Protein AF-A0A098THU6-F1 (afdb_monomer_lite)

Structure (mmCIF, N/CA/C/O backbone):
data_AF-A0A098THU6-F1
#
_entry.id   AF-A0A098THU6-F1
#
loop_
_atom_site.group_PDB
_atom_site.id
_atom_site.type_symbol
_atom_site.label_atom_id
_atom_site.label_alt_id
_atom_site.label_comp_id
_atom_site.label_asym_id
_atom_site.label_entity_id
_atom_site.label_seq_id
_atom_site.pdbx_PDB_ins_code
_atom_site.Cartn_x
_atom_site.Cartn_y
_atom_site.Cartn_z
_atom_site.occupancy
_atom_site.B_iso_or_equiv
_atom_site.auth_seq_id
_atom_site.auth_comp_id
_atom_site.auth_asym_id
_atom_site.auth_atom_id
_atom_site.pdbx_PDB_model_num
ATOM 1 N N . LEU A 1 1 ? 27.662 -31.583 -58.123 1.00 41.53 1 LEU A N 1
ATOM 2 C CA . LEU A 1 1 ? 26.889 -30.401 -57.682 1.00 41.53 1 LEU A CA 1
ATOM 3 C C . LEU A 1 1 ? 27.659 -29.751 -56.539 1.00 41.53 1 LEU A C 1
ATOM 5 O O . LEU A 1 1 ? 27.576 -30.230 -55.420 1.00 41.53 1 LEU A O 1
ATOM 9 N N . GLN A 1 2 ? 28.493 -28.753 -56.835 1.00 57.59 2 GLN A N 1
ATOM 10 C CA . GLN A 1 2 ? 29.175 -27.952 -55.813 1.00 57.59 2 GLN A CA 1
ATOM 11 C C . GLN A 1 2 ? 28.166 -26.916 -55.303 1.00 57.59 2 GLN A C 1
ATOM 13 O O . GLN A 1 2 ? 27.948 -25.907 -55.967 1.00 57.59 2 GLN A O 1
ATOM 18 N N . ARG A 1 3 ? 27.476 -27.197 -54.192 1.00 72.06 3 ARG A N 1
ATOM 19 C CA . ARG A 1 3 ? 26.679 -26.167 -53.506 1.00 72.06 3 ARG A CA 1
ATOM 20 C C . ARG A 1 3 ? 27.641 -25.180 -52.848 1.00 72.06 3 ARG A C 1
ATOM 22 O O . ARG A 1 3 ? 28.625 -25.605 -52.243 1.00 72.06 3 ARG A O 1
ATOM 29 N N . ASN A 1 4 ? 27.387 -23.883 -52.994 1.00 82.00 4 ASN A N 1
ATOM 30 C CA . ASN A 1 4 ? 28.172 -22.867 -52.304 1.00 82.00 4 ASN A CA 1
ATOM 31 C C . ASN A 1 4 ? 27.811 -22.913 -50.805 1.00 82.00 4 ASN A C 1
ATOM 33 O O . ASN A 1 4 ? 26.628 -23.073 -50.500 1.00 82.00 4 ASN A O 1
ATOM 37 N N . PRO A 1 5 ? 28.765 -22.764 -49.865 1.00 84.50 5 PRO A N 1
ATOM 38 C CA . PRO A 1 5 ? 28.453 -22.742 -48.436 1.00 84.50 5 PRO A CA 1
ATOM 39 C C . PRO A 1 5 ? 27.345 -21.755 -48.040 1.00 84.50 5 PRO A C 1
ATOM 41 O O . PRO A 1 5 ? 26.592 -22.030 -47.112 1.00 84.50 5 PRO A O 1
ATOM 44 N N . LYS A 1 6 ? 27.178 -20.640 -48.766 1.00 84.38 6 LYS A N 1
ATOM 45 C CA . LYS A 1 6 ? 26.087 -19.685 -48.506 1.00 84.38 6 LYS A CA 1
ATOM 46 C C . LYS A 1 6 ? 24.680 -20.260 -48.734 1.00 84.38 6 LYS A C 1
ATOM 48 O O . LYS A 1 6 ? 23.729 -19.750 -48.149 1.00 84.38 6 LYS A O 1
ATOM 53 N N . ASP A 1 7 ? 24.558 -21.293 -49.572 1.00 87.88 7 ASP A N 1
ATOM 54 C CA . ASP A 1 7 ? 23.284 -21.898 -49.977 1.00 87.88 7 ASP A CA 1
ATOM 55 C C . ASP A 1 7 ? 22.818 -22.995 -49.000 1.00 87.88 7 ASP A C 1
ATOM 57 O O . ASP A 1 7 ? 21.769 -23.598 -49.219 1.00 87.88 7 ASP A O 1
ATOM 61 N N . LEU A 1 8 ? 23.598 -23.287 -47.948 1.00 89.00 8 LEU A N 1
ATOM 62 C CA . LEU A 1 8 ? 23.226 -24.267 -46.926 1.00 89.00 8 LEU A CA 1
ATOM 63 C C . LEU A 1 8 ? 22.141 -23.694 -46.002 1.00 89.00 8 LEU A C 1
ATOM 65 O O . LEU A 1 8 ? 22.283 -22.596 -45.446 1.00 89.00 8 LEU A O 1
ATOM 69 N N . ASP A 1 9 ? 21.066 -24.464 -45.825 1.00 84.50 9 ASP A N 1
ATOM 70 C CA . ASP A 1 9 ? 19.902 -24.091 -45.020 1.00 84.50 9 ASP A CA 1
ATOM 71 C C . ASP A 1 9 ? 19.609 -25.154 -43.952 1.00 84.50 9 ASP A C 1
ATOM 73 O O . ASP A 1 9 ? 19.073 -26.237 -44.217 1.00 84.50 9 ASP A O 1
ATOM 77 N N . GLU A 1 10 ? 19.969 -24.832 -42.709 1.00 88.56 10 GLU A N 1
ATOM 78 C CA . GLU A 1 10 ? 19.741 -25.722 -41.573 1.00 88.56 10 GLU A CA 1
ATOM 79 C C . GLU A 1 10 ? 18.255 -25.845 -41.218 1.00 88.56 10 GLU A C 1
ATOM 81 O O . GLU A 1 10 ? 17.778 -26.945 -40.941 1.00 88.56 10 GLU A O 1
ATOM 86 N N . ALA A 1 11 ? 17.502 -24.744 -41.281 1.00 86.12 11 ALA A N 1
ATOM 87 C CA . ALA A 1 11 ? 16.103 -24.712 -40.867 1.00 86.12 11 ALA A CA 1
ATOM 88 C C . ALA A 1 11 ? 15.210 -25.544 -41.797 1.00 86.12 11 ALA A C 1
ATOM 90 O O . ALA A 1 11 ? 14.277 -26.205 -41.338 1.00 86.12 11 ALA A O 1
ATOM 91 N N . ARG A 1 12 ? 15.496 -25.531 -43.104 1.00 86.81 12 ARG A N 1
ATOM 92 C CA . ARG A 1 12 ? 14.685 -26.236 -44.107 1.00 86.81 12 ARG A CA 1
ATOM 93 C C . ARG A 1 12 ? 15.182 -27.641 -44.414 1.00 86.81 12 ARG A C 1
ATOM 95 O O . ARG A 1 12 ? 14.355 -28.527 -44.620 1.00 86.81 12 ARG A O 1
ATOM 102 N N . PHE A 1 13 ? 16.498 -27.851 -44.470 1.00 88.81 13 PHE A N 1
ATOM 103 C CA . PHE A 1 13 ? 17.074 -29.093 -45.000 1.00 88.81 13 PHE A CA 1
ATOM 104 C C . PHE A 1 13 ? 18.083 -29.771 -44.068 1.00 88.81 13 PHE A C 1
ATOM 106 O O . PHE A 1 13 ? 18.540 -30.868 -44.385 1.00 88.81 13 PHE A O 1
ATOM 113 N N . ARG A 1 14 ? 18.390 -29.177 -42.904 1.00 89.19 14 ARG A N 1
ATOM 114 C CA . ARG A 1 14 ? 19.435 -29.652 -41.977 1.00 89.19 14 ARG A CA 1
ATOM 115 C C . ARG A 1 14 ? 20.802 -29.820 -42.647 1.00 89.19 14 ARG A C 1
ATOM 117 O O . ARG A 1 14 ? 21.553 -30.751 -42.343 1.00 89.19 14 ARG A O 1
ATOM 124 N N . ASP A 1 15 ? 21.093 -28.942 -43.606 1.00 90.00 15 ASP A N 1
ATOM 125 C CA . ASP A 1 15 ? 22.287 -29.025 -44.443 1.00 90.00 15 ASP A CA 1
ATOM 126 C C . ASP A 1 15 ? 23.584 -28.914 -43.617 1.00 90.00 15 ASP A C 1
ATOM 128 O O . ASP A 1 15 ? 24.556 -29.610 -43.907 1.00 90.00 15 ASP A O 1
ATOM 132 N N . ILE A 1 16 ? 23.612 -28.081 -42.570 1.00 90.56 16 ILE A N 1
ATOM 133 C CA . ILE A 1 16 ? 24.793 -27.877 -41.718 1.00 90.56 16 ILE A CA 1
ATOM 134 C C . ILE A 1 16 ? 25.025 -29.124 -40.863 1.00 90.56 16 ILE A C 1
ATOM 136 O O . ILE A 1 16 ? 26.140 -29.647 -40.832 1.00 90.56 16 ILE A O 1
ATOM 140 N N . THR A 1 17 ? 23.968 -29.651 -40.235 1.00 91.12 17 THR A N 1
ATOM 141 C CA . THR A 1 17 ? 24.029 -30.901 -39.461 1.00 91.12 17 THR A CA 1
ATOM 142 C C . THR A 1 17 ? 24.499 -32.070 -40.330 1.00 91.12 17 THR A C 1
ATOM 144 O O . THR A 1 17 ? 25.304 -32.896 -39.890 1.00 91.12 17 THR A O 1
ATOM 147 N N . PHE A 1 18 ? 24.010 -32.155 -41.569 1.00 90.88 18 PHE A N 1
ATOM 148 C CA . PHE A 1 18 ? 24.425 -33.177 -42.525 1.00 90.88 18 PHE A CA 1
ATOM 149 C C . PHE A 1 18 ? 25.915 -33.047 -42.876 1.00 90.88 18 PHE A C 1
ATOM 151 O O . PHE A 1 18 ? 26.664 -34.011 -42.729 1.00 90.88 18 PHE A O 1
ATOM 158 N N . VAL A 1 19 ? 26.372 -31.850 -43.261 1.00 89.62 19 VAL A N 1
ATOM 159 C CA . VAL A 1 19 ? 27.779 -31.602 -43.624 1.00 89.62 19 VAL A CA 1
ATOM 160 C C . VAL A 1 19 ? 28.722 -31.857 -42.447 1.00 89.62 19 VAL A C 1
ATOM 162 O O . VAL A 1 19 ? 29.771 -32.472 -42.635 1.00 89.62 19 VAL A O 1
ATOM 165 N N . ALA A 1 20 ? 28.359 -31.446 -41.231 1.00 91.81 20 ALA A N 1
ATOM 166 C CA . ALA A 1 20 ? 29.157 -31.694 -40.030 1.00 91.81 20 ALA A CA 1
ATOM 167 C C . ALA A 1 20 ? 29.357 -33.199 -39.776 1.00 91.81 20 ALA A C 1
ATOM 169 O O . ALA A 1 20 ? 30.470 -33.648 -39.504 1.00 91.81 20 ALA A O 1
ATOM 170 N N . ARG A 1 21 ? 28.297 -34.003 -39.942 1.00 91.00 21 ARG A N 1
ATOM 171 C CA . ARG A 1 21 ? 28.364 -35.466 -39.785 1.00 91.00 21 ARG A CA 1
ATOM 172 C C . ARG A 1 21 ? 29.222 -36.136 -40.852 1.00 91.00 21 ARG A C 1
ATOM 174 O O . ARG A 1 21 ? 30.052 -36.968 -40.508 1.00 91.00 21 ARG A O 1
ATOM 181 N N . GLU A 1 22 ? 29.043 -35.766 -42.118 1.00 92.12 22 GLU A N 1
ATOM 182 C CA . GLU A 1 22 ? 29.772 -36.380 -43.237 1.00 92.12 22 GLU A CA 1
ATOM 183 C C . GLU A 1 22 ? 31.260 -36.001 -43.254 1.00 92.12 22 GLU A C 1
ATOM 185 O O . GLU A 1 22 ? 32.107 -36.799 -43.648 1.00 92.12 22 GLU A O 1
ATOM 190 N N . THR A 1 23 ? 31.600 -34.784 -42.817 1.00 89.56 23 THR A N 1
ATOM 191 C CA . THR A 1 23 ? 32.992 -34.301 -42.790 1.00 89.56 23 THR A CA 1
ATOM 192 C C . THR A 1 23 ? 33.724 -34.616 -41.486 1.00 89.56 23 THR A C 1
ATOM 194 O O . THR A 1 23 ? 34.950 -34.526 -41.445 1.00 89.56 23 THR A O 1
ATOM 197 N N . GLY A 1 24 ? 33.000 -34.954 -40.414 1.00 90.31 24 GLY A N 1
ATOM 198 C CA . GLY A 1 24 ? 33.557 -35.110 -39.067 1.00 90.31 24 GLY A CA 1
ATOM 199 C C . GLY A 1 24 ? 34.043 -33.797 -38.435 1.00 90.31 24 GLY A C 1
ATOM 200 O O . GLY A 1 24 ? 34.706 -33.827 -37.399 1.00 90.31 24 GLY A O 1
ATOM 201 N N . ILE A 1 25 ? 33.744 -32.649 -39.051 1.00 91.62 25 ILE A N 1
ATOM 202 C CA . ILE A 1 25 ? 34.071 -31.318 -38.532 1.00 91.62 25 ILE A CA 1
ATOM 203 C C . ILE A 1 25 ? 32.966 -30.883 -37.563 1.00 91.62 25 ILE A C 1
ATOM 205 O O . ILE A 1 25 ? 31.782 -31.097 -37.816 1.00 91.62 25 ILE A O 1
ATOM 209 N N . GLU A 1 26 ? 33.350 -30.240 -36.458 1.00 93.81 26 GLU A N 1
ATOM 210 C CA . GLU A 1 26 ? 32.407 -29.660 -35.494 1.00 93.81 26 GLU A CA 1
ATOM 211 C C . GLU A 1 26 ? 31.384 -28.749 -36.186 1.00 93.81 26 GLU A C 1
ATOM 213 O O . GLU A 1 26 ? 31.749 -27.876 -36.977 1.00 93.81 26 GLU A O 1
ATOM 218 N N . GLN A 1 27 ? 30.106 -28.929 -35.847 1.00 92.56 27 GLN A N 1
ATOM 219 C CA . GLN A 1 27 ? 28.992 -28.204 -36.458 1.00 92.56 27 GLN A CA 1
ATOM 220 C C . GLN A 1 27 ? 29.179 -26.681 -36.403 1.00 92.56 27 GLN A C 1
ATOM 222 O O . GLN A 1 27 ? 29.013 -26.018 -37.422 1.00 92.56 27 GLN A O 1
ATOM 227 N N . GLU A 1 28 ? 29.630 -26.146 -35.267 1.00 93.38 28 GLU A N 1
ATOM 228 C CA . GLU A 1 28 ? 29.900 -24.713 -35.070 1.00 93.38 28 GLU A CA 1
ATOM 229 C C . GLU A 1 28 ? 30.895 -24.156 -36.111 1.00 93.38 28 GLU A C 1
ATOM 231 O O . GLU A 1 28 ? 30.724 -23.059 -36.639 1.00 93.38 28 GLU A O 1
ATOM 236 N N . LYS A 1 29 ? 31.911 -24.935 -36.510 1.00 92.62 29 LYS A N 1
ATOM 237 C CA . LYS A 1 29 ? 32.861 -24.509 -37.554 1.00 92.62 29 LYS A CA 1
ATOM 238 C C . LYS A 1 29 ? 32.205 -24.455 -38.931 1.00 92.62 29 LYS A C 1
ATOM 240 O O . LYS A 1 29 ? 32.542 -23.573 -39.719 1.00 92.62 29 LYS A O 1
ATOM 245 N N . ILE A 1 30 ? 31.281 -25.369 -39.228 1.00 92.44 30 ILE A N 1
ATOM 246 C CA . ILE A 1 30 ? 30.503 -25.326 -40.472 1.00 92.44 30 ILE A CA 1
ATOM 247 C C . ILE A 1 30 ? 29.563 -24.115 -40.456 1.00 92.44 30 ILE A C 1
ATOM 249 O O . ILE A 1 30 ? 29.494 -23.401 -41.454 1.00 92.44 30 ILE A O 1
ATOM 253 N N . GLU A 1 31 ? 28.923 -23.817 -39.323 1.00 93.50 31 GLU A N 1
ATOM 254 C CA . GLU A 1 31 ? 28.093 -22.617 -39.140 1.00 93.50 31 GLU A CA 1
ATOM 255 C C . GLU A 1 31 ? 28.892 -21.335 -39.393 1.00 93.50 31 GLU A C 1
ATOM 257 O O . GLU A 1 31 ? 28.443 -20.471 -40.147 1.00 93.50 31 GLU A O 1
ATOM 262 N N . PHE A 1 32 ? 30.116 -21.241 -38.869 1.00 95.12 32 PHE A N 1
ATOM 263 C CA . PHE A 1 32 ? 31.009 -20.110 -39.127 1.00 95.12 32 PHE A CA 1
ATOM 264 C C . PHE A 1 32 ? 31.383 -19.967 -40.602 1.00 95.12 32 PHE A C 1
ATOM 266 O O . PHE A 1 32 ? 31.438 -18.847 -41.107 1.00 95.12 32 PHE A O 1
ATOM 273 N N . ILE A 1 33 ? 31.626 -21.071 -41.317 1.00 93.50 33 ILE A N 1
ATOM 274 C CA . ILE A 1 33 ? 31.891 -21.023 -42.763 1.00 93.50 33 ILE A CA 1
ATOM 275 C C . ILE A 1 33 ? 30.652 -20.505 -43.501 1.00 93.50 33 ILE A C 1
ATOM 277 O O . ILE A 1 33 ? 30.768 -19.615 -44.342 1.00 93.50 33 ILE A O 1
ATOM 281 N N . VAL A 1 34 ? 29.465 -21.025 -43.185 1.00 93.75 34 VAL A N 1
ATOM 282 C CA . VAL A 1 34 ? 28.208 -20.591 -43.813 1.00 93.75 34 VAL A CA 1
ATOM 283 C C . VAL A 1 34 ? 27.971 -19.100 -43.571 1.00 93.75 34 VAL A C 1
ATOM 285 O O . VAL A 1 34 ? 27.724 -18.360 -44.524 1.00 93.75 34 VAL A O 1
ATOM 288 N N . ALA A 1 35 ? 28.102 -18.647 -42.324 1.00 93.81 35 ALA A N 1
ATOM 289 C CA . ALA A 1 35 ? 27.984 -17.245 -41.935 1.00 93.81 35 ALA A CA 1
ATOM 290 C C . ALA A 1 35 ? 28.978 -16.351 -42.690 1.00 93.81 35 ALA A C 1
ATOM 292 O O . ALA A 1 35 ? 28.591 -15.348 -43.288 1.00 93.81 35 ALA A O 1
ATOM 293 N N . ALA A 1 36 ? 30.246 -16.759 -42.749 1.00 95.12 36 ALA A N 1
ATOM 294 C CA . ALA A 1 36 ? 31.301 -16.023 -43.430 1.00 95.12 36 ALA A CA 1
ATOM 295 C C . ALA A 1 36 ? 31.047 -15.856 -44.936 1.00 95.12 36 ALA A C 1
ATOM 297 O O . ALA A 1 36 ? 31.255 -14.776 -45.489 1.00 95.12 36 ALA A O 1
ATOM 298 N N . PHE A 1 37 ? 30.566 -16.908 -45.606 1.00 94.19 37 PHE A N 1
ATOM 299 C CA . PHE A 1 37 ? 30.202 -16.849 -47.023 1.00 94.19 37 PHE A CA 1
ATOM 300 C C . PHE A 1 37 ? 28.935 -16.024 -47.276 1.00 94.19 37 PHE A C 1
ATOM 302 O O . PHE A 1 37 ? 28.853 -15.355 -48.312 1.00 94.19 37 PHE A O 1
ATOM 309 N N . LYS A 1 38 ? 27.964 -16.050 -46.353 1.00 92.56 38 LYS A N 1
ATOM 310 C CA . LYS A 1 38 ? 26.775 -15.190 -46.412 1.00 92.56 38 LYS A CA 1
ATOM 311 C C . LYS A 1 38 ? 27.177 -13.722 -46.305 1.00 92.56 38 LYS A C 1
ATOM 313 O O . LYS A 1 38 ? 26.930 -12.996 -47.260 1.00 92.56 38 LYS A O 1
ATOM 318 N N . LEU A 1 39 ? 27.910 -13.341 -45.256 1.00 93.50 39 LEU A N 1
ATOM 319 C CA . LEU A 1 39 ? 28.402 -11.974 -45.043 1.00 93.50 39 LEU A CA 1
ATOM 320 C C . LEU A 1 39 ? 29.243 -11.472 -46.222 1.00 93.50 39 LEU A C 1
ATOM 322 O O . LEU A 1 39 ? 28.965 -10.409 -46.771 1.00 93.50 39 LEU A O 1
ATOM 326 N N . ALA A 1 40 ? 30.222 -12.260 -46.679 1.00 93.81 40 ALA A N 1
ATOM 327 C CA . ALA A 1 40 ? 31.054 -11.884 -47.822 1.00 93.81 40 ALA A CA 1
ATOM 328 C C . ALA A 1 40 ? 30.240 -11.646 -49.104 1.00 93.81 40 ALA A C 1
ATOM 330 O O . ALA A 1 40 ? 30.613 -10.805 -49.916 1.00 93.81 40 ALA A O 1
ATOM 331 N N . THR A 1 41 ? 29.137 -12.376 -49.302 1.00 91.69 41 THR A N 1
ATOM 332 C CA . THR A 1 41 ? 28.266 -12.203 -50.474 1.00 91.69 41 THR A CA 1
ATOM 333 C C . THR A 1 41 ? 27.343 -10.995 -50.314 1.00 91.69 41 THR A C 1
ATOM 335 O O . THR A 1 41 ? 27.239 -10.188 -51.235 1.00 91.69 41 THR A O 1
ATOM 338 N N . ASP A 1 42 ? 26.685 -10.875 -49.165 1.00 88.94 42 ASP A N 1
ATOM 339 C CA . ASP A 1 42 ? 25.709 -9.840 -48.835 1.00 88.94 42 ASP A CA 1
ATOM 340 C C . ASP A 1 42 ? 25.852 -9.503 -47.337 1.00 88.94 42 ASP A C 1
ATOM 342 O O . ASP A 1 42 ? 25.677 -10.395 -46.500 1.00 88.94 42 ASP A O 1
ATOM 346 N N . PRO A 1 43 ? 26.240 -8.269 -46.963 1.00 90.00 43 PRO A N 1
ATOM 347 C CA . PRO A 1 43 ? 26.254 -7.055 -47.788 1.00 90.00 43 PRO A CA 1
ATOM 348 C C . PRO A 1 43 ? 27.578 -6.712 -48.483 1.00 90.00 43 PRO A C 1
ATOM 350 O O . PRO A 1 43 ? 27.645 -5.721 -49.209 1.00 90.00 43 PRO A O 1
ATOM 353 N N . PHE A 1 44 ? 28.638 -7.501 -48.290 1.00 91.38 44 PHE A N 1
ATOM 354 C CA . PHE A 1 44 ? 29.995 -7.113 -48.700 1.00 91.38 44 PHE A CA 1
ATOM 355 C C . PHE A 1 44 ? 30.326 -7.334 -50.184 1.00 91.38 44 PHE A C 1
ATOM 357 O O . PHE A 1 44 ? 31.424 -6.987 -50.603 1.00 91.38 44 PHE A O 1
ATOM 364 N N . ARG A 1 45 ? 29.413 -7.900 -50.989 1.00 89.25 45 ARG A N 1
ATOM 365 C CA . ARG A 1 45 ? 29.525 -8.040 -52.461 1.00 89.25 45 ARG A CA 1
ATOM 366 C C . ARG A 1 45 ? 30.861 -8.604 -52.969 1.00 89.25 45 ARG A C 1
ATOM 368 O O . ARG A 1 45 ? 31.267 -8.313 -54.089 1.00 89.25 45 ARG A O 1
ATOM 375 N N . GLN A 1 46 ? 31.503 -9.461 -52.179 1.00 84.50 46 GLN A N 1
ATOM 376 C CA . GLN A 1 46 ? 32.821 -10.056 -52.427 1.00 84.50 46 GLN A CA 1
ATOM 377 C C . GLN A 1 46 ? 34.003 -9.070 -52.411 1.00 84.50 46 GLN A C 1
ATOM 379 O O . GLN A 1 46 ? 35.110 -9.457 -52.784 1.00 84.50 46 GLN A O 1
ATOM 384 N N . ASP A 1 47 ? 33.813 -7.846 -51.905 1.00 87.81 47 ASP A N 1
ATOM 385 C CA . ASP A 1 47 ? 34.899 -6.885 -51.659 1.00 87.81 47 ASP A CA 1
ATOM 386 C C . ASP A 1 47 ? 35.893 -7.415 -50.608 1.00 87.81 47 ASP A C 1
ATOM 388 O O . ASP A 1 47 ? 37.069 -7.052 -50.605 1.00 87.81 47 ASP A O 1
ATOM 392 N N . LEU A 1 48 ? 35.429 -8.316 -49.732 1.00 92.50 48 LEU A N 1
ATOM 393 C CA . LEU A 1 48 ? 36.235 -9.035 -48.750 1.00 92.50 48 LEU A CA 1
ATOM 394 C C . LEU A 1 48 ? 36.085 -10.549 -48.915 1.00 92.50 48 LEU A C 1
ATOM 396 O O . LEU A 1 48 ? 34.995 -11.073 -49.152 1.00 92.50 48 LEU A O 1
ATOM 400 N N . GLN A 1 49 ? 37.197 -11.265 -48.747 1.00 92.06 49 GLN A N 1
ATOM 401 C CA . GLN A 1 49 ? 37.223 -12.723 -48.839 1.00 92.06 49 GLN A CA 1
ATOM 402 C C . GLN A 1 49 ? 36.507 -13.363 -47.633 1.00 92.06 49 GLN A C 1
ATOM 404 O O . GLN A 1 49 ? 36.735 -12.922 -46.503 1.00 92.06 49 GLN A O 1
ATOM 409 N N . PRO A 1 50 ? 35.733 -14.458 -47.813 1.00 93.56 50 PRO A N 1
ATOM 410 C CA . PRO A 1 50 ? 35.035 -15.144 -46.717 1.00 93.56 50 PRO A CA 1
ATOM 411 C C . PRO A 1 50 ? 35.938 -15.521 -45.538 1.00 93.56 50 PRO A C 1
ATOM 413 O O . PRO A 1 50 ? 35.510 -15.496 -44.390 1.00 93.56 50 PRO A O 1
ATOM 416 N N . GLN A 1 51 ? 37.214 -15.817 -45.795 1.00 94.00 51 GLN A N 1
ATOM 417 C CA . GLN A 1 51 ? 38.184 -16.140 -44.749 1.00 94.00 51 GLN A CA 1
ATOM 418 C C . GLN A 1 51 ? 38.289 -15.057 -43.664 1.00 94.00 51 GLN A C 1
ATOM 420 O O . GLN A 1 51 ? 38.407 -15.405 -42.499 1.00 94.00 51 GLN A O 1
ATOM 425 N N . VAL A 1 52 ? 38.160 -13.771 -44.007 1.00 95.06 52 VAL A N 1
ATOM 426 C CA . VAL A 1 52 ? 38.221 -12.665 -43.035 1.00 95.06 52 VAL A CA 1
ATOM 427 C C . VAL A 1 52 ? 37.096 -12.791 -42.001 1.00 95.06 52 VAL A C 1
ATOM 429 O O . VAL A 1 52 ? 37.349 -12.782 -40.796 1.00 95.06 52 VAL A O 1
ATOM 432 N N . PHE A 1 53 ? 35.862 -13.007 -42.463 1.00 96.31 53 PHE A N 1
ATOM 433 C CA . PHE A 1 53 ? 34.702 -13.213 -41.592 1.00 96.31 53 PHE A CA 1
ATOM 434 C C . PHE A 1 53 ? 34.779 -14.537 -40.831 1.00 96.31 53 PHE A C 1
ATOM 436 O O . PHE A 1 53 ? 34.404 -14.597 -39.665 1.00 96.31 53 PHE A O 1
ATOM 443 N N . TYR A 1 54 ? 35.327 -15.588 -41.446 1.00 95.75 54 TYR A N 1
ATOM 444 C CA . TYR A 1 54 ? 35.564 -16.857 -40.758 1.00 95.75 54 TYR A CA 1
ATOM 445 C C . TYR A 1 54 ? 36.577 -16.710 -39.611 1.00 95.75 54 TYR A C 1
ATOM 447 O O . TYR A 1 54 ? 36.394 -17.299 -38.546 1.00 95.75 54 TYR A O 1
ATOM 455 N N . GLY A 1 55 ? 37.615 -15.887 -39.794 1.00 95.56 55 GLY A N 1
ATOM 456 C CA . GLY A 1 55 ? 38.572 -15.534 -38.747 1.00 95.56 55 GLY A CA 1
ATOM 457 C C . GLY A 1 55 ? 37.898 -14.848 -37.558 1.00 95.56 55 GLY A C 1
ATOM 458 O O . GLY A 1 55 ? 38.073 -15.295 -36.427 1.00 95.56 55 GLY A O 1
ATOM 459 N N . LEU A 1 56 ? 37.070 -13.829 -37.819 1.00 96.50 56 LEU A N 1
ATOM 460 C CA . LEU A 1 56 ? 36.295 -13.119 -36.790 1.00 96.50 56 LEU A CA 1
ATOM 461 C C . LEU A 1 56 ? 35.270 -14.015 -36.083 1.00 96.50 56 LEU A C 1
ATOM 463 O O . LEU A 1 56 ? 35.126 -13.942 -34.863 1.00 96.50 56 LEU A O 1
ATOM 467 N N . ALA A 1 57 ? 34.594 -14.898 -36.818 1.00 96.00 57 ALA A N 1
ATOM 468 C CA . ALA A 1 57 ? 33.686 -15.882 -36.241 1.00 96.00 57 ALA A CA 1
ATOM 469 C C . ALA A 1 57 ? 34.426 -16.833 -35.284 1.00 96.00 57 ALA A C 1
ATOM 471 O O . ALA A 1 57 ? 33.955 -17.122 -34.188 1.00 96.00 57 ALA A O 1
ATOM 472 N N . ARG A 1 58 ? 35.633 -17.275 -35.654 1.00 94.62 58 ARG A N 1
ATOM 473 C CA . ARG A 1 58 ? 36.424 -18.215 -34.851 1.00 94.62 58 ARG A CA 1
ATOM 474 C C . ARG A 1 58 ? 37.084 -17.603 -33.616 1.00 94.62 58 ARG A C 1
ATOM 476 O O . ARG A 1 58 ? 37.344 -18.351 -32.675 1.00 94.62 58 ARG A O 1
ATOM 483 N N . THR A 1 59 ? 37.397 -16.308 -33.620 1.00 94.38 59 THR A N 1
ATOM 484 C CA . THR A 1 59 ? 38.074 -15.641 -32.492 1.00 94.38 59 THR A CA 1
ATOM 485 C C . THR A 1 59 ? 37.114 -14.861 -31.604 1.00 94.38 59 THR A C 1
ATOM 487 O O . THR A 1 59 ? 37.218 -14.952 -30.386 1.00 94.38 59 THR A O 1
ATOM 490 N N . GLN A 1 60 ? 36.158 -14.145 -32.200 1.00 93.25 60 GLN A N 1
ATOM 491 C CA . GLN A 1 60 ? 35.253 -13.221 -31.508 1.00 93.25 60 GLN A CA 1
ATOM 492 C C . GLN A 1 60 ? 33.774 -13.633 -31.599 1.00 93.25 60 GLN A C 1
ATOM 494 O O . GLN A 1 60 ? 32.912 -12.924 -31.089 1.00 93.25 60 GLN A O 1
ATOM 499 N N . ARG A 1 61 ? 33.455 -14.772 -32.241 1.00 94.00 61 ARG A N 1
ATOM 500 C CA . ARG A 1 61 ? 32.074 -15.251 -32.476 1.00 94.00 61 ARG A CA 1
ATOM 501 C C . ARG A 1 61 ? 31.183 -14.255 -33.227 1.00 94.00 61 ARG A C 1
ATOM 503 O O . ARG A 1 61 ? 29.963 -14.278 -33.092 1.00 94.00 61 ARG A O 1
ATOM 510 N N . LEU A 1 62 ? 31.781 -13.403 -34.059 1.00 95.06 62 LEU A N 1
ATOM 511 C CA . LEU A 1 62 ? 31.048 -12.460 -34.904 1.00 95.06 62 LEU A CA 1
ATOM 512 C C . LEU A 1 62 ? 30.588 -13.171 -36.182 1.00 95.06 62 LEU A C 1
ATOM 514 O O . LEU A 1 62 ? 31.375 -13.370 -37.106 1.00 95.06 62 LEU A O 1
ATOM 518 N N . ILE A 1 63 ? 29.322 -13.592 -36.203 1.00 93.75 63 ILE A N 1
ATOM 519 C CA . ILE A 1 63 ? 28.737 -14.427 -37.271 1.00 93.75 63 ILE A CA 1
ATOM 520 C C . ILE A 1 63 ? 27.640 -13.724 -38.078 1.00 93.75 63 ILE A C 1
ATOM 522 O O . ILE A 1 63 ? 27.140 -14.277 -39.054 1.00 93.75 63 ILE A O 1
ATOM 526 N N . ASP A 1 64 ? 27.253 -12.515 -37.689 1.00 92.12 64 ASP A N 1
ATOM 527 C CA . ASP A 1 64 ? 26.191 -11.753 -38.329 1.00 92.12 64 ASP A CA 1
ATOM 528 C C . ASP A 1 64 ? 26.537 -10.261 -38.419 1.00 92.12 64 ASP A C 1
ATOM 530 O O . ASP A 1 64 ? 27.517 -9.769 -37.855 1.00 92.12 64 ASP A O 1
ATOM 534 N N . LEU A 1 65 ? 25.720 -9.530 -39.174 1.00 91.06 65 LEU A N 1
ATOM 535 C CA . LEU A 1 65 ? 25.920 -8.106 -39.412 1.00 91.06 65 LEU A CA 1
ATOM 536 C C . LEU A 1 65 ? 25.778 -7.277 -38.124 1.00 91.06 65 LEU A C 1
ATOM 538 O O . LEU A 1 65 ? 26.506 -6.305 -37.930 1.00 91.06 65 LEU A O 1
ATOM 542 N N . VAL A 1 66 ? 24.863 -7.681 -37.235 1.00 90.31 66 VAL A N 1
ATOM 543 C CA . VAL A 1 66 ? 24.598 -7.007 -35.955 1.00 90.31 66 VAL A CA 1
ATOM 544 C C . VAL A 1 66 ? 25.813 -7.083 -35.038 1.00 90.31 66 VAL A C 1
ATOM 546 O O . VAL A 1 66 ? 26.208 -6.067 -34.467 1.00 90.31 66 VAL A O 1
ATOM 549 N N . GLY A 1 67 ? 26.433 -8.258 -34.929 1.00 91.19 67 GLY A N 1
ATOM 550 C CA . GLY A 1 67 ? 27.676 -8.448 -34.197 1.00 91.19 67 GLY A CA 1
ATOM 551 C C . GLY A 1 67 ? 28.812 -7.611 -34.779 1.00 91.19 67 GLY A C 1
ATOM 552 O O . GLY A 1 67 ? 29.494 -6.918 -34.029 1.00 91.19 67 GLY A O 1
ATOM 553 N N . LEU A 1 68 ? 28.982 -7.611 -36.106 1.00 93.50 68 LEU A N 1
ATOM 554 C CA . LEU A 1 68 ? 30.047 -6.844 -36.765 1.00 93.50 68 LEU A CA 1
ATOM 555 C C . LEU A 1 68 ? 29.915 -5.329 -36.571 1.00 93.50 68 LEU A C 1
ATOM 557 O O . LEU A 1 68 ? 30.919 -4.661 -36.354 1.00 93.50 68 LEU A O 1
ATOM 561 N N . ALA A 1 69 ? 28.701 -4.782 -36.625 1.00 91.62 69 ALA A N 1
ATOM 562 C CA . ALA A 1 69 ? 28.485 -3.348 -36.443 1.00 91.62 69 ALA A CA 1
ATOM 563 C C . ALA A 1 69 ? 28.580 -2.887 -34.982 1.00 91.62 69 ALA A C 1
ATOM 565 O O . ALA A 1 69 ? 28.792 -1.705 -34.737 1.00 91.62 69 ALA A O 1
ATOM 566 N N . ARG A 1 70 ? 28.365 -3.788 -34.013 1.00 90.69 70 ARG A N 1
ATOM 567 C CA . ARG A 1 70 ? 28.521 -3.498 -32.576 1.00 90.69 70 ARG A CA 1
ATOM 568 C C . ARG A 1 70 ? 29.957 -3.669 -32.094 1.00 90.69 70 ARG A C 1
ATOM 570 O O . ARG A 1 70 ? 30.291 -3.166 -31.027 1.00 90.69 70 ARG A O 1
ATOM 577 N N . ALA A 1 71 ? 30.778 -4.414 -32.829 1.00 94.00 71 ALA A N 1
ATOM 578 C CA . ALA A 1 71 ? 32.166 -4.641 -32.472 1.00 94.00 71 ALA A CA 1
ATOM 579 C C . ALA A 1 71 ? 32.999 -3.371 -32.690 1.00 94.00 71 ALA A C 1
ATOM 581 O O . ALA A 1 71 ? 32.977 -2.785 -33.772 1.00 94.00 71 ALA A O 1
ATOM 582 N N . SER A 1 72 ? 33.781 -2.988 -31.678 1.00 94.31 72 SER A N 1
ATOM 583 C CA . SER A 1 72 ? 34.738 -1.891 -31.806 1.00 94.31 72 SER A CA 1
ATOM 584 C C . SER A 1 72 ? 35.815 -2.214 -32.841 1.00 94.31 72 SER A C 1
ATOM 586 O O . SER A 1 72 ? 36.165 -3.378 -33.069 1.00 94.31 72 SER A O 1
ATOM 588 N N . ILE A 1 73 ? 36.404 -1.175 -33.431 1.00 94.38 73 ILE A N 1
ATOM 589 C CA . ILE A 1 73 ? 37.537 -1.292 -34.358 1.00 94.38 73 ILE A CA 1
ATOM 590 C C . ILE A 1 73 ? 38.674 -2.081 -33.698 1.00 94.38 73 ILE A C 1
ATOM 592 O O . ILE A 1 73 ? 39.236 -2.988 -34.309 1.00 94.38 73 ILE A O 1
ATOM 596 N N . THR A 1 74 ? 38.953 -1.811 -32.421 1.00 94.25 74 THR A N 1
ATOM 597 C CA . THR A 1 74 ? 39.963 -2.529 -31.634 1.00 94.25 74 THR A CA 1
ATOM 598 C C . THR A 1 74 ? 39.634 -4.017 -31.494 1.00 94.25 74 THR A C 1
ATOM 600 O O . THR A 1 74 ? 40.520 -4.858 -31.645 1.00 94.25 74 THR A O 1
ATOM 603 N N . ASN A 1 75 ? 38.369 -4.374 -31.240 1.00 93.81 75 ASN A N 1
ATOM 604 C CA . ASN A 1 75 ? 37.946 -5.773 -31.146 1.00 93.81 75 ASN A CA 1
ATOM 605 C C . ASN A 1 75 ? 38.120 -6.492 -32.496 1.00 93.81 75 ASN A C 1
ATOM 607 O O . ASN A 1 75 ? 38.752 -7.548 -32.561 1.00 93.81 75 ASN A O 1
ATOM 611 N N . LEU A 1 76 ? 37.667 -5.874 -33.591 1.00 95.62 76 LEU A N 1
ATOM 612 C CA . LEU A 1 76 ? 37.839 -6.407 -34.945 1.00 95.62 76 LEU A CA 1
ATOM 613 C C . LEU A 1 76 ? 39.325 -6.587 -35.309 1.00 95.62 76 LEU A C 1
ATOM 615 O O . LEU A 1 76 ? 39.713 -7.643 -35.814 1.00 95.62 76 LEU A O 1
ATOM 619 N N . GLN A 1 77 ? 40.172 -5.600 -34.998 1.00 95.50 77 GLN A N 1
ATOM 620 C CA . GLN A 1 77 ? 41.625 -5.680 -35.185 1.00 95.50 77 GLN A CA 1
ATOM 621 C C . GLN A 1 77 ? 42.232 -6.833 -34.386 1.00 95.50 77 GLN A C 1
ATOM 623 O O . GLN A 1 77 ? 42.988 -7.629 -34.941 1.00 95.50 77 GLN A O 1
ATOM 628 N N . ASN A 1 78 ? 41.898 -6.952 -33.101 1.00 94.31 78 ASN A N 1
ATOM 629 C CA . ASN A 1 78 ? 42.425 -8.003 -32.233 1.00 94.31 78 ASN A CA 1
ATOM 630 C C . ASN A 1 78 ? 41.979 -9.394 -32.696 1.00 94.31 78 ASN A C 1
ATOM 632 O O . ASN A 1 78 ? 42.802 -10.306 -32.773 1.00 94.31 78 ASN A O 1
ATOM 636 N N . GLY A 1 79 ? 40.704 -9.549 -33.064 1.00 94.50 79 GLY A N 1
ATOM 637 C CA . GLY A 1 79 ? 40.152 -10.798 -33.581 1.00 94.50 79 GLY A CA 1
ATOM 638 C C . GLY A 1 79 ? 40.843 -11.267 -34.860 1.00 94.50 79 GLY A C 1
ATOM 639 O O . GLY A 1 79 ? 41.177 -12.449 -34.975 1.00 94.50 79 GLY A O 1
ATOM 640 N N . LEU A 1 80 ? 41.113 -10.350 -35.792 1.00 95.75 80 LEU A N 1
ATOM 641 C CA . LEU A 1 80 ? 41.825 -10.658 -37.033 1.00 95.75 80 LEU A CA 1
ATOM 642 C C . LEU A 1 80 ? 43.323 -10.902 -36.811 1.00 95.75 80 LEU A C 1
ATOM 644 O O . LEU A 1 80 ? 43.843 -11.877 -37.351 1.00 95.75 80 LEU A O 1
ATOM 648 N N . LYS A 1 81 ? 43.999 -10.108 -35.965 1.00 94.44 81 LYS A N 1
ATOM 649 C CA . LYS A 1 81 ? 45.407 -10.338 -35.577 1.00 94.44 81 LYS A CA 1
ATOM 650 C C . LYS A 1 81 ? 45.599 -11.702 -34.926 1.00 94.44 81 LYS A C 1
ATOM 652 O O . LYS A 1 81 ? 46.562 -12.401 -35.227 1.00 94.44 81 LYS A O 1
ATOM 657 N N . GLN A 1 82 ? 44.675 -12.095 -34.051 1.00 94.31 82 GLN A N 1
ATOM 658 C CA . GLN A 1 82 ? 44.698 -13.408 -33.419 1.00 94.31 82 GLN A CA 1
ATOM 659 C C . GLN A 1 82 ? 44.470 -14.516 -34.453 1.00 94.31 82 GLN A C 1
ATOM 661 O O . GLN A 1 82 ? 45.235 -15.480 -34.487 1.00 94.31 82 GLN A O 1
ATOM 666 N N . ALA A 1 83 ? 43.461 -14.377 -35.320 1.00 94.19 83 ALA A N 1
ATOM 667 C CA . ALA A 1 83 ? 43.140 -15.374 -36.342 1.00 94.19 83 ALA A CA 1
ATOM 668 C C . ALA A 1 83 ? 44.289 -15.591 -37.341 1.00 94.19 83 ALA A C 1
ATOM 670 O O . ALA A 1 83 ? 44.490 -16.715 -37.806 1.00 94.19 83 ALA A O 1
ATOM 671 N N . SER A 1 84 ? 45.041 -14.532 -37.648 1.00 93.38 84 SER A N 1
ATOM 672 C CA . SER A 1 84 ? 46.156 -14.538 -38.596 1.00 93.38 84 SER A CA 1
ATOM 673 C C . SER A 1 84 ? 47.532 -14.734 -37.938 1.00 93.38 84 SER A C 1
ATOM 675 O O . SER A 1 84 ? 48.559 -14.593 -38.604 1.00 93.38 84 SER A O 1
ATOM 677 N N . SER A 1 85 ? 47.577 -14.991 -36.625 1.00 91.31 85 SER A N 1
ATOM 678 C CA . SER A 1 85 ? 48.826 -15.216 -35.884 1.00 91.31 85 SER A CA 1
ATOM 679 C C . SER A 1 85 ? 49.449 -16.568 -36.238 1.00 91.31 85 SER A C 1
ATOM 681 O O . SER A 1 85 ? 48.741 -17.513 -36.583 1.00 91.31 85 SER A O 1
ATOM 683 N N . GLN A 1 86 ? 50.775 -16.685 -36.125 1.00 82.44 86 GLN A N 1
ATOM 684 C CA . GLN A 1 86 ? 51.482 -17.932 -36.449 1.00 82.44 86 GLN A CA 1
ATOM 685 C C . GLN A 1 86 ? 51.082 -19.102 -35.538 1.00 82.44 86 GLN A C 1
ATOM 687 O O . GLN A 1 86 ? 51.083 -20.245 -35.989 1.00 82.44 86 GLN A O 1
ATOM 692 N N . ASP A 1 87 ? 50.695 -18.815 -34.293 1.00 80.94 87 ASP A N 1
ATOM 693 C CA . ASP A 1 87 ? 50.312 -19.833 -33.310 1.00 80.94 87 ASP A CA 1
ATOM 694 C C . ASP A 1 87 ? 48.917 -20.417 -33.575 1.00 80.94 87 ASP A C 1
ATOM 696 O O . ASP A 1 87 ? 48.675 -21.600 -33.341 1.00 80.94 87 ASP A O 1
ATOM 700 N N . VAL A 1 88 ? 47.987 -19.590 -34.064 1.00 85.94 88 VAL A N 1
ATOM 701 C CA . VAL A 1 88 ? 46.575 -19.960 -34.255 1.00 85.94 88 VAL A CA 1
ATOM 702 C C . VAL A 1 88 ? 46.278 -20.341 -35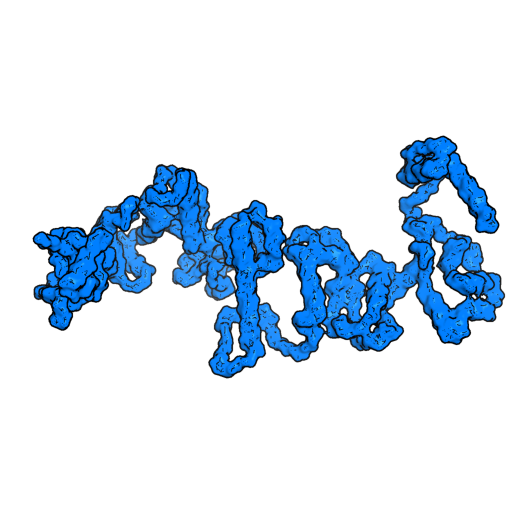.710 1.00 85.94 88 VAL A C 1
ATOM 704 O O . VAL A 1 88 ? 45.537 -21.294 -35.947 1.00 85.94 88 VAL A O 1
ATOM 707 N N . ASN A 1 89 ? 46.860 -19.612 -36.670 1.00 89.06 89 ASN A N 1
ATOM 708 C CA . ASN A 1 89 ? 46.861 -19.876 -38.113 1.00 89.06 89 ASN A CA 1
ATOM 709 C C . ASN A 1 89 ? 45.493 -20.305 -38.693 1.00 89.06 89 ASN A C 1
ATOM 711 O O . ASN A 1 89 ? 45.385 -21.302 -39.409 1.00 89.06 89 ASN A O 1
ATOM 715 N N . ILE A 1 90 ? 44.424 -19.574 -38.352 1.00 91.81 90 ILE A N 1
ATOM 716 C CA . ILE A 1 90 ? 43.060 -19.832 -38.856 1.00 91.81 90 ILE A CA 1
ATOM 717 C C . ILE A 1 90 ? 42.871 -19.221 -40.248 1.00 91.81 90 ILE A C 1
ATOM 719 O O . ILE A 1 90 ? 42.181 -19.807 -41.083 1.00 91.81 90 ILE A O 1
ATOM 723 N N . ILE A 1 91 ? 43.469 -18.051 -40.492 1.00 93.69 91 ILE A N 1
ATOM 724 C CA . ILE A 1 91 ? 43.435 -17.331 -41.773 1.00 93.69 91 ILE A CA 1
ATOM 725 C C . ILE A 1 91 ? 44.858 -16.926 -42.192 1.00 93.69 91 ILE A C 1
ATOM 727 O O . ILE A 1 91 ? 45.728 -16.827 -41.325 1.00 93.69 91 ILE A O 1
ATOM 731 N N . PRO A 1 92 ? 45.115 -16.656 -43.487 1.00 92.50 92 PRO A N 1
ATOM 732 C CA . PRO A 1 92 ? 46.406 -16.137 -43.930 1.00 92.50 92 PRO A CA 1
ATOM 733 C C . PRO A 1 92 ? 46.796 -14.834 -43.217 1.00 92.50 92 PRO A C 1
ATOM 735 O O . PRO A 1 92 ? 45.937 -14.004 -42.919 1.00 92.50 92 PRO A O 1
ATOM 738 N N . ALA A 1 93 ? 48.097 -14.648 -42.979 1.00 89.31 93 ALA A N 1
ATOM 739 C CA . ALA A 1 93 ? 48.641 -13.405 -42.434 1.00 89.31 93 ALA A CA 1
ATOM 740 C C . ALA A 1 93 ? 48.365 -12.214 -43.366 1.00 89.31 93 ALA A C 1
ATOM 742 O O . ALA A 1 93 ? 48.534 -12.326 -44.582 1.00 89.31 93 ALA A O 1
ATOM 743 N N . PHE A 1 94 ? 47.987 -11.074 -42.785 1.00 90.56 94 PHE A N 1
ATOM 744 C CA . PHE A 1 94 ? 47.921 -9.801 -43.505 1.00 90.56 94 PHE A CA 1
ATOM 745 C C . PHE A 1 94 ? 49.332 -9.362 -43.925 1.00 90.56 94 PHE A C 1
ATOM 747 O O . PHE A 1 94 ? 50.299 -9.576 -43.191 1.00 90.56 94 PHE A O 1
ATOM 754 N N . VAL A 1 95 ? 49.460 -8.739 -45.098 1.00 88.88 95 VAL A N 1
ATOM 755 C CA . VAL A 1 95 ? 50.740 -8.280 -45.664 1.00 88.88 95 VAL A CA 1
ATOM 756 C C . VAL A 1 95 ? 51.314 -7.112 -44.857 1.00 88.88 95 VAL A C 1
ATOM 758 O O . VAL A 1 95 ? 52.533 -6.973 -44.746 1.00 88.88 95 VAL A O 1
ATOM 761 N N . SER A 1 96 ? 50.451 -6.276 -44.274 1.00 92.50 96 SER A N 1
ATOM 762 C CA . SER A 1 96 ? 50.835 -5.174 -43.389 1.00 92.50 96 SER A CA 1
ATOM 763 C C . SER A 1 96 ? 49.713 -4.795 -42.413 1.00 92.50 96 SER A C 1
ATOM 765 O O . SER A 1 96 ? 48.540 -5.094 -42.646 1.00 92.50 96 SER A O 1
ATOM 767 N N . ASP A 1 97 ? 50.057 -4.062 -41.347 1.00 90.88 97 ASP A N 1
ATOM 768 C CA . ASP A 1 97 ? 49.062 -3.450 -40.451 1.00 90.88 97 ASP A CA 1
ATOM 769 C C . ASP A 1 97 ? 48.137 -2.467 -41.197 1.00 90.88 97 ASP A C 1
ATOM 771 O O . ASP A 1 97 ? 46.986 -2.278 -40.812 1.00 90.88 97 ASP A O 1
ATOM 775 N N . GLU A 1 98 ? 48.605 -1.860 -42.293 1.00 92.94 98 GLU A N 1
ATOM 776 C CA . GLU A 1 98 ? 47.794 -0.968 -43.130 1.00 92.94 98 GLU A CA 1
ATOM 777 C C . GLU A 1 98 ? 46.686 -1.731 -43.877 1.00 92.94 98 GLU A C 1
ATOM 779 O O . GLU A 1 98 ? 45.559 -1.245 -43.969 1.00 92.94 98 GLU A O 1
ATOM 784 N N . GLU A 1 99 ? 46.973 -2.939 -44.375 1.00 93.12 99 GLU A N 1
ATOM 785 C CA . GLU A 1 99 ? 45.965 -3.813 -44.991 1.00 93.12 99 GLU A CA 1
ATOM 786 C C . GLU A 1 99 ? 44.924 -4.278 -43.967 1.00 93.12 99 GLU A C 1
ATOM 788 O O . GLU A 1 99 ? 43.719 -4.243 -44.241 1.00 93.12 99 GLU A O 1
ATOM 793 N N . LEU A 1 100 ? 45.376 -4.664 -42.770 1.00 93.62 100 LEU A N 1
ATOM 794 C CA . LEU A 1 100 ? 44.493 -5.031 -41.668 1.00 93.62 100 LEU A CA 1
ATOM 795 C C . LEU A 1 100 ? 43.560 -3.870 -41.298 1.00 93.62 100 LEU A C 1
ATOM 797 O O . LEU A 1 100 ? 42.350 -4.068 -41.209 1.00 93.62 100 LEU A O 1
ATOM 801 N N . ASN A 1 101 ? 44.102 -2.664 -41.118 1.00 94.62 101 ASN A N 1
ATOM 802 C CA . ASN A 1 101 ? 43.309 -1.491 -40.751 1.00 94.62 101 ASN A CA 1
ATOM 803 C C . ASN A 1 101 ? 42.277 -1.151 -41.831 1.00 94.62 101 ASN A C 1
ATOM 805 O O . ASN A 1 101 ? 41.103 -1.004 -41.512 1.00 94.62 101 ASN A O 1
ATOM 809 N N . ARG A 1 102 ? 42.667 -1.158 -43.115 1.00 93.94 102 ARG A N 1
ATOM 810 C CA . ARG A 1 102 ? 41.721 -0.975 -44.233 1.00 93.94 102 ARG A CA 1
ATOM 811 C C . ARG A 1 102 ? 40.612 -2.026 -44.242 1.00 93.94 102 ARG A C 1
ATOM 813 O O . ARG A 1 102 ? 39.465 -1.697 -44.534 1.00 93.94 102 ARG A O 1
ATOM 820 N N . THR A 1 103 ? 40.949 -3.278 -43.933 1.00 94.62 103 THR A N 1
ATOM 821 C CA . THR A 1 103 ? 39.977 -4.377 -43.852 1.00 94.62 103 THR A CA 1
ATOM 822 C C . THR A 1 103 ? 38.982 -4.138 -42.719 1.00 94.62 103 THR A C 1
ATOM 824 O O . THR A 1 103 ? 37.776 -4.234 -42.937 1.00 94.62 103 THR A O 1
ATOM 827 N N . VAL A 1 104 ? 39.468 -3.782 -41.528 1.00 95.56 104 VAL A N 1
ATOM 828 C CA . VAL A 1 104 ? 38.619 -3.484 -40.366 1.00 95.56 104 VAL A CA 1
ATOM 829 C C . VAL A 1 104 ? 37.733 -2.266 -40.620 1.00 95.56 104 VAL A C 1
ATOM 831 O O . VAL A 1 104 ? 36.531 -2.343 -40.371 1.00 95.56 104 VAL A O 1
ATOM 834 N N . ASP A 1 105 ? 38.280 -1.186 -41.177 1.00 92.56 105 ASP A N 1
ATOM 835 C CA . ASP A 1 105 ? 37.521 0.024 -41.510 1.00 92.56 105 ASP A CA 1
ATOM 836 C C . ASP A 1 105 ? 36.402 -0.278 -42.514 1.00 92.56 105 ASP A C 1
ATOM 838 O O . ASP A 1 105 ? 35.279 0.214 -42.377 1.00 92.56 105 ASP A O 1
ATOM 842 N N . LEU A 1 106 ? 36.681 -1.126 -43.512 1.00 93.88 106 LEU A N 1
ATOM 843 C CA . LEU A 1 106 ? 35.689 -1.554 -44.492 1.00 93.88 106 LEU A CA 1
ATOM 844 C C . LEU A 1 106 ? 34.576 -2.387 -43.842 1.00 93.88 106 LEU A C 1
ATOM 846 O O . LEU A 1 106 ? 33.402 -2.125 -44.109 1.00 93.88 106 LEU A O 1
ATOM 850 N N . ILE A 1 107 ? 34.931 -3.336 -42.966 1.00 94.88 107 ILE A N 1
ATOM 851 C CA . ILE A 1 107 ? 33.976 -4.142 -42.188 1.00 94.88 107 ILE A CA 1
ATOM 852 C C . ILE A 1 107 ? 33.083 -3.244 -41.347 1.00 94.88 107 ILE A C 1
ATOM 854 O O . ILE A 1 107 ? 31.861 -3.325 -41.452 1.00 94.88 107 ILE A O 1
ATOM 858 N N . HIS A 1 108 ? 33.685 -2.376 -40.544 1.00 93.44 108 HIS A N 1
ATOM 859 C CA . HIS A 1 108 ? 32.975 -1.529 -39.601 1.00 93.44 108 HIS A CA 1
ATOM 860 C C . HIS A 1 108 ? 32.032 -0.556 -40.325 1.00 93.44 108 HIS A C 1
ATOM 862 O O . HIS A 1 108 ? 30.840 -0.497 -40.023 1.00 93.44 108 HIS A O 1
ATOM 868 N N . ARG A 1 109 ? 32.525 0.137 -41.363 1.00 91.94 109 ARG A N 1
ATOM 869 C CA . ARG A 1 109 ? 31.739 1.101 -42.148 1.00 91.94 109 ARG A CA 1
ATOM 870 C C . ARG A 1 109 ? 30.568 0.451 -42.881 1.00 91.94 109 ARG A C 1
ATOM 872 O O . ARG A 1 109 ? 29.455 0.960 -42.787 1.00 91.94 109 ARG A O 1
ATOM 879 N N . ILE A 1 110 ? 30.798 -0.649 -43.608 1.00 92.81 110 ILE A N 1
ATOM 880 C CA . ILE A 1 110 ? 29.720 -1.341 -44.336 1.00 92.81 110 ILE A CA 1
ATOM 881 C C . ILE A 1 110 ? 28.715 -1.928 -43.345 1.00 92.81 110 ILE A C 1
ATOM 883 O O . ILE A 1 110 ? 27.517 -1.813 -43.574 1.00 92.81 110 ILE A O 1
ATOM 887 N N . SER A 1 111 ? 29.170 -2.504 -42.229 1.00 93.31 111 SER A N 1
ATOM 888 C CA . SER A 1 111 ? 28.253 -3.084 -41.240 1.00 93.31 111 SER A CA 1
ATOM 889 C C . SER A 1 111 ? 27.331 -2.028 -40.632 1.00 93.31 111 SER A C 1
ATOM 891 O O . SER A 1 111 ? 26.122 -2.243 -40.556 1.00 93.31 111 SER A O 1
ATOM 893 N N . ILE A 1 112 ? 27.873 -0.861 -40.271 1.00 92.88 112 ILE A N 1
ATOM 894 C CA . ILE A 1 112 ? 27.082 0.271 -39.771 1.00 92.88 112 ILE A CA 1
ATOM 895 C C . ILE A 1 112 ? 26.110 0.785 -40.834 1.00 92.88 112 ILE A C 1
ATOM 897 O O . ILE A 1 112 ? 24.928 0.955 -40.542 1.00 92.88 112 ILE A O 1
ATOM 901 N N . ASP A 1 113 ? 26.580 1.011 -42.062 1.00 92.25 113 ASP A N 1
ATOM 902 C CA . ASP A 1 113 ? 25.741 1.498 -43.161 1.00 92.25 113 ASP A CA 1
ATOM 903 C C . ASP A 1 113 ? 24.565 0.552 -43.441 1.00 92.25 113 ASP A C 1
ATOM 905 O O . ASP A 1 113 ? 23.425 0.974 -43.631 1.00 92.25 113 ASP A O 1
ATOM 909 N N . GLN A 1 114 ? 24.816 -0.750 -43.389 1.00 91.44 114 GLN A N 1
ATOM 910 C CA . GLN A 1 114 ? 23.795 -1.754 -43.648 1.00 91.44 114 GLN A CA 1
ATOM 911 C C . GLN A 1 114 ? 22.787 -1.856 -42.507 1.00 91.44 114 GLN A C 1
ATOM 913 O O . GLN A 1 114 ? 21.593 -1.953 -42.779 1.00 91.44 114 GLN A O 1
ATOM 918 N N . ILE A 1 115 ? 23.212 -1.741 -41.245 1.00 90.25 115 ILE A N 1
ATOM 919 C CA . ILE A 1 115 ? 22.272 -1.651 -40.115 1.00 90.25 115 ILE A CA 1
ATOM 920 C C . ILE A 1 115 ? 21.446 -0.367 -40.164 1.00 90.25 115 ILE A C 1
ATOM 922 O O . ILE A 1 115 ? 20.267 -0.386 -39.813 1.00 90.25 115 ILE A O 1
ATOM 926 N N . LEU A 1 116 ? 22.028 0.746 -40.616 1.00 91.88 116 LEU A N 1
ATOM 927 C CA . LEU A 1 116 ? 21.289 1.998 -40.757 1.00 91.88 116 LEU A CA 1
ATOM 928 C C . LEU A 1 116 ? 20.164 1.886 -41.793 1.00 91.88 116 LEU A C 1
ATOM 930 O O . LEU A 1 116 ? 19.080 2.430 -41.577 1.00 91.88 116 LEU A O 1
ATOM 934 N N . ASN A 1 117 ? 20.408 1.168 -42.889 1.00 91.50 117 ASN A N 1
ATOM 935 C CA . ASN A 1 117 ? 19.495 1.084 -44.028 1.00 91.50 117 ASN A CA 1
ATOM 936 C C . ASN A 1 117 ? 18.558 -0.135 -44.006 1.00 91.50 117 ASN A C 1
ATOM 938 O O . ASN A 1 117 ? 17.552 -0.135 -44.715 1.00 91.50 117 ASN A O 1
ATOM 942 N N . THR A 1 118 ? 18.852 -1.156 -43.199 1.00 88.25 118 THR A N 1
ATOM 943 C CA . THR A 1 118 ? 18.061 -2.393 -43.148 1.00 88.25 118 THR A CA 1
ATOM 944 C C . THR A 1 118 ? 17.079 -2.362 -41.975 1.00 88.25 118 THR A C 1
ATOM 946 O O . THR A 1 118 ? 17.503 -2.218 -40.827 1.00 88.25 118 THR A O 1
ATOM 949 N N . PRO A 1 119 ? 15.767 -2.523 -42.217 1.00 85.25 119 PRO A N 1
ATOM 950 C CA . PRO A 1 119 ? 14.790 -2.732 -41.156 1.00 85.25 119 PRO A CA 1
ATOM 951 C C . PRO A 1 119 ? 15.123 -3.937 -40.274 1.00 85.25 119 PRO A C 1
ATOM 953 O O . PRO A 1 119 ? 15.507 -4.992 -40.772 1.00 85.25 119 PRO A O 1
ATOM 956 N N . ALA A 1 120 ? 14.899 -3.813 -38.964 1.00 77.88 120 ALA A N 1
ATOM 957 C CA . ALA A 1 120 ? 15.112 -4.921 -38.029 1.00 77.88 120 ALA A CA 1
ATOM 958 C C . ALA A 1 120 ? 14.134 -6.096 -38.246 1.00 77.88 120 ALA A C 1
ATOM 960 O O . ALA A 1 120 ? 14.456 -7.235 -37.920 1.00 77.88 120 ALA A O 1
ATOM 961 N N . ALA A 1 121 ? 12.942 -5.816 -38.780 1.00 77.94 121 ALA A N 1
ATOM 962 C CA . ALA A 1 121 ? 11.937 -6.804 -39.159 1.00 77.94 121 ALA A CA 1
ATOM 963 C C . ALA A 1 121 ? 11.065 -6.261 -40.300 1.00 77.94 121 ALA A C 1
ATOM 965 O O . ALA A 1 121 ? 11.005 -5.048 -40.526 1.00 77.94 121 ALA A O 1
ATOM 966 N N . GLU A 1 122 ? 10.374 -7.157 -41.006 1.00 73.44 122 GLU A N 1
ATOM 967 C CA . GLU A 1 122 ? 9.399 -6.783 -42.031 1.00 73.44 122 GLU A CA 1
ATOM 968 C C . GLU A 1 122 ? 8.297 -5.904 -41.413 1.00 73.44 122 GLU A C 1
ATOM 970 O O . GLU A 1 122 ? 7.709 -6.254 -40.393 1.00 73.44 122 GLU A O 1
ATOM 975 N N . GLY A 1 123 ? 8.058 -4.728 -42.001 1.00 72.00 123 GLY A N 1
ATOM 976 C CA . GLY A 1 123 ? 7.092 -3.743 -41.496 1.00 72.00 123 GLY A CA 1
ATOM 977 C C . GLY A 1 123 ? 7.653 -2.686 -40.533 1.00 72.00 123 GLY A C 1
ATOM 978 O O . GLY A 1 123 ? 6.972 -1.689 -40.303 1.00 72.00 123 GLY A O 1
ATOM 979 N N . ASN A 1 124 ? 8.888 -2.834 -40.035 1.00 80.75 124 ASN A N 1
ATOM 980 C CA . ASN A 1 124 ? 9.541 -1.818 -39.199 1.00 80.75 124 ASN A CA 1
ATOM 981 C C . ASN A 1 124 ? 10.305 -0.781 -40.043 1.00 80.75 124 ASN A C 1
ATOM 983 O O . ASN A 1 124 ? 10.787 -1.103 -41.132 1.00 80.75 124 ASN A O 1
ATOM 987 N N . PRO A 1 125 ? 10.472 0.461 -39.556 1.00 88.06 125 PRO A N 1
ATOM 988 C CA . PRO A 1 125 ? 11.337 1.433 -40.208 1.00 88.06 125 PRO A CA 1
ATOM 989 C C . PRO A 1 125 ? 12.819 1.069 -40.042 1.00 88.06 125 PRO A C 1
ATOM 991 O O . PRO A 1 125 ? 13.239 0.508 -39.027 1.00 88.06 125 PRO A O 1
ATOM 994 N N . ALA A 1 126 ? 13.629 1.426 -41.037 1.00 91.88 126 ALA A N 1
ATOM 995 C CA . ALA A 1 126 ? 15.084 1.380 -40.929 1.00 91.88 126 ALA A CA 1
ATOM 996 C C . ALA A 1 126 ? 15.590 2.469 -39.967 1.00 91.88 126 ALA A C 1
ATOM 998 O O . ALA A 1 126 ? 14.959 3.519 -39.807 1.00 91.88 126 ALA A O 1
ATOM 999 N N . LEU A 1 127 ? 16.760 2.264 -39.357 1.00 90.81 127 LEU A N 1
ATOM 1000 C CA . LEU A 1 127 ? 17.298 3.205 -38.369 1.00 90.81 127 LEU A CA 1
ATOM 1001 C C . LEU A 1 127 ? 17.550 4.598 -38.958 1.00 90.81 127 LEU A C 1
ATOM 1003 O O . LEU A 1 127 ? 17.321 5.607 -38.293 1.00 90.81 127 LEU A O 1
ATOM 1007 N N . THR A 1 128 ? 17.927 4.664 -40.234 1.00 93.25 128 THR A N 1
ATOM 1008 C CA . THR A 1 128 ? 18.073 5.929 -40.954 1.00 93.25 128 THR A CA 1
ATOM 1009 C C . THR A 1 128 ? 16.761 6.710 -41.039 1.00 93.25 128 THR A C 1
ATOM 1011 O O . THR A 1 128 ? 16.770 7.929 -40.904 1.00 93.25 128 THR A O 1
ATOM 1014 N N . GLN A 1 129 ? 15.613 6.034 -41.165 1.00 91.62 129 GLN A N 1
ATOM 1015 C CA . GLN A 1 129 ? 14.299 6.687 -41.220 1.00 91.62 129 GLN A CA 1
ATOM 1016 C C . GLN A 1 129 ? 13.887 7.249 -39.855 1.00 91.62 129 GLN A C 1
ATOM 1018 O O . GLN A 1 129 ? 13.227 8.282 -39.794 1.00 91.62 129 GLN A O 1
ATOM 1023 N N . ILE A 1 130 ? 14.311 6.594 -38.770 1.00 91.25 130 ILE A N 1
ATOM 1024 C CA . ILE A 1 130 ? 14.111 7.064 -37.393 1.00 91.25 130 ILE A CA 1
ATOM 1025 C C . ILE A 1 130 ? 14.985 8.290 -37.103 1.00 91.25 130 ILE A C 1
ATOM 1027 O O . ILE A 1 130 ? 14.535 9.234 -36.460 1.00 91.25 130 ILE A O 1
ATOM 1031 N N . LEU A 1 131 ? 16.238 8.278 -37.566 1.00 91.56 131 LEU A N 1
ATOM 1032 C CA . LEU A 1 131 ? 17.219 9.319 -37.256 1.00 91.56 131 LEU A CA 1
ATOM 1033 C C . LEU A 1 131 ? 17.147 10.529 -38.193 1.00 91.56 131 LEU A C 1
ATOM 1035 O O . LEU A 1 131 ? 17.464 11.632 -37.755 1.00 91.56 131 LEU A O 1
ATOM 1039 N N . ALA A 1 132 ? 16.720 10.359 -39.447 1.00 91.50 132 ALA A N 1
ATOM 1040 C CA . ALA A 1 132 ? 16.700 11.413 -40.466 1.00 91.50 132 ALA A CA 1
ATOM 1041 C C . ALA A 1 132 ? 16.023 12.735 -40.042 1.00 91.50 132 ALA A C 1
ATOM 1043 O O . ALA A 1 132 ? 16.551 13.785 -40.410 1.00 91.50 132 ALA A O 1
ATOM 1044 N N . PRO A 1 133 ? 14.926 12.747 -39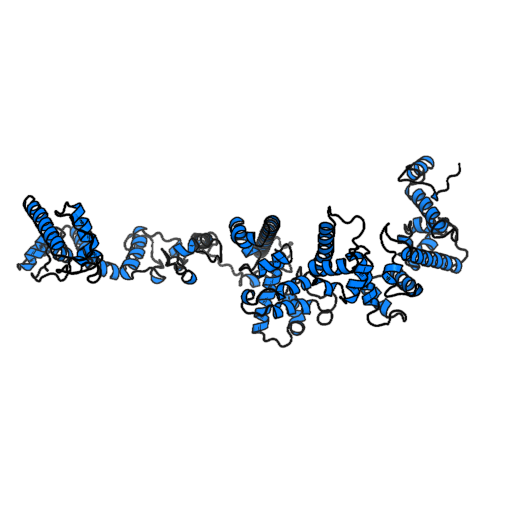.252 1.00 89.19 133 PRO A N 1
ATOM 1045 C CA . PRO A 1 133 ? 14.319 13.995 -38.782 1.00 89.19 133 PRO A CA 1
ATOM 1046 C C . PRO A 1 133 ? 15.241 14.872 -37.916 1.00 89.19 133 PRO A C 1
ATOM 1048 O O . PRO A 1 133 ? 15.034 16.081 -37.844 1.00 89.19 133 PRO A O 1
ATOM 1051 N N . ILE A 1 134 ? 16.250 14.287 -37.259 1.00 89.75 134 ILE A N 1
ATOM 1052 C CA . ILE A 1 134 ? 17.179 14.993 -36.352 1.00 89.75 134 ILE A CA 1
ATOM 1053 C C . ILE A 1 134 ? 18.602 15.023 -36.911 1.00 89.75 134 ILE A C 1
ATOM 1055 O O . ILE A 1 134 ? 19.319 16.012 -36.767 1.00 89.75 134 ILE A O 1
ATOM 1059 N N . LEU A 1 135 ? 19.012 13.925 -37.540 1.00 91.94 135 LEU A N 1
ATOM 1060 C CA . LEU A 1 135 ? 20.304 13.716 -38.180 1.00 91.94 135 LEU A CA 1
ATOM 1061 C C . LEU A 1 135 ? 20.071 13.485 -39.681 1.00 91.94 135 LEU A C 1
ATOM 1063 O O . LEU A 1 135 ? 20.166 12.348 -40.144 1.00 91.94 135 LEU A O 1
ATOM 1067 N N . PRO A 1 136 ? 19.751 14.530 -40.465 1.00 89.94 136 PRO A N 1
ATOM 1068 C CA . PRO A 1 136 ? 19.471 14.377 -41.896 1.00 89.94 136 PRO A CA 1
ATOM 1069 C C . PRO A 1 136 ? 20.719 14.000 -42.709 1.00 89.94 136 PRO A C 1
ATOM 1071 O O . PRO A 1 136 ? 20.609 13.518 -43.833 1.00 89.94 136 PRO A O 1
ATOM 1074 N N . VAL A 1 137 ? 21.914 14.224 -42.154 1.00 92.88 137 VAL A N 1
ATOM 1075 C CA . VAL A 1 137 ? 23.193 13.899 -42.791 1.00 92.88 137 VAL A CA 1
ATOM 1076 C C . VAL A 1 137 ? 23.585 12.464 -42.441 1.00 92.88 137 VAL A C 1
ATOM 1078 O O . VAL A 1 137 ? 23.805 12.149 -41.273 1.00 92.88 137 VAL A O 1
ATOM 1081 N N . VAL A 1 138 ? 23.724 11.606 -43.457 1.00 89.00 138 VAL A N 1
ATOM 1082 C CA . VAL A 1 138 ? 24.075 10.180 -43.292 1.00 89.00 138 VAL A CA 1
ATOM 1083 C C . VAL A 1 138 ? 25.402 9.998 -42.549 1.00 89.00 138 VAL A C 1
ATOM 1085 O O . VAL A 1 138 ? 25.494 9.138 -41.678 1.00 89.00 138 VAL A O 1
ATOM 1088 N N . GLU A 1 139 ? 26.399 10.845 -42.814 1.00 90.38 139 GLU A N 1
ATOM 1089 C CA . GLU A 1 139 ? 27.687 10.805 -42.106 1.00 90.38 139 GLU A CA 1
ATOM 1090 C C . GLU A 1 139 ? 27.518 10.995 -40.591 1.00 90.38 139 GLU A C 1
ATOM 1092 O O . GLU A 1 139 ? 28.143 10.278 -39.821 1.00 90.38 139 GLU A O 1
ATOM 1097 N N . GLN A 1 140 ? 26.596 11.858 -40.139 1.00 92.25 140 GLN A N 1
ATOM 1098 C CA . GLN A 1 140 ? 26.316 12.031 -38.705 1.00 92.25 140 GLN A CA 1
ATOM 1099 C C . GLN A 1 140 ? 25.674 10.776 -38.097 1.00 92.25 140 GLN A C 1
ATOM 1101 O O . GLN A 1 140 ? 25.980 10.410 -36.964 1.00 92.25 140 GLN A O 1
ATOM 1106 N N . GLN A 1 141 ? 24.801 10.089 -38.842 1.00 93.81 141 GLN A N 1
ATOM 1107 C CA . GLN A 1 141 ? 24.213 8.818 -38.399 1.00 93.81 141 GLN A CA 1
ATOM 1108 C C . GLN A 1 141 ? 25.282 7.720 -38.291 1.00 93.81 141 GLN A C 1
ATOM 1110 O O . GLN A 1 141 ? 25.288 6.944 -37.335 1.00 93.81 141 GLN A O 1
ATOM 1115 N N . GLN A 1 142 ? 26.218 7.681 -39.243 1.00 91.62 142 GLN A N 1
ATOM 1116 C CA . GLN A 1 142 ? 27.359 6.769 -39.211 1.00 91.62 142 GLN A CA 1
ATOM 1117 C C . GLN A 1 142 ? 28.301 7.093 -38.046 1.00 91.62 142 GLN A C 1
ATOM 1119 O O . GLN A 1 142 ? 28.708 6.167 -37.346 1.00 91.62 142 GLN A O 1
ATOM 1124 N N . THR A 1 143 ? 28.593 8.373 -37.772 1.00 93.00 143 THR A N 1
ATOM 1125 C CA . THR A 1 143 ? 29.379 8.770 -36.595 1.00 93.00 143 THR A CA 1
ATOM 1126 C C . THR A 1 143 ? 28.693 8.333 -35.306 1.00 93.00 143 THR A C 1
ATOM 1128 O O . THR A 1 143 ? 29.354 7.746 -34.456 1.00 93.00 143 THR A O 1
ATOM 1131 N N . LEU A 1 144 ? 27.380 8.551 -35.161 1.00 94.31 144 LEU A N 1
ATOM 1132 C CA . LEU A 1 144 ? 26.618 8.133 -33.978 1.00 94.31 144 LEU A CA 1
ATOM 1133 C C . LEU A 1 144 ? 26.820 6.637 -33.684 1.00 94.31 144 LEU A C 1
ATOM 1135 O O . LEU A 1 144 ? 27.216 6.265 -32.577 1.00 94.31 144 LEU A O 1
ATOM 1139 N N . MET A 1 145 ? 26.590 5.794 -34.695 1.00 92.94 145 MET A N 1
ATOM 1140 C CA . MET A 1 145 ? 26.722 4.339 -34.584 1.00 92.94 145 MET A CA 1
ATOM 1141 C C . MET A 1 145 ? 28.173 3.896 -34.376 1.00 92.94 145 MET A C 1
ATOM 1143 O O . MET A 1 145 ? 28.436 3.006 -33.573 1.00 92.94 145 MET A O 1
ATOM 1147 N N . SER A 1 146 ? 29.118 4.544 -35.057 1.00 92.25 146 SER A N 1
ATOM 1148 C CA . SER A 1 146 ? 30.552 4.271 -34.934 1.00 92.25 146 SER A CA 1
ATOM 1149 C C . SER A 1 146 ? 31.066 4.589 -33.532 1.00 92.25 146 SER A C 1
ATOM 1151 O O . SER A 1 146 ? 31.737 3.765 -32.915 1.00 92.25 146 SER A O 1
ATOM 1153 N N . GLN A 1 147 ? 30.704 5.749 -32.983 1.00 93.81 147 GLN A N 1
ATOM 1154 C CA . GLN A 1 147 ? 31.056 6.124 -31.614 1.00 93.81 147 GLN A CA 1
ATOM 1155 C C . GLN A 1 147 ? 30.442 5.158 -30.601 1.00 93.81 147 GLN A C 1
ATOM 1157 O O . GLN A 1 147 ? 31.086 4.838 -29.611 1.00 93.81 147 GLN A O 1
ATOM 1162 N N . PHE A 1 148 ? 29.228 4.657 -30.857 1.00 92.50 148 PHE A N 1
ATOM 1163 C CA . PHE A 1 148 ? 28.586 3.678 -29.980 1.00 92.50 148 PHE A CA 1
ATOM 1164 C C . PHE A 1 148 ? 29.328 2.337 -29.988 1.00 92.50 148 PHE A C 1
ATOM 1166 O O . PHE A 1 148 ? 29.625 1.798 -28.928 1.00 92.50 148 PHE A O 1
ATOM 1173 N N . ALA A 1 149 ? 29.678 1.823 -31.170 1.00 92.31 149 ALA A N 1
ATOM 1174 C CA . ALA A 1 149 ? 30.418 0.567 -31.315 1.00 92.31 149 ALA A CA 1
ATOM 1175 C C . ALA A 1 149 ? 31.819 0.618 -30.682 1.00 92.31 149 ALA A C 1
ATOM 1177 O O . ALA A 1 149 ? 32.338 -0.399 -30.232 1.00 92.31 149 ALA A O 1
ATOM 1178 N N . ASN A 1 150 ? 32.436 1.803 -30.645 1.00 92.44 150 ASN A N 1
ATOM 1179 C CA . ASN A 1 150 ? 33.765 2.020 -30.070 1.00 92.44 150 ASN A CA 1
ATOM 1180 C C . ASN A 1 150 ? 33.742 2.509 -28.614 1.00 92.44 150 ASN A C 1
ATOM 1182 O O . ASN A 1 150 ? 34.806 2.742 -28.042 1.00 92.44 150 ASN A O 1
ATOM 1186 N N . HIS A 1 151 ? 32.562 2.672 -28.012 1.00 92.50 151 HIS A N 1
ATOM 1187 C CA . HIS A 1 151 ? 32.432 3.087 -26.621 1.00 92.50 151 HIS A CA 1
ATOM 1188 C C . HIS A 1 151 ? 32.593 1.901 -25.667 1.00 92.50 151 HIS A C 1
ATOM 1190 O O . HIS A 1 151 ? 32.000 0.841 -25.862 1.00 92.50 151 HIS A O 1
ATOM 1196 N N . GLU A 1 152 ? 33.339 2.116 -24.586 1.00 85.88 152 GLU A N 1
ATOM 1197 C CA . GLU A 1 152 ? 33.455 1.186 -23.464 1.00 85.88 152 GLU A CA 1
ATOM 1198 C C . GLU A 1 152 ? 33.011 1.892 -22.174 1.00 85.88 152 GLU A C 1
ATOM 1200 O O . GLU A 1 152 ? 33.396 3.032 -21.916 1.00 85.88 152 GLU A O 1
ATOM 1205 N N . GLY A 1 153 ? 32.214 1.210 -21.346 1.00 86.38 153 GLY A N 1
ATOM 1206 C CA . GLY A 1 153 ? 31.726 1.733 -20.065 1.00 86.38 153 GLY A CA 1
ATOM 1207 C C . GLY A 1 153 ? 30.264 2.186 -20.088 1.00 86.38 153 GLY A C 1
ATOM 1208 O O . GLY A 1 153 ? 29.468 1.740 -20.913 1.00 86.38 153 GLY A O 1
ATOM 1209 N N . GLU A 1 154 ? 29.903 3.066 -19.153 1.00 88.44 154 GLU A N 1
ATOM 1210 C CA . GLU A 1 154 ? 28.518 3.493 -18.915 1.00 88.44 154 GLU A CA 1
ATOM 1211 C C . GLU A 1 154 ? 27.940 4.305 -20.079 1.00 88.44 154 GLU A C 1
ATOM 1213 O O . GLU A 1 154 ? 28.620 5.135 -20.686 1.00 88.44 154 GLU A O 1
ATOM 1218 N N . ILE A 1 155 ? 26.649 4.121 -20.360 1.00 88.38 155 ILE A N 1
ATOM 1219 C CA . ILE A 1 155 ? 25.971 4.782 -21.484 1.00 88.38 155 ILE A CA 1
ATOM 1220 C C . ILE A 1 155 ? 25.935 6.316 -21.344 1.00 88.38 155 ILE A C 1
ATOM 1222 O O . ILE A 1 155 ? 25.967 7.038 -22.339 1.00 88.38 155 ILE A O 1
ATOM 1226 N N . GLU A 1 156 ? 25.941 6.847 -20.120 1.00 85.94 156 GLU A N 1
ATOM 1227 C CA . GLU A 1 156 ? 25.968 8.298 -19.887 1.00 85.94 156 GLU A CA 1
ATOM 1228 C C . GLU A 1 156 ? 27.285 8.945 -20.325 1.00 85.94 156 GLU A C 1
ATOM 1230 O O . GLU A 1 156 ? 27.314 10.085 -20.803 1.00 85.94 156 GLU A O 1
ATOM 1235 N N . GLN A 1 157 ? 28.387 8.198 -20.231 1.00 89.25 157 GLN A N 1
ATOM 1236 C CA . GLN A 1 157 ? 29.682 8.651 -20.727 1.00 89.25 157 GLN A CA 1
ATOM 1237 C C . GLN A 1 157 ? 29.678 8.712 -22.254 1.00 89.25 157 GLN A C 1
ATOM 1239 O O . GLN A 1 157 ? 30.173 9.688 -22.813 1.00 89.25 157 GLN A O 1
ATOM 1244 N N . TYR A 1 158 ? 29.048 7.742 -22.925 1.00 93.00 158 TYR A N 1
ATOM 1245 C CA . TYR A 1 158 ? 28.868 7.771 -24.377 1.00 93.00 158 TYR A CA 1
ATOM 1246 C C . TYR A 1 158 ? 28.150 9.048 -24.826 1.00 93.00 158 TYR A C 1
ATOM 1248 O O . TYR A 1 158 ? 28.661 9.782 -25.671 1.00 93.00 158 TYR A O 1
ATOM 1256 N N . TRP A 1 159 ? 27.008 9.371 -24.215 1.00 91.88 159 TRP A N 1
ATOM 1257 C CA . TRP A 1 159 ? 26.264 10.583 -24.562 1.00 91.88 159 TRP A CA 1
ATOM 1258 C C . TRP A 1 159 ? 27.041 11.861 -24.245 1.00 91.88 159 TRP A C 1
ATOM 1260 O O . TRP A 1 159 ? 26.975 12.831 -24.998 1.00 91.88 159 TRP A O 1
ATOM 1270 N N . THR A 1 160 ? 27.796 11.877 -23.146 1.00 89.31 160 THR A N 1
ATOM 1271 C CA . THR A 1 160 ? 28.672 13.002 -22.786 1.00 89.31 160 THR A CA 1
ATOM 1272 C C . THR A 1 160 ? 29.772 13.203 -23.826 1.00 89.31 160 THR A C 1
ATOM 1274 O O . THR A 1 160 ? 29.967 14.323 -24.294 1.00 89.31 160 THR A O 1
ATOM 1277 N N . ASN A 1 161 ? 30.429 12.125 -24.252 1.00 91.06 161 ASN A N 1
ATOM 1278 C CA . ASN A 1 161 ? 31.476 12.155 -25.270 1.00 91.06 161 ASN A CA 1
ATOM 1279 C C . ASN A 1 161 ? 30.925 12.572 -26.636 1.00 91.06 161 ASN A C 1
ATOM 1281 O O . ASN A 1 161 ? 31.545 13.374 -27.332 1.00 91.06 161 ASN A O 1
ATOM 1285 N N . LEU A 1 162 ? 29.729 12.098 -26.996 1.00 93.31 162 LEU A N 1
ATOM 1286 C CA . LEU A 1 162 ? 29.068 12.468 -28.242 1.00 93.31 162 LEU A CA 1
ATOM 1287 C C . LEU A 1 162 ? 28.834 13.985 -28.325 1.00 93.31 162 LEU A C 1
ATOM 1289 O O . LEU A 1 162 ? 29.098 14.578 -29.366 1.00 93.31 162 LEU A O 1
ATOM 1293 N N . ARG A 1 163 ? 28.430 14.635 -27.221 1.00 92.56 163 ARG A N 1
ATOM 1294 C CA . ARG A 1 163 ? 28.229 16.100 -27.154 1.00 92.56 163 ARG A CA 1
ATOM 1295 C C . ARG A 1 163 ? 29.512 16.910 -27.388 1.00 92.56 163 ARG A C 1
ATOM 1297 O O . ARG A 1 163 ? 29.421 18.086 -27.730 1.00 92.56 163 ARG A O 1
ATOM 1304 N N . LEU A 1 164 ? 30.697 16.315 -27.217 1.00 91.81 164 LEU A N 1
ATOM 1305 C CA . LEU A 1 164 ? 31.974 16.991 -27.478 1.00 91.81 164 LEU A CA 1
ATOM 1306 C C . LEU A 1 164 ? 32.271 17.119 -28.979 1.00 91.81 164 LEU A C 1
ATOM 1308 O O . LEU A 1 164 ? 33.022 18.012 -29.378 1.00 91.81 164 LEU A O 1
ATOM 1312 N N . LEU A 1 165 ? 31.679 16.263 -29.817 1.00 92.75 165 LEU A N 1
ATOM 1313 C CA . LEU A 1 165 ? 31.918 16.255 -31.258 1.00 92.75 165 LEU A CA 1
ATOM 1314 C C . LEU A 1 165 ? 31.230 17.449 -31.945 1.00 92.75 165 LEU A C 1
ATOM 1316 O O . LEU A 1 165 ? 30.044 17.679 -31.698 1.00 92.75 165 LEU A O 1
ATOM 1320 N N . PRO A 1 166 ? 31.914 18.181 -32.852 1.00 90.12 166 PRO A N 1
ATOM 1321 C CA . PRO A 1 166 ? 31.379 19.397 -33.479 1.00 90.12 166 PRO A CA 1
ATOM 1322 C C . PRO A 1 166 ? 29.995 19.231 -34.124 1.00 90.12 166 PRO A C 1
ATOM 1324 O O . PRO A 1 166 ? 29.157 20.124 -34.049 1.00 90.12 166 PRO A O 1
ATOM 1327 N N . GLU A 1 167 ? 29.725 18.072 -34.722 1.00 88.19 167 GLU A N 1
ATOM 1328 C CA . GLU A 1 167 ? 28.454 17.758 -35.385 1.00 88.19 167 GLU A CA 1
ATOM 1329 C C . GLU A 1 167 ? 27.266 17.486 -34.436 1.00 88.19 167 GLU A C 1
ATOM 1331 O O . GLU A 1 167 ? 26.116 17.449 -34.891 1.00 88.19 167 GLU A O 1
ATOM 1336 N N . PHE A 1 168 ? 27.516 17.362 -33.127 1.00 92.88 168 PHE A N 1
ATOM 1337 C CA . PHE A 1 168 ? 26.520 17.098 -32.078 1.00 92.88 168 PHE A CA 1
ATOM 1338 C C . PHE A 1 168 ? 26.441 18.193 -30.997 1.00 92.88 168 PHE A C 1
ATOM 1340 O O . PHE A 1 168 ? 25.668 18.052 -30.052 1.00 92.88 168 PHE A O 1
ATOM 1347 N N . GLN A 1 169 ? 27.185 19.297 -31.139 1.00 89.44 169 GLN A N 1
ATOM 1348 C CA . GLN A 1 169 ? 27.218 20.398 -30.159 1.00 89.44 169 GLN A CA 1
ATOM 1349 C C . GLN A 1 169 ? 25.952 21.274 -30.135 1.00 89.44 169 GLN A C 1
ATOM 1351 O O . GLN A 1 169 ? 25.790 22.097 -29.234 1.00 89.44 169 GLN A O 1
ATOM 1356 N N . GLU A 1 170 ? 25.051 21.132 -31.110 1.00 89.62 170 GLU A N 1
ATOM 1357 C CA . GLU A 1 170 ? 23.776 21.853 -31.110 1.00 89.62 170 GLU A CA 1
ATOM 1358 C C . GLU A 1 170 ? 22.942 21.484 -29.869 1.00 89.62 170 GLU A C 1
ATOM 1360 O O . GLU A 1 170 ? 22.690 20.309 -29.590 1.00 89.62 170 GLU A O 1
ATOM 1365 N N . ALA A 1 171 ? 22.496 22.500 -29.126 1.00 84.69 171 ALA A N 1
ATOM 1366 C CA . ALA A 1 171 ? 21.764 22.312 -27.879 1.00 84.69 171 ALA A CA 1
ATOM 1367 C C . ALA A 1 171 ? 20.488 21.471 -28.082 1.00 84.69 171 ALA A C 1
ATOM 1369 O O . ALA A 1 171 ? 19.654 21.773 -28.937 1.00 84.69 171 ALA A O 1
ATOM 1370 N N . GLY A 1 172 ? 20.320 20.419 -27.276 1.00 85.06 172 GLY A N 1
ATOM 1371 C CA . GLY A 1 172 ? 19.155 19.532 -27.338 1.00 85.06 172 GLY A CA 1
ATOM 1372 C C . GLY A 1 172 ? 19.207 18.479 -28.453 1.00 85.06 172 GLY A C 1
ATOM 1373 O O . GLY A 1 172 ? 18.272 17.685 -28.580 1.00 85.06 172 GLY A O 1
ATOM 1374 N N . LYS A 1 173 ? 20.244 18.465 -29.305 1.00 90.00 173 LYS A N 1
ATOM 1375 C CA . LYS A 1 173 ? 20.326 17.544 -30.450 1.00 90.00 173 LYS A CA 1
ATOM 1376 C C . LYS A 1 173 ? 20.516 16.095 -30.008 1.00 90.00 173 LYS A C 1
ATOM 1378 O O . LYS A 1 173 ? 19.814 15.215 -30.502 1.00 90.00 173 LYS A O 1
ATOM 1383 N N . VAL A 1 174 ? 21.413 15.848 -29.053 1.00 90.88 174 VAL A N 1
ATOM 1384 C CA . VAL A 1 174 ? 21.651 14.506 -28.493 1.00 90.88 174 VAL A CA 1
ATOM 1385 C C . VAL A 1 174 ? 20.410 13.994 -27.760 1.00 90.88 174 VAL A C 1
ATOM 1387 O O . VAL A 1 174 ? 20.016 12.845 -27.938 1.00 90.88 174 VAL A O 1
ATOM 1390 N N . GLU A 1 175 ? 19.729 14.863 -27.021 1.00 88.75 175 GLU A N 1
ATOM 1391 C CA . GLU A 1 175 ? 18.502 14.546 -26.288 1.00 88.75 175 GLU A CA 1
ATOM 1392 C C . GLU A 1 175 ? 17.365 14.155 -27.248 1.00 88.75 175 GLU A C 1
ATOM 1394 O O . GLU A 1 175 ? 16.641 13.191 -27.004 1.00 88.75 175 GLU A O 1
ATOM 1399 N N . LYS A 1 176 ? 17.241 14.833 -28.398 1.00 89.38 176 LYS A N 1
ATOM 1400 C CA . LYS A 1 176 ? 16.288 14.452 -29.455 1.00 89.38 176 LYS A CA 1
ATOM 1401 C C . LYS A 1 176 ? 16.614 13.087 -30.075 1.00 89.38 176 LYS A C 1
ATOM 1403 O O . LYS A 1 176 ? 15.691 12.331 -30.388 1.00 89.38 176 LYS A O 1
ATOM 1408 N N . VAL A 1 177 ? 17.898 12.762 -30.255 1.00 92.00 177 VAL A N 1
ATOM 1409 C CA . VAL A 1 177 ? 18.337 11.444 -30.754 1.00 92.00 177 VAL A CA 1
ATOM 1410 C C . VAL A 1 177 ? 17.971 10.348 -29.754 1.00 92.00 177 VAL A C 1
ATOM 1412 O O . VAL A 1 177 ? 17.338 9.364 -30.138 1.00 92.00 177 VAL A O 1
ATOM 1415 N N . GLN A 1 178 ? 18.288 10.544 -28.471 1.00 91.12 178 GLN A N 1
ATOM 1416 C CA . GLN A 1 178 ? 17.880 9.638 -27.393 1.00 91.12 178 GLN A CA 1
ATOM 1417 C C . GLN A 1 178 ? 16.363 9.427 -27.391 1.00 91.12 178 GLN A C 1
ATOM 1419 O O . GLN A 1 178 ? 15.892 8.288 -27.387 1.00 91.12 178 GLN A O 1
ATOM 1424 N N . LEU A 1 179 ? 15.599 10.521 -27.468 1.00 91.19 179 LEU A N 1
ATOM 1425 C CA . LEU A 1 179 ? 14.143 10.479 -27.521 1.00 91.19 179 LEU A CA 1
ATOM 1426 C C . LEU A 1 179 ? 13.643 9.662 -28.720 1.00 91.19 179 LEU A C 1
ATOM 1428 O O . LEU A 1 179 ? 12.719 8.876 -28.566 1.00 91.19 179 LEU A O 1
ATOM 1432 N N . SER A 1 180 ? 14.273 9.759 -29.891 1.00 91.31 180 SER A N 1
ATOM 1433 C CA . SER A 1 180 ? 13.851 8.986 -31.072 1.00 91.31 180 SER A CA 1
ATOM 1434 C C . SER A 1 180 ? 14.034 7.484 -30.906 1.00 91.31 180 SER A C 1
ATOM 1436 O O . SER A 1 180 ? 13.154 6.718 -31.296 1.00 91.31 180 SER A O 1
ATOM 1438 N N . PHE A 1 181 ? 15.124 7.039 -30.277 1.00 91.38 181 PHE A N 1
ATOM 1439 C CA . PHE A 1 181 ? 15.301 5.620 -29.956 1.00 91.38 181 PHE A CA 1
ATOM 1440 C C . PHE A 1 181 ? 14.272 5.129 -28.931 1.00 91.38 181 PHE A C 1
ATOM 1442 O O . PHE A 1 181 ? 13.713 4.036 -29.076 1.00 91.38 181 PHE A O 1
ATOM 1449 N N . GLN A 1 182 ? 13.976 5.953 -27.923 1.00 91.88 182 GLN A N 1
ATOM 1450 C CA . GLN A 1 182 ? 12.948 5.648 -26.929 1.00 91.88 182 GLN A CA 1
ATOM 1451 C C . GLN A 1 182 ? 11.558 5.562 -27.573 1.00 91.88 182 GLN A C 1
ATOM 1453 O O . GLN A 1 182 ? 10.837 4.592 -27.347 1.00 91.88 182 GLN A O 1
ATOM 1458 N N . LEU A 1 183 ? 11.199 6.520 -28.431 1.00 91.12 183 LEU A N 1
ATOM 1459 C CA . LEU A 1 183 ? 9.914 6.546 -29.129 1.00 91.12 183 LEU A CA 1
ATOM 1460 C C . LEU A 1 183 ? 9.784 5.431 -30.165 1.00 91.12 183 LEU A C 1
ATOM 1462 O O . LEU A 1 183 ? 8.693 4.889 -30.317 1.00 91.12 183 LEU A O 1
ATOM 1466 N N . ASN A 1 184 ? 10.870 5.036 -30.833 1.00 89.94 184 ASN A N 1
ATOM 1467 C CA . ASN A 1 184 ? 10.860 3.873 -31.719 1.00 89.94 184 ASN A CA 1
ATOM 1468 C C . ASN A 1 184 ? 10.464 2.603 -30.958 1.00 89.94 184 ASN A C 1
ATOM 1470 O O . ASN A 1 184 ? 9.625 1.835 -31.421 1.00 89.94 184 ASN A O 1
ATOM 1474 N N . THR A 1 185 ? 11.034 2.419 -29.766 1.00 88.56 185 THR A N 1
ATOM 1475 C CA . THR A 1 185 ? 10.711 1.282 -28.895 1.00 88.56 185 THR A CA 1
ATOM 1476 C C . THR A 1 185 ? 9.269 1.370 -28.401 1.00 88.56 185 THR A C 1
ATOM 1478 O O . THR A 1 185 ? 8.520 0.401 -28.490 1.00 88.56 185 THR A O 1
ATOM 1481 N N . LEU A 1 186 ? 8.863 2.549 -27.926 1.00 89.69 186 LEU A N 1
ATOM 1482 C CA . LEU A 1 186 ? 7.550 2.777 -27.334 1.00 89.69 186 LEU A CA 1
ATOM 1483 C C . LEU A 1 186 ? 6.412 2.606 -28.350 1.00 89.69 186 LEU A C 1
ATOM 1485 O O . LEU A 1 186 ? 5.402 1.983 -28.052 1.00 89.69 186 LEU A O 1
ATOM 1489 N N . THR A 1 187 ? 6.591 3.129 -29.561 1.00 89.56 187 THR A N 1
ATOM 1490 C CA . THR A 1 187 ? 5.579 3.129 -30.631 1.00 89.56 187 THR A CA 1
ATOM 1491 C C . THR A 1 187 ? 5.749 1.984 -31.634 1.00 89.56 187 THR A C 1
ATOM 1493 O O . THR A 1 187 ? 5.091 1.972 -32.672 1.00 89.56 187 THR A O 1
ATOM 1496 N N . GLN A 1 188 ? 6.660 1.041 -31.365 1.00 87.44 188 GLN A N 1
ATOM 1497 C CA . GLN A 1 188 ? 6.979 -0.088 -32.249 1.00 87.44 188 GLN A CA 1
ATOM 1498 C C . GLN A 1 188 ? 7.231 0.342 -33.711 1.00 87.44 188 GLN A C 1
ATOM 1500 O O . GLN A 1 188 ? 6.714 -0.258 -34.649 1.00 87.44 188 GLN A O 1
ATOM 1505 N N . GLY A 1 189 ? 8.003 1.416 -33.907 1.00 86.25 189 GLY A N 1
ATOM 1506 C CA . GLY A 1 189 ? 8.383 1.902 -35.240 1.00 86.25 189 GLY A CA 1
ATOM 1507 C C . GLY A 1 189 ? 7.340 2.753 -35.977 1.00 86.25 189 GLY A C 1
ATOM 1508 O O . GLY A 1 189 ? 7.457 2.964 -37.186 1.00 86.25 189 GLY A O 1
ATOM 1509 N N . ASN A 1 190 ? 6.324 3.279 -35.294 1.00 89.19 190 ASN A N 1
ATOM 1510 C CA . ASN A 1 190 ? 5.311 4.135 -35.912 1.00 89.19 190 ASN A CA 1
ATOM 1511 C C . ASN A 1 190 ? 5.812 5.578 -36.132 1.00 89.19 190 ASN A C 1
ATOM 1513 O O . ASN A 1 190 ? 5.562 6.471 -35.322 1.00 89.19 190 ASN A O 1
ATOM 1517 N N . LEU A 1 191 ? 6.503 5.819 -37.253 1.00 88.88 191 LEU A N 1
ATOM 1518 C CA . LEU A 1 191 ? 7.152 7.108 -37.553 1.00 88.88 191 LEU A CA 1
ATOM 1519 C C . LEU A 1 191 ? 6.225 8.346 -37.474 1.00 88.88 191 LEU A C 1
ATOM 1521 O O . LEU A 1 191 ? 6.648 9.352 -36.889 1.00 88.88 191 LEU A O 1
ATOM 1525 N N . PRO A 1 192 ? 4.981 8.332 -38.013 1.00 89.62 192 PRO A N 1
ATOM 1526 C CA . PRO A 1 192 ? 4.060 9.460 -37.854 1.00 89.62 192 PRO A CA 1
ATOM 1527 C C . PRO A 1 192 ? 3.752 9.774 -36.388 1.00 89.62 192 PRO A C 1
ATOM 1529 O O . PRO A 1 192 ? 3.795 10.937 -35.987 1.00 89.62 192 PRO A O 1
ATOM 1532 N N . LEU A 1 193 ? 3.499 8.742 -35.578 1.00 90.19 193 LEU A N 1
ATOM 1533 C CA . LEU A 1 193 ? 3.215 8.904 -34.155 1.00 90.19 193 LEU A CA 1
ATOM 1534 C C . LEU A 1 193 ? 4.445 9.395 -33.386 1.00 90.19 193 LEU A C 1
ATOM 1536 O O . LEU A 1 193 ? 4.317 10.293 -32.560 1.00 90.19 193 LEU A O 1
ATOM 1540 N N . MET A 1 194 ? 5.637 8.873 -33.690 1.00 90.62 194 MET A N 1
ATOM 1541 C CA . MET A 1 194 ? 6.893 9.359 -33.105 1.00 90.62 194 MET A CA 1
ATOM 1542 C C . MET A 1 194 ? 7.074 10.859 -33.348 1.00 90.62 194 MET A C 1
ATOM 1544 O O . MET A 1 194 ? 7.366 11.600 -32.414 1.00 90.62 194 MET A O 1
ATOM 1548 N N . SER A 1 195 ? 6.843 11.311 -34.583 1.00 88.12 195 SER A N 1
ATOM 1549 C CA . SER A 1 195 ? 6.974 12.724 -34.958 1.00 88.12 195 SER A CA 1
ATOM 1550 C C . SER A 1 195 ? 5.950 13.602 -34.233 1.00 88.12 195 SER A C 1
ATOM 1552 O O . SER A 1 195 ? 6.293 14.676 -33.740 1.00 88.12 195 SER A O 1
ATOM 1554 N N . ALA A 1 196 ? 4.701 13.135 -34.127 1.00 89.62 196 ALA A N 1
ATOM 1555 C CA . ALA A 1 196 ? 3.636 13.842 -33.420 1.00 89.62 196 ALA A CA 1
ATOM 1556 C C . ALA A 1 196 ? 3.925 13.957 -31.913 1.00 89.62 196 ALA A C 1
ATOM 1558 O O . ALA A 1 196 ? 3.785 15.031 -31.331 1.00 89.62 196 ALA A O 1
ATOM 1559 N N . ILE A 1 197 ? 4.406 12.874 -31.297 1.00 90.12 197 ILE A N 1
ATOM 1560 C CA . ILE A 1 197 ? 4.817 12.855 -29.892 1.00 90.12 197 ILE A CA 1
ATOM 1561 C C . ILE A 1 197 ? 6.004 13.795 -29.664 1.00 90.12 197 ILE A C 1
ATOM 1563 O O . ILE A 1 197 ? 5.970 14.618 -28.754 1.00 90.12 197 ILE A O 1
ATOM 1567 N N . GLN A 1 198 ? 7.041 13.709 -30.495 1.00 87.19 198 GLN A N 1
ATOM 1568 C CA . GLN A 1 198 ? 8.249 14.518 -30.351 1.00 87.19 198 GLN A CA 1
ATOM 1569 C C . GLN A 1 198 ? 7.977 16.024 -30.506 1.00 87.19 198 GLN A C 1
ATOM 1571 O O . GLN A 1 198 ? 8.681 16.841 -29.915 1.00 87.19 198 GLN A O 1
ATOM 1576 N N . ALA A 1 199 ? 6.950 16.403 -31.272 1.00 86.88 199 ALA A N 1
ATOM 1577 C CA . ALA A 1 199 ? 6.521 17.793 -31.402 1.00 86.88 199 ALA A CA 1
ATOM 1578 C C . ALA A 1 199 ? 5.848 18.342 -30.128 1.00 86.88 199 ALA A C 1
ATOM 1580 O O . ALA A 1 199 ? 5.906 19.546 -29.881 1.00 86.88 199 ALA A O 1
ATOM 1581 N N . GLN A 1 200 ? 5.213 17.479 -29.329 1.00 87.38 200 GLN A N 1
ATOM 1582 C CA . GLN A 1 200 ? 4.438 17.872 -28.149 1.00 87.38 200 GLN A CA 1
ATOM 1583 C C . GLN A 1 200 ? 5.188 17.647 -26.827 1.00 87.38 200 GLN A C 1
ATOM 1585 O O . GLN A 1 200 ? 4.953 18.375 -25.861 1.00 87.38 200 GLN A O 1
ATOM 1590 N N . TYR A 1 201 ? 6.102 16.675 -26.780 1.00 87.62 201 TYR A N 1
ATOM 1591 C CA . TYR A 1 201 ? 6.783 16.256 -25.558 1.00 87.62 201 TYR A CA 1
ATOM 1592 C C . TYR A 1 201 ? 8.311 16.300 -25.722 1.00 87.62 201 TYR A C 1
ATOM 1594 O O . TYR A 1 201 ? 8.857 15.596 -26.573 1.00 87.62 201 TYR A O 1
ATOM 1602 N N . PRO A 1 202 ? 9.034 17.071 -24.887 1.00 83.75 202 PRO A N 1
ATOM 1603 C CA . PRO A 1 202 ? 10.494 17.178 -24.967 1.00 83.75 202 PRO A CA 1
ATOM 1604 C C . PRO A 1 202 ? 11.242 15.922 -24.487 1.00 83.75 202 PRO A C 1
ATOM 1606 O O . PRO A 1 202 ? 12.445 15.812 -24.709 1.00 83.75 202 PRO A O 1
ATOM 1609 N N . SER A 1 203 ? 10.567 14.993 -23.802 1.00 86.31 203 SER A N 1
ATOM 1610 C CA . SER A 1 203 ? 11.152 13.756 -23.266 1.00 86.31 203 SER A CA 1
ATOM 1611 C C . SER A 1 203 ? 10.081 12.709 -22.949 1.00 86.31 203 SER A C 1
ATOM 1613 O O . SER A 1 203 ? 8.938 13.054 -22.642 1.00 86.31 203 SER A O 1
ATOM 1615 N N . THR A 1 204 ? 10.452 11.428 -22.910 1.00 85.88 204 THR A N 1
ATOM 1616 C CA . THR A 1 204 ? 9.547 10.353 -22.452 1.00 85.88 204 THR A CA 1
ATOM 1617 C C . THR A 1 204 ? 9.095 10.535 -21.002 1.00 85.88 204 THR A C 1
ATOM 1619 O O . THR A 1 204 ? 7.945 10.248 -20.683 1.00 85.88 204 THR A O 1
ATOM 1622 N N . ARG A 1 205 ? 9.934 11.123 -20.139 1.00 83.56 205 ARG A N 1
ATOM 1623 C CA . ARG A 1 205 ? 9.553 11.477 -18.761 1.00 83.56 205 ARG A CA 1
ATOM 1624 C C . ARG A 1 205 ? 8.381 12.463 -18.724 1.00 83.56 205 ARG A C 1
ATOM 1626 O O . ARG A 1 205 ? 7.459 12.300 -17.932 1.00 83.56 205 ARG A O 1
ATOM 1633 N N . SER A 1 206 ? 8.360 13.459 -19.614 1.00 82.56 206 SER A N 1
ATOM 1634 C CA . SER A 1 206 ? 7.228 14.399 -19.693 1.00 82.56 206 SER A CA 1
ATOM 1635 C C . SER A 1 206 ? 5.948 13.757 -20.243 1.00 82.56 206 SER A C 1
ATOM 1637 O O . SER A 1 206 ? 4.852 14.220 -19.924 1.00 82.56 206 SER A O 1
ATOM 1639 N N . MET A 1 207 ? 6.072 12.650 -20.985 1.00 87.50 207 MET A N 1
ATOM 1640 C CA . MET A 1 207 ? 4.935 11.842 -21.431 1.00 87.50 207 MET A CA 1
ATOM 1641 C C . MET A 1 207 ? 4.333 10.948 -20.344 1.00 87.50 207 MET A C 1
ATOM 1643 O O . MET A 1 207 ? 3.216 10.476 -20.521 1.00 87.50 207 MET A O 1
ATOM 1647 N N . ALA A 1 208 ? 5.008 10.721 -19.213 1.00 83.31 208 ALA A N 1
ATOM 1648 C CA . ALA A 1 208 ? 4.484 9.874 -18.132 1.00 83.31 208 ALA A CA 1
ATOM 1649 C C . ALA A 1 208 ? 3.123 10.352 -17.579 1.00 83.31 208 ALA A C 1
ATOM 1651 O O . ALA A 1 208 ? 2.413 9.613 -16.904 1.00 83.31 208 ALA A O 1
ATOM 1652 N N . ARG A 1 209 ? 2.744 11.601 -17.882 1.00 80.00 209 ARG A N 1
ATOM 1653 C CA . ARG A 1 209 ? 1.482 12.238 -17.483 1.00 80.00 209 ARG A CA 1
ATOM 1654 C C . ARG A 1 209 ? 0.348 12.064 -18.503 1.00 80.00 209 ARG A C 1
ATOM 1656 O O . ARG A 1 209 ? -0.761 12.519 -18.240 1.00 80.00 209 ARG A O 1
ATOM 1663 N N . VAL A 1 210 ? 0.623 11.465 -19.662 1.00 85.00 210 VAL A N 1
ATOM 1664 C CA . VAL A 1 210 ? -0.328 11.322 -20.774 1.00 85.00 210 VAL A CA 1
ATOM 1665 C C . VAL A 1 210 ? -1.342 10.227 -20.469 1.00 85.00 210 VAL A C 1
ATOM 1667 O O . VAL A 1 210 ? -0.985 9.139 -20.018 1.00 85.00 210 VAL A O 1
ATOM 1670 N N . ARG A 1 211 ? -2.620 10.506 -20.739 1.00 81.81 211 ARG A N 1
ATOM 1671 C CA . ARG A 1 211 ? -3.699 9.517 -20.616 1.00 81.81 211 ARG A CA 1
ATOM 1672 C C . ARG A 1 211 ? -3.895 8.727 -21.909 1.00 81.81 211 ARG A C 1
ATOM 1674 O O . ARG A 1 211 ? -3.646 9.270 -22.989 1.00 81.81 211 ARG A O 1
ATOM 1681 N N . PRO A 1 212 ? -4.456 7.507 -21.835 1.00 84.81 212 PRO A N 1
ATOM 1682 C CA . PRO A 1 212 ? -4.770 6.735 -23.033 1.00 84.81 212 PRO A CA 1
ATOM 1683 C C . PRO A 1 212 ? -5.660 7.494 -24.024 1.00 84.81 212 PRO A C 1
ATOM 1685 O O . PRO A 1 212 ? -5.436 7.413 -25.225 1.00 84.81 212 PRO A O 1
ATOM 1688 N N . GLU A 1 213 ? -6.619 8.285 -23.542 1.00 86.06 213 GLU A N 1
ATOM 1689 C CA . GLU A 1 213 ? -7.519 9.097 -24.377 1.00 86.06 213 GLU A CA 1
ATOM 1690 C C . GLU A 1 213 ? -6.780 10.186 -25.173 1.00 86.06 213 GLU A C 1
ATOM 1692 O O . GLU A 1 213 ? -7.056 10.409 -26.352 1.00 86.06 213 GLU A O 1
ATOM 1697 N N . GLU A 1 214 ? -5.806 10.850 -24.545 1.00 86.56 214 GLU A N 1
ATOM 1698 C CA . GLU A 1 214 ? -4.981 11.874 -25.196 1.00 86.56 214 GLU A CA 1
ATOM 1699 C C . GLU A 1 214 ? -4.127 11.251 -26.302 1.00 86.56 214 GLU A C 1
ATOM 1701 O O . GLU A 1 214 ? -4.036 11.786 -27.408 1.00 86.56 214 GLU A O 1
ATOM 1706 N N . LEU A 1 215 ? -3.560 10.075 -26.027 1.00 88.38 215 LEU A N 1
ATOM 1707 C CA . LEU A 1 215 ? -2.772 9.341 -27.003 1.00 88.38 215 LEU A CA 1
ATOM 1708 C C . LEU A 1 215 ? -3.640 8.752 -28.128 1.00 88.38 215 LEU A C 1
ATOM 1710 O O . LEU A 1 215 ? -3.218 8.772 -29.281 1.00 88.38 215 LEU A O 1
ATOM 1714 N N . VAL A 1 216 ? -4.871 8.314 -27.840 1.00 89.38 216 VAL A N 1
ATOM 1715 C CA . VAL A 1 216 ? -5.858 7.913 -28.862 1.00 89.38 216 VAL A CA 1
ATOM 1716 C C . VAL A 1 216 ? -6.113 9.060 -29.838 1.00 89.38 216 VAL A C 1
ATOM 1718 O O . VAL A 1 216 ? -6.051 8.849 -31.049 1.00 89.38 216 VAL A O 1
ATOM 1721 N N . ASN A 1 217 ? -6.328 10.279 -29.335 1.00 88.25 217 ASN A N 1
ATOM 1722 C CA . ASN A 1 217 ? -6.519 11.454 -30.188 1.00 88.25 217 ASN A CA 1
ATOM 1723 C C . ASN A 1 217 ? -5.290 11.721 -31.073 1.00 88.25 217 ASN A C 1
ATOM 1725 O O . ASN A 1 217 ? -5.434 12.032 -32.256 1.00 88.25 217 ASN A O 1
ATOM 1729 N N . LEU A 1 218 ? -4.080 11.552 -30.532 1.00 87.56 218 LEU A N 1
ATOM 1730 C CA . LEU A 1 218 ? -2.834 11.723 -31.283 1.00 87.56 218 LEU A CA 1
ATOM 1731 C C . LEU A 1 218 ? -2.652 10.647 -32.372 1.00 87.56 218 LEU A C 1
ATOM 1733 O O . LEU A 1 218 ? -2.231 10.943 -33.493 1.00 87.56 218 LEU A O 1
ATOM 1737 N N . ILE A 1 219 ? -3.022 9.397 -32.081 1.00 88.12 219 ILE A N 1
ATOM 1738 C CA . ILE A 1 219 ? -2.997 8.290 -33.049 1.00 88.12 219 ILE A CA 1
ATOM 1739 C C . ILE A 1 219 ? -4.022 8.528 -34.173 1.00 88.12 219 ILE A C 1
ATOM 1741 O O . ILE A 1 219 ? -3.721 8.330 -35.352 1.00 88.12 219 ILE A O 1
ATOM 1745 N N . GLN A 1 220 ? -5.211 9.031 -33.841 1.00 87.31 220 GLN A N 1
ATOM 1746 C CA . GLN A 1 220 ? -6.233 9.375 -34.834 1.00 87.31 220 GLN A CA 1
ATOM 1747 C C . GLN A 1 220 ? -5.779 10.499 -35.772 1.00 87.31 220 GLN A C 1
ATOM 1749 O O . GLN A 1 220 ? -5.993 10.421 -36.983 1.00 87.31 220 GLN A O 1
ATOM 1754 N N . GLN A 1 221 ? -5.083 11.510 -35.244 1.00 85.38 221 GLN A N 1
ATOM 1755 C CA . GLN A 1 221 ? -4.503 12.599 -36.040 1.00 85.38 221 GLN A CA 1
ATOM 1756 C C . GLN A 1 221 ? -3.375 12.133 -36.972 1.00 85.38 221 GLN A C 1
ATOM 1758 O O . GLN A 1 221 ? -3.119 12.766 -37.995 1.00 85.38 221 GLN A O 1
ATOM 1763 N N . THR A 1 222 ? -2.735 11.004 -36.665 1.00 83.88 222 THR A N 1
ATOM 1764 C CA . THR A 1 222 ? -1.661 10.398 -37.467 1.00 83.88 222 THR A CA 1
ATOM 1765 C C . THR A 1 222 ? -2.171 9.286 -38.396 1.00 83.88 222 THR A C 1
ATOM 1767 O O . THR A 1 222 ? -1.448 8.348 -38.728 1.00 83.88 222 THR A O 1
ATOM 1770 N N . ALA A 1 223 ? -3.420 9.426 -38.862 1.00 73.88 223 ALA A N 1
ATOM 1771 C CA . ALA A 1 223 ? -4.110 8.536 -39.801 1.00 73.88 223 ALA A CA 1
ATOM 1772 C C . ALA A 1 223 ? -4.421 7.123 -39.270 1.00 73.88 223 ALA A C 1
ATOM 1774 O O . ALA A 1 223 ? -4.542 6.191 -40.064 1.00 73.88 223 ALA A O 1
ATOM 1775 N N . ASN A 1 224 ? -4.586 6.952 -37.949 1.00 73.75 224 ASN A N 1
ATOM 1776 C CA . ASN A 1 224 ? -4.867 5.649 -37.323 1.00 73.75 224 ASN A CA 1
ATOM 1777 C C . ASN A 1 224 ? -3.841 4.570 -37.698 1.00 73.75 224 ASN A C 1
ATOM 1779 O O . ASN A 1 224 ? -4.165 3.388 -37.833 1.00 73.75 224 ASN A O 1
ATOM 1783 N N . ASN A 1 225 ? -2.587 4.978 -37.882 1.00 73.50 225 ASN A N 1
ATOM 1784 C CA . ASN A 1 225 ? -1.526 4.048 -38.209 1.00 73.50 225 ASN A CA 1
ATOM 1785 C C . ASN A 1 225 ? -1.235 3.208 -36.957 1.00 73.50 225 ASN A C 1
ATOM 1787 O O . ASN A 1 225 ? -0.711 3.730 -35.980 1.00 73.50 225 ASN A O 1
ATOM 1791 N N . ILE A 1 226 ? -1.627 1.937 -36.946 1.00 82.25 226 ILE A N 1
ATOM 1792 C CA . ILE A 1 226 ? -1.311 0.970 -35.884 1.00 82.25 226 ILE A CA 1
ATOM 1793 C C . ILE A 1 226 ? -0.413 -0.096 -36.523 1.00 82.25 226 ILE A C 1
ATOM 1795 O O . ILE A 1 226 ? -0.722 -0.520 -37.643 1.00 82.25 226 ILE A O 1
ATOM 1799 N N . PRO A 1 227 ? 0.680 -0.535 -35.865 1.00 80.25 227 PRO A N 1
ATOM 1800 C CA . PRO A 1 227 ? 1.569 -1.557 -36.413 1.00 80.25 227 PRO A CA 1
ATOM 1801 C C . PRO A 1 227 ? 0.812 -2.795 -36.921 1.00 80.25 227 PRO A C 1
ATOM 1803 O O . PRO A 1 227 ? -0.110 -3.302 -36.269 1.00 80.25 227 PRO A O 1
ATOM 1806 N N . GLN A 1 228 ? 1.191 -3.291 -38.104 1.00 70.00 228 GLN A N 1
ATOM 1807 C CA . GLN A 1 228 ? 0.570 -4.484 -38.682 1.00 70.00 228 GLN A CA 1
ATOM 1808 C C . GLN A 1 228 ? 0.837 -5.696 -37.777 1.00 70.00 228 GLN A C 1
ATOM 1810 O O . GLN A 1 228 ? 1.974 -5.962 -37.406 1.00 70.00 228 GLN A O 1
ATOM 1815 N N . GLY A 1 229 ? -0.220 -6.424 -37.405 1.00 74.62 229 GLY A N 1
ATOM 1816 C CA . GLY A 1 229 ? -0.124 -7.569 -36.491 1.00 74.62 229 GLY A CA 1
ATOM 1817 C C . GLY A 1 229 ? -0.321 -7.244 -35.005 1.00 74.62 229 GLY A C 1
ATOM 1818 O O . GLY A 1 229 ? -0.270 -8.166 -34.194 1.00 74.62 229 GLY A O 1
ATOM 1819 N N . PHE A 1 230 ? -0.602 -5.984 -34.635 1.00 83.69 230 PHE A N 1
ATOM 1820 C CA . PHE A 1 230 ? -0.948 -5.650 -33.249 1.00 83.69 230 PHE A CA 1
ATOM 1821 C C . PHE A 1 230 ? -2.252 -6.368 -32.804 1.00 83.69 230 PHE A C 1
ATOM 1823 O O . PHE A 1 230 ? -3.218 -6.390 -33.585 1.00 83.69 230 PHE A O 1
ATOM 1830 N N . PRO A 1 231 ? -2.304 -6.964 -31.591 1.00 84.56 231 PRO A N 1
ATOM 1831 C CA . PRO A 1 231 ? -3.454 -7.740 -31.112 1.00 84.56 231 PRO A CA 1
ATOM 1832 C C . PRO A 1 231 ? -4.767 -6.942 -31.044 1.00 84.56 231 PRO A C 1
ATOM 1834 O O . PRO A 1 231 ? -4.760 -5.762 -30.705 1.00 84.56 231 PRO A O 1
ATOM 1837 N N . GLY A 1 232 ? -5.892 -7.610 -31.327 1.00 86.12 232 GLY A N 1
ATOM 1838 C CA . GLY A 1 232 ? -7.260 -7.077 -31.218 1.00 86.12 232 GLY A CA 1
ATOM 1839 C C . GLY A 1 232 ? -8.165 -7.565 -32.355 1.00 86.12 232 GLY A C 1
ATOM 1840 O O . GLY A 1 232 ? -7.689 -7.801 -33.470 1.00 86.12 232 GLY A O 1
ATOM 1841 N N . GLU A 1 233 ? -9.460 -7.727 -32.091 1.00 87.38 233 GLU A N 1
ATOM 1842 C CA . GLU A 1 233 ? -10.431 -8.226 -33.074 1.00 87.38 233 GLU A CA 1
ATOM 1843 C C . GLU A 1 233 ? -11.038 -7.088 -33.904 1.00 87.38 233 GLU A C 1
ATOM 1845 O O . GLU A 1 233 ? -11.275 -7.246 -35.104 1.00 87.38 233 GLU A O 1
ATOM 1850 N N . THR A 1 234 ? -11.227 -5.916 -33.290 1.00 89.56 234 THR A N 1
ATOM 1851 C CA . THR A 1 234 ? -11.806 -4.723 -33.933 1.00 89.56 234 THR A CA 1
ATOM 1852 C C . THR A 1 234 ? -10.797 -3.571 -34.047 1.00 89.56 234 THR A C 1
ATOM 1854 O O . THR A 1 234 ? -9.848 -3.506 -33.261 1.00 89.56 234 THR A O 1
ATOM 1857 N N . PRO A 1 235 ? -10.953 -2.643 -35.014 1.00 86.25 235 PRO A N 1
ATOM 1858 C CA . PRO A 1 235 ? -10.110 -1.447 -35.106 1.00 86.25 235 PRO A CA 1
ATOM 1859 C C . PRO A 1 235 ? -10.113 -0.600 -33.825 1.00 86.25 235 PRO A C 1
ATOM 1861 O O . PRO A 1 235 ? -9.066 -0.102 -33.414 1.00 86.25 235 PRO A O 1
ATOM 1864 N N . GLU A 1 236 ? -11.269 -0.471 -33.175 1.00 87.00 236 GLU A N 1
ATOM 1865 C CA . GLU A 1 236 ? -11.445 0.284 -31.934 1.00 87.00 236 GLU A CA 1
ATOM 1866 C C . GLU A 1 236 ? -10.718 -0.386 -30.763 1.00 87.00 236 GLU A C 1
ATOM 1868 O O . GLU A 1 236 ? -10.015 0.280 -30.002 1.00 87.00 236 GLU A O 1
ATOM 1873 N N . GLU A 1 237 ? -10.829 -1.711 -30.648 1.00 89.69 237 GLU A N 1
ATOM 1874 C CA . GLU A 1 237 ? -10.118 -2.487 -29.631 1.00 89.69 237 GLU A CA 1
ATOM 1875 C C . GLU A 1 237 ? -8.600 -2.420 -29.829 1.00 89.69 237 GLU A C 1
ATOM 1877 O O . GLU A 1 237 ? -7.868 -2.177 -28.870 1.00 89.69 237 GLU A O 1
ATOM 1882 N N . LYS A 1 238 ? -8.113 -2.550 -31.072 1.00 90.06 238 LYS A N 1
ATOM 1883 C CA . LYS A 1 238 ? -6.683 -2.399 -31.392 1.00 90.06 238 LYS A CA 1
ATOM 1884 C C . LYS A 1 238 ? -6.151 -1.033 -30.979 1.00 90.06 238 LYS A C 1
ATOM 1886 O O . LYS A 1 238 ? -5.070 -0.948 -30.402 1.00 90.06 238 LYS A O 1
ATOM 1891 N N . LEU A 1 239 ? -6.908 0.028 -31.258 1.00 89.75 239 LEU A N 1
ATOM 1892 C CA . LEU A 1 239 ? -6.546 1.396 -30.892 1.00 89.75 239 LEU A CA 1
ATOM 1893 C C . LEU A 1 239 ? -6.460 1.571 -29.369 1.00 89.75 239 LEU A C 1
ATOM 1895 O O . LEU A 1 239 ? -5.488 2.143 -28.872 1.00 89.75 239 LEU A O 1
ATOM 1899 N N . ALA A 1 240 ? -7.437 1.038 -28.632 1.00 89.25 240 ALA A N 1
ATOM 1900 C CA . ALA A 1 240 ? -7.448 1.079 -27.173 1.00 89.25 240 ALA A CA 1
ATOM 1901 C C . ALA A 1 240 ? -6.274 0.292 -26.568 1.00 89.25 240 ALA A C 1
ATOM 1903 O O . ALA A 1 240 ? -5.539 0.827 -25.739 1.00 89.25 240 ALA A O 1
ATOM 1904 N N . LEU A 1 241 ? -6.046 -0.948 -27.016 1.00 90.69 241 LEU A N 1
ATOM 1905 C CA . LEU A 1 241 ? -4.945 -1.790 -26.539 1.00 90.69 241 LEU A CA 1
ATOM 1906 C C . LEU A 1 241 ? -3.577 -1.176 -26.854 1.00 90.69 241 LEU A C 1
ATOM 1908 O O . LEU A 1 241 ? -2.692 -1.183 -26.000 1.00 90.69 241 LEU A O 1
ATOM 1912 N N . TYR A 1 242 ? -3.403 -0.610 -28.050 1.00 91.38 242 TYR A N 1
ATOM 1913 C CA . TYR A 1 242 ? -2.151 0.024 -28.453 1.00 91.38 242 TYR A CA 1
ATOM 1914 C C . TYR A 1 242 ? -1.848 1.263 -27.604 1.00 91.38 242 TYR A C 1
ATOM 1916 O O . TYR A 1 242 ? -0.757 1.367 -27.040 1.00 91.38 242 TYR A O 1
ATOM 1924 N N . SER A 1 243 ? -2.836 2.144 -27.417 1.00 91.12 243 SER A N 1
ATOM 1925 C CA . SER A 1 243 ? -2.696 3.313 -26.544 1.00 91.12 243 SER A CA 1
ATOM 1926 C C . SER A 1 243 ? -2.383 2.917 -25.095 1.00 91.12 243 SER A C 1
ATOM 1928 O O . SER A 1 243 ? -1.418 3.407 -24.504 1.00 91.12 243 SER A O 1
ATOM 1930 N N . ASN A 1 244 ? -3.131 1.953 -24.547 1.00 89.62 244 ASN A N 1
ATOM 1931 C CA . ASN A 1 244 ? -2.913 1.439 -23.195 1.00 89.62 244 ASN A CA 1
ATOM 1932 C C . ASN A 1 244 ? -1.525 0.805 -23.036 1.00 89.62 244 ASN A C 1
ATOM 1934 O O . ASN A 1 244 ? -0.902 0.968 -21.991 1.00 89.62 244 ASN A O 1
ATOM 1938 N N . SER A 1 245 ? -1.011 0.119 -24.064 1.00 90.31 245 SER A N 1
ATOM 1939 C CA . SER A 1 245 ? 0.326 -0.482 -24.014 1.00 90.31 245 SER A CA 1
ATOM 1940 C C . SER A 1 245 ? 1.436 0.569 -23.909 1.00 90.31 245 SER A C 1
ATOM 1942 O O . SER A 1 245 ? 2.335 0.430 -23.082 1.00 90.31 245 SER A O 1
ATOM 1944 N N . ILE A 1 246 ? 1.338 1.661 -24.676 1.00 91.38 246 ILE A N 1
ATOM 1945 C CA . ILE A 1 246 ? 2.291 2.776 -24.633 1.00 91.38 246 ILE A CA 1
ATOM 1946 C C . ILE A 1 246 ? 2.242 3.468 -23.270 1.00 91.38 246 ILE A C 1
ATOM 1948 O O . ILE A 1 246 ? 3.274 3.673 -22.630 1.00 91.38 246 ILE A O 1
ATOM 1952 N N . VAL A 1 247 ? 1.037 3.813 -22.812 1.00 90.94 247 VAL A N 1
ATOM 1953 C CA . VAL A 1 247 ? 0.849 4.496 -21.530 1.00 90.94 247 VAL A CA 1
ATOM 1954 C C . VAL A 1 247 ? 1.313 3.611 -20.372 1.00 90.94 247 VAL A C 1
ATOM 1956 O O . VAL A 1 247 ? 2.039 4.089 -19.507 1.00 90.94 247 VAL A O 1
ATOM 1959 N N . GLY A 1 248 ? 0.994 2.316 -20.385 1.00 89.75 248 GLY A N 1
ATOM 1960 C CA . GLY A 1 248 ? 1.435 1.370 -19.360 1.00 89.75 248 GLY A CA 1
ATOM 1961 C C . GLY A 1 248 ? 2.960 1.231 -19.286 1.00 89.75 248 GLY A C 1
ATOM 1962 O O . GLY A 1 248 ? 3.521 1.217 -18.190 1.00 89.75 248 GLY A O 1
ATOM 1963 N N . LEU A 1 249 ? 3.652 1.204 -20.433 1.00 90.69 249 LEU A N 1
ATOM 1964 C CA . LEU A 1 249 ? 5.120 1.207 -20.474 1.00 90.69 249 LEU A CA 1
ATOM 1965 C C . LEU A 1 249 ? 5.707 2.497 -19.885 1.00 90.69 249 LEU A C 1
ATOM 1967 O O . LEU A 1 249 ? 6.658 2.431 -19.107 1.00 90.69 249 LEU A O 1
ATOM 1971 N N . LEU A 1 250 ? 5.132 3.660 -20.211 1.00 91.12 250 LEU A N 1
ATOM 1972 C CA . LEU A 1 250 ? 5.561 4.944 -19.648 1.00 91.12 250 LEU A CA 1
ATOM 1973 C C . LEU A 1 250 ? 5.341 5.004 -18.135 1.00 91.12 250 LEU A C 1
ATOM 1975 O O . LEU A 1 250 ? 6.244 5.405 -17.405 1.00 91.12 250 LEU A O 1
ATOM 1979 N N . GLN A 1 251 ? 4.175 4.572 -17.660 1.00 89.38 251 GLN A N 1
ATOM 1980 C CA . GLN A 1 251 ? 3.846 4.557 -16.235 1.00 89.38 251 GLN A CA 1
ATOM 1981 C C . GLN A 1 251 ? 4.753 3.603 -15.449 1.00 89.38 251 GLN A C 1
ATOM 1983 O O . GLN A 1 251 ? 5.181 3.925 -14.343 1.00 89.38 251 GLN A O 1
ATOM 1988 N N . GLY A 1 252 ? 5.098 2.451 -16.034 1.00 89.12 252 GLY A N 1
ATOM 1989 C CA . GLY A 1 252 ? 6.045 1.504 -15.446 1.00 89.12 252 GLY A CA 1
ATOM 1990 C C . GLY A 1 252 ? 7.493 2.007 -15.432 1.00 89.12 252 GLY A C 1
ATOM 1991 O O . GLY A 1 252 ? 8.234 1.708 -14.493 1.00 89.12 252 GLY A O 1
ATOM 1992 N N . ALA A 1 253 ? 7.897 2.778 -16.447 1.00 90.56 253 ALA A N 1
ATOM 1993 C CA . ALA A 1 253 ? 9.232 3.371 -16.540 1.00 90.56 253 ALA A CA 1
ATOM 1994 C C . ALA A 1 253 ? 9.404 4.608 -15.640 1.00 90.56 253 ALA A C 1
ATOM 1996 O O . ALA A 1 253 ? 10.489 4.821 -15.103 1.00 90.56 253 ALA A O 1
ATOM 1997 N N . PHE A 1 254 ? 8.337 5.391 -15.446 1.00 91.75 254 PHE A N 1
ATOM 1998 C CA . PHE A 1 254 ? 8.322 6.651 -14.691 1.00 91.75 254 PHE A CA 1
ATOM 1999 C C . PHE A 1 254 ? 7.223 6.645 -13.606 1.00 91.75 254 PHE A C 1
ATOM 2001 O O . PHE A 1 254 ? 6.255 7.422 -13.663 1.00 91.75 254 PHE A O 1
ATOM 2008 N N . PRO A 1 255 ? 7.316 5.738 -12.612 1.00 93.62 255 PRO A N 1
ATOM 2009 C CA . PRO A 1 255 ? 6.264 5.563 -11.614 1.00 93.62 255 PRO A CA 1
ATOM 2010 C C . PRO A 1 255 ? 6.131 6.775 -10.684 1.00 93.62 255 PRO A C 1
ATOM 2012 O O . PRO A 1 255 ? 5.015 7.130 -10.307 1.00 93.62 255 PRO A O 1
ATOM 2015 N N . THR A 1 256 ? 7.233 7.454 -10.347 1.00 94.69 256 THR A N 1
ATOM 2016 C CA . THR A 1 256 ? 7.212 8.629 -9.461 1.00 94.69 256 THR A CA 1
ATOM 2017 C C . THR A 1 256 ? 6.437 9.796 -10.087 1.00 94.69 256 THR A C 1
ATOM 2019 O O . THR A 1 256 ? 5.609 10.421 -9.425 1.00 94.69 256 THR A O 1
ATOM 2022 N N . GLU A 1 257 ? 6.635 10.071 -11.376 1.00 92.44 257 GLU A N 1
ATOM 2023 C CA . GLU A 1 257 ? 5.925 11.112 -12.126 1.00 92.44 257 GLU A CA 1
ATOM 2024 C C . GLU A 1 257 ? 4.451 10.776 -12.311 1.00 92.44 257 GLU A C 1
ATOM 2026 O O . GLU A 1 257 ? 3.594 11.660 -12.222 1.00 92.44 257 GLU A O 1
ATOM 2031 N N . THR A 1 258 ? 4.156 9.497 -12.546 1.00 92.56 258 THR A N 1
ATOM 2032 C CA . THR A 1 258 ? 2.784 8.991 -12.635 1.00 92.56 258 THR A CA 1
ATOM 2033 C C . THR A 1 258 ? 2.053 9.226 -11.315 1.00 92.56 258 THR A C 1
ATOM 2035 O O . THR A 1 258 ? 0.968 9.808 -11.301 1.00 92.56 258 THR A O 1
ATOM 2038 N N . VAL A 1 259 ? 2.679 8.867 -10.190 1.00 94.75 259 VAL A N 1
ATOM 2039 C CA . VAL A 1 259 ? 2.149 9.121 -8.844 1.00 94.75 259 VAL A CA 1
ATOM 2040 C C . VAL A 1 259 ? 1.960 10.614 -8.603 1.00 94.75 259 VAL A C 1
ATOM 2042 O O . VAL A 1 259 ? 0.884 11.018 -8.168 1.00 94.75 259 VAL A O 1
ATOM 2045 N N . ALA A 1 260 ? 2.943 11.452 -8.945 1.00 94.88 260 ALA A N 1
ATOM 2046 C CA . ALA A 1 260 ? 2.830 12.905 -8.816 1.00 94.88 260 ALA A CA 1
ATOM 2047 C C . ALA A 1 260 ? 1.614 13.456 -9.583 1.00 94.88 260 ALA A C 1
ATOM 2049 O O . ALA A 1 260 ? 0.895 14.323 -9.086 1.00 94.88 260 ALA A O 1
ATOM 2050 N N . HIS A 1 261 ? 1.367 12.936 -10.788 1.00 91.56 261 HIS A N 1
ATOM 2051 C CA . HIS A 1 261 ? 0.238 13.333 -11.621 1.00 91.56 261 HIS A CA 1
ATOM 2052 C C . HIS A 1 261 ? -1.115 12.893 -11.050 1.00 91.56 261 HIS A C 1
ATOM 2054 O O . HIS A 1 261 ? -2.074 13.663 -11.110 1.00 91.56 261 HIS A O 1
ATOM 2060 N N . VAL A 1 262 ? -1.206 11.680 -10.498 1.00 93.38 262 VAL A N 1
ATOM 2061 C CA . VAL A 1 262 ? -2.430 11.197 -9.842 1.00 93.38 262 VAL A CA 1
ATOM 2062 C C . VAL A 1 262 ? -2.702 11.989 -8.565 1.00 93.38 262 VAL A C 1
ATOM 2064 O O . VAL A 1 262 ? -3.804 12.506 -8.395 1.00 93.38 262 VAL A O 1
ATOM 2067 N N . VAL A 1 263 ? -1.689 12.163 -7.710 1.00 96.06 263 VAL A N 1
ATOM 2068 C CA . VAL A 1 263 ? -1.776 12.923 -6.452 1.00 96.06 263 VAL A CA 1
ATOM 2069 C C . VAL A 1 263 ? -2.308 14.331 -6.691 1.00 96.06 263 VAL A C 1
ATOM 2071 O O . VAL A 1 263 ? -3.195 14.764 -5.968 1.00 96.06 263 VAL A O 1
ATOM 2074 N N . ALA A 1 264 ? -1.844 15.020 -7.738 1.00 94.38 264 ALA A N 1
ATOM 2075 C CA . ALA A 1 264 ? -2.288 16.377 -8.061 1.00 94.38 264 ALA A CA 1
ATOM 2076 C C . ALA A 1 264 ? -3.794 16.503 -8.379 1.00 94.38 264 ALA A C 1
ATOM 2078 O O . ALA A 1 264 ? -4.311 17.618 -8.395 1.00 94.38 264 ALA A O 1
ATOM 2079 N N . LYS A 1 265 ? -4.492 15.395 -8.668 1.00 91.69 265 LYS A N 1
ATOM 2080 C CA . LYS A 1 265 ? -5.939 15.371 -8.946 1.00 91.69 265 LYS A CA 1
ATOM 2081 C C . LYS A 1 265 ? -6.781 15.004 -7.731 1.00 91.69 265 LYS A C 1
ATOM 2083 O O . LYS A 1 265 ? -7.990 15.221 -7.758 1.00 91.69 265 LYS A O 1
ATOM 2088 N N . VAL A 1 266 ? -6.169 14.417 -6.708 1.00 94.88 266 VAL A N 1
ATOM 2089 C CA . VAL A 1 266 ? -6.879 14.006 -5.499 1.00 94.88 266 VAL A CA 1
ATOM 2090 C C . VAL A 1 266 ? -7.244 15.271 -4.707 1.00 94.88 266 VAL A C 1
ATOM 2092 O O . VAL A 1 266 ? -6.367 16.100 -4.469 1.00 94.88 266 VAL A O 1
ATOM 2095 N N . PRO A 1 267 ? -8.511 15.456 -4.297 1.00 94.44 267 PRO A N 1
ATOM 2096 C CA . PRO A 1 267 ? -8.917 16.639 -3.541 1.00 94.44 267 PRO A CA 1
ATOM 2097 C C . PRO A 1 267 ? -8.181 16.793 -2.198 1.00 94.44 267 PRO A C 1
ATOM 2099 O O . PRO A 1 267 ? -7.996 15.816 -1.471 1.00 94.44 267 PRO A O 1
ATOM 2102 N N . ASP A 1 268 ? -7.859 18.035 -1.815 1.00 93.50 268 ASP A N 1
ATOM 2103 C CA . ASP A 1 268 ? -7.097 18.379 -0.594 1.00 93.50 268 ASP A CA 1
ATOM 2104 C C . ASP A 1 268 ? -7.694 17.815 0.712 1.00 93.50 268 ASP A C 1
ATOM 2106 O O . ASP A 1 268 ? -6.972 17.554 1.679 1.00 93.50 268 ASP A O 1
ATOM 2110 N N . VAL A 1 269 ? -9.012 17.575 0.747 1.00 92.81 269 VAL A N 1
ATOM 2111 C CA . VAL A 1 269 ? -9.704 16.969 1.900 1.00 92.81 269 VAL A CA 1
ATOM 2112 C C . VAL A 1 269 ? -9.138 15.589 2.260 1.00 92.81 269 VAL A C 1
ATOM 2114 O O . VAL A 1 269 ? -9.110 15.224 3.432 1.00 92.81 269 VAL A O 1
ATOM 2117 N N . HIS A 1 270 ? -8.605 14.851 1.282 1.00 93.06 270 HIS A N 1
ATOM 2118 C CA . HIS A 1 270 ? -8.012 13.526 1.485 1.00 93.06 270 HIS A CA 1
ATOM 2119 C C . HIS A 1 270 ? -6.544 13.570 1.947 1.00 93.06 270 HIS A C 1
ATOM 2121 O O . HIS A 1 270 ? -5.930 12.528 2.182 1.00 93.06 270 HIS A O 1
ATOM 2127 N N . PHE A 1 271 ? -5.978 14.769 2.116 1.00 92.25 271 PHE A N 1
ATOM 2128 C CA . PHE A 1 271 ? -4.605 14.998 2.574 1.00 92.25 271 PHE A CA 1
ATOM 2129 C C . PHE A 1 271 ? -4.540 15.706 3.935 1.00 92.25 271 PHE A C 1
ATOM 2131 O O . PHE A 1 271 ? -3.530 16.327 4.265 1.00 92.25 271 PHE A O 1
ATOM 2138 N N . ASN A 1 272 ? -5.595 15.616 4.753 1.00 88.50 272 ASN A N 1
ATOM 2139 C CA . ASN A 1 272 ? -5.683 16.289 6.058 1.00 88.50 272 ASN A CA 1
ATOM 2140 C C . ASN A 1 272 ? -5.398 17.803 5.961 1.00 88.50 272 ASN A C 1
ATOM 2142 O O . ASN A 1 272 ? -4.656 18.352 6.778 1.00 88.50 272 ASN A O 1
ATOM 2146 N N . ASN A 1 273 ? -5.976 18.465 4.951 1.00 85.62 273 ASN A N 1
ATOM 2147 C CA . ASN A 1 273 ? -5.797 19.892 4.642 1.00 85.62 273 ASN A CA 1
ATOM 2148 C C . ASN A 1 273 ? -4.380 20.299 4.193 1.00 85.62 273 ASN A C 1
ATOM 2150 O O . ASN A 1 273 ? -4.047 21.483 4.215 1.00 85.62 273 ASN A O 1
ATOM 2154 N N . VAL A 1 274 ? -3.539 19.350 3.776 1.00 93.00 274 VAL A N 1
ATOM 2155 C CA . VAL A 1 274 ? -2.327 19.654 3.001 1.00 93.00 274 VAL A CA 1
ATOM 2156 C C . VAL A 1 274 ? -2.720 19.782 1.532 1.00 93.00 274 VAL A C 1
ATOM 2158 O O . VAL A 1 274 ? -3.427 18.922 1.014 1.00 93.00 274 VAL A O 1
ATOM 2161 N N . ALA A 1 275 ? -2.247 20.821 0.843 1.00 94.38 275 ALA A N 1
ATOM 2162 C CA . ALA A 1 275 ? -2.520 20.977 -0.582 1.00 94.38 275 ALA A CA 1
ATOM 2163 C C . ALA A 1 275 ? -1.935 19.797 -1.379 1.00 94.38 275 ALA A C 1
ATOM 2165 O O . ALA A 1 275 ? -0.730 19.523 -1.312 1.00 94.38 275 ALA A O 1
ATOM 2166 N N . ALA A 1 276 ? -2.766 19.127 -2.178 1.00 95.00 276 ALA A N 1
ATOM 2167 C CA . ALA A 1 276 ? -2.367 18.009 -3.029 1.00 95.00 276 ALA A CA 1
ATOM 2168 C C . ALA A 1 276 ? -1.241 18.411 -3.995 1.00 95.00 276 ALA A C 1
ATOM 2170 O O . ALA A 1 276 ? -0.325 17.635 -4.278 1.00 95.00 276 ALA A O 1
ATOM 2171 N N . THR A 1 277 ? -1.250 19.673 -4.435 1.00 94.56 277 THR A N 1
ATOM 2172 C CA . THR A 1 277 ? -0.191 20.265 -5.256 1.00 94.56 277 THR A CA 1
ATOM 2173 C C . THR A 1 277 ? 1.167 20.254 -4.563 1.00 94.56 277 THR A C 1
ATOM 2175 O O . THR A 1 277 ? 2.165 20.007 -5.233 1.00 94.56 277 THR A O 1
ATOM 2178 N N . SER A 1 278 ? 1.233 20.466 -3.246 1.00 95.06 278 SER A N 1
ATOM 2179 C CA . SER A 1 278 ? 2.495 20.446 -2.492 1.00 95.06 278 SER A CA 1
ATOM 2180 C C . SER A 1 278 ? 3.067 19.029 -2.399 1.00 95.06 278 SER A C 1
ATOM 2182 O O . SER A 1 278 ? 4.271 18.828 -2.561 1.00 95.06 278 SER A O 1
ATOM 2184 N N . VAL A 1 279 ? 2.204 18.023 -2.221 1.00 96.56 279 VAL A N 1
ATOM 2185 C CA . VAL A 1 279 ? 2.605 16.605 -2.224 1.00 96.56 279 VAL A CA 1
ATOM 2186 C C . VAL A 1 279 ? 3.064 16.175 -3.623 1.00 96.56 279 VAL A C 1
ATOM 2188 O O . VAL A 1 279 ? 4.109 15.547 -3.770 1.00 96.56 279 VAL A O 1
ATOM 2191 N N . ALA A 1 280 ? 2.344 16.564 -4.676 1.00 95.69 280 ALA A N 1
ATOM 2192 C CA . ALA A 1 280 ? 2.756 16.303 -6.055 1.00 95.69 280 ALA A CA 1
ATOM 2193 C C . ALA A 1 280 ? 4.075 17.011 -6.417 1.00 95.69 280 ALA A C 1
ATOM 2195 O O . ALA A 1 280 ? 4.909 16.458 -7.137 1.00 95.69 280 ALA A O 1
ATOM 2196 N N . GLN A 1 281 ? 4.289 18.235 -5.923 1.00 94.75 281 GLN A N 1
ATOM 2197 C CA . GLN A 1 281 ? 5.530 18.983 -6.128 1.00 94.75 281 GLN A CA 1
ATOM 2198 C C . GLN A 1 281 ? 6.737 18.295 -5.493 1.00 94.75 281 GLN A C 1
ATOM 2200 O O . GLN A 1 281 ? 7.793 18.303 -6.120 1.00 94.75 281 GLN A O 1
ATOM 2205 N N . PHE A 1 282 ? 6.588 17.657 -4.325 1.00 96.69 282 PHE A N 1
ATOM 2206 C CA . PHE A 1 282 ? 7.654 16.835 -3.742 1.00 96.69 282 PHE A CA 1
ATOM 2207 C C . PHE A 1 282 ? 8.159 15.801 -4.760 1.00 96.69 282 PHE A C 1
ATOM 2209 O O . PHE A 1 282 ? 9.342 15.800 -5.097 1.00 96.69 282 PHE A O 1
ATOM 2216 N N . PHE A 1 283 ? 7.258 14.988 -5.323 1.00 95.88 283 PHE A N 1
ATOM 2217 C CA . PHE A 1 283 ? 7.633 13.926 -6.262 1.00 95.88 283 PHE A CA 1
ATOM 2218 C C . PHE A 1 283 ? 8.243 14.475 -7.557 1.00 95.88 283 PHE A C 1
ATOM 2220 O O . PHE A 1 283 ? 9.271 13.975 -8.018 1.00 95.88 283 PHE A O 1
ATOM 2227 N N . ASN A 1 284 ? 7.673 15.553 -8.104 1.00 92.94 284 ASN A N 1
ATOM 2228 C CA . ASN A 1 284 ? 8.214 16.200 -9.301 1.00 92.94 284 ASN A CA 1
ATOM 2229 C C . ASN A 1 284 ? 9.620 16.778 -9.072 1.00 92.94 284 ASN A C 1
ATOM 2231 O O . ASN A 1 284 ? 10.484 16.613 -9.921 1.00 92.94 284 ASN A O 1
ATOM 2235 N N . ARG A 1 285 ? 9.877 17.429 -7.930 1.00 93.88 285 ARG A N 1
ATOM 2236 C CA . ARG A 1 285 ? 11.208 17.981 -7.615 1.00 93.88 285 ARG A CA 1
ATOM 2237 C C . ARG A 1 285 ? 12.223 16.892 -7.292 1.00 93.88 285 ARG A C 1
ATOM 2239 O O . ARG A 1 285 ? 13.394 17.037 -7.609 1.00 93.88 285 ARG A O 1
ATOM 2246 N N . SER A 1 286 ? 11.769 15.798 -6.686 1.00 94.94 286 SER A N 1
ATOM 2247 C CA . SER A 1 286 ? 12.619 14.666 -6.302 1.00 94.94 286 SER A CA 1
ATOM 2248 C C . SER A 1 286 ? 13.150 13.844 -7.484 1.00 94.94 286 SER A C 1
ATOM 2250 O O . SER A 1 286 ? 14.049 13.025 -7.312 1.00 94.94 286 SER A O 1
ATOM 2252 N N . THR A 1 287 ? 12.603 14.076 -8.678 1.00 91.69 287 THR A N 1
ATOM 2253 C CA . THR A 1 287 ? 12.983 13.428 -9.943 1.00 91.69 287 THR A CA 1
ATOM 2254 C C . THR A 1 287 ? 13.562 14.407 -10.965 1.00 91.69 287 THR A C 1
ATOM 2256 O O . THR A 1 287 ? 13.939 14.003 -12.065 1.00 91.69 287 THR A O 1
ATOM 2259 N N . ASP A 1 288 ? 13.634 15.693 -10.619 1.00 88.50 288 ASP A N 1
ATOM 2260 C CA . ASP A 1 288 ? 14.164 16.735 -11.487 1.00 88.50 288 ASP A CA 1
ATOM 2261 C C . ASP A 1 288 ? 15.695 16.737 -11.419 1.00 88.50 288 ASP A C 1
ATOM 2263 O O . ASP A 1 288 ? 16.279 17.057 -10.382 1.00 88.50 288 ASP A O 1
ATOM 2267 N N . SER A 1 289 ? 16.345 16.428 -12.543 1.00 84.38 289 SER A N 1
ATOM 2268 C CA . SER A 1 289 ? 17.807 16.376 -12.659 1.00 84.38 289 SER A CA 1
ATOM 2269 C C . SER A 1 289 ? 18.497 17.735 -12.473 1.00 84.38 289 SER A C 1
ATOM 2271 O O . SER A 1 289 ? 19.719 17.797 -12.367 1.00 84.38 289 SER A O 1
ATOM 2273 N N . SER A 1 290 ? 17.744 18.842 -12.471 1.00 85.62 290 SER A N 1
ATOM 2274 C CA . SER A 1 290 ? 18.259 20.169 -12.107 1.00 85.62 290 SER A CA 1
ATOM 2275 C C . SER A 1 290 ? 18.293 20.409 -10.592 1.00 85.62 290 SER A C 1
ATOM 2277 O O . SER A 1 290 ? 18.983 21.321 -10.135 1.00 85.62 290 SER A O 1
ATOM 2279 N N . ILE A 1 291 ? 17.573 19.593 -9.814 1.00 89.44 291 ILE A N 1
ATOM 2280 C CA . ILE A 1 291 ? 17.458 19.692 -8.353 1.00 89.44 291 ILE A CA 1
ATOM 2281 C C . ILE A 1 291 ? 18.234 18.561 -7.677 1.00 89.44 291 ILE A C 1
ATOM 2283 O O . ILE A 1 291 ? 18.980 18.805 -6.728 1.00 89.44 291 ILE A O 1
ATOM 2287 N N . VAL A 1 292 ? 18.056 17.331 -8.156 1.00 92.25 292 VAL A N 1
ATOM 2288 C CA . VAL A 1 292 ? 18.677 16.124 -7.608 1.00 92.25 292 VAL A CA 1
ATOM 2289 C C . VAL A 1 292 ? 19.732 15.615 -8.596 1.00 92.25 292 VAL A C 1
ATOM 2291 O O . VAL A 1 292 ? 19.447 15.544 -9.791 1.00 92.25 292 VAL A O 1
ATOM 2294 N N . PRO A 1 293 ? 20.955 15.278 -8.141 1.00 88.25 293 PRO A N 1
ATOM 2295 C CA . PRO A 1 293 ? 21.983 14.715 -9.010 1.00 88.25 293 PRO A CA 1
ATOM 2296 C C . PRO A 1 293 ? 21.521 13.441 -9.729 1.00 88.25 293 PRO A C 1
ATOM 2298 O O . PRO A 1 293 ? 20.797 12.626 -9.158 1.00 88.25 293 PRO A O 1
ATOM 2301 N N . ILE A 1 294 ? 22.005 13.255 -10.960 1.00 82.31 294 ILE A N 1
ATOM 2302 C CA . ILE A 1 294 ? 21.739 12.053 -11.759 1.00 82.31 294 ILE A CA 1
ATOM 2303 C C . ILE A 1 294 ? 22.242 10.809 -11.015 1.00 82.31 294 ILE A C 1
ATOM 2305 O O . ILE A 1 294 ? 23.385 10.782 -10.556 1.00 82.31 294 ILE A O 1
ATOM 2309 N N . GLY A 1 295 ? 21.400 9.781 -10.930 1.00 84.75 295 GLY A N 1
ATOM 2310 C CA . GLY A 1 295 ? 21.664 8.532 -10.212 1.00 84.75 295 GLY A CA 1
ATOM 2311 C C . GLY A 1 295 ? 21.238 8.555 -8.743 1.00 84.75 295 GLY A C 1
ATOM 2312 O O . GLY A 1 295 ? 21.338 7.533 -8.066 1.00 84.75 295 GLY A O 1
ATOM 2313 N N . GLU A 1 296 ? 20.762 9.697 -8.245 1.00 91.12 296 GLU A N 1
ATOM 2314 C CA . GLU A 1 296 ? 20.283 9.868 -6.872 1.00 91.12 296 GLU A CA 1
ATOM 2315 C C . GLU A 1 296 ? 18.809 10.294 -6.803 1.00 91.12 296 GLU A C 1
ATOM 2317 O O . GLU A 1 296 ? 18.318 10.686 -5.741 1.00 91.12 296 GLU A O 1
ATOM 2322 N N . GLU A 1 297 ? 18.093 10.231 -7.928 1.00 91.50 297 GLU A N 1
ATOM 2323 C CA . GLU A 1 297 ? 16.680 10.581 -8.014 1.00 91.50 297 GLU A CA 1
ATOM 2324 C C . GLU A 1 297 ? 15.806 9.676 -7.138 1.00 91.50 297 GLU A C 1
ATOM 2326 O O . GLU A 1 297 ? 16.087 8.501 -6.892 1.00 91.50 297 GLU A O 1
ATOM 2331 N N . PHE A 1 298 ? 14.688 10.228 -6.675 1.00 95.69 298 PHE A N 1
ATOM 2332 C CA . PHE A 1 298 ? 13.732 9.481 -5.872 1.00 95.69 298 PHE A CA 1
ATOM 2333 C C . PHE A 1 298 ? 12.931 8.485 -6.724 1.00 95.69 298 PHE A C 1
ATOM 2335 O O . PHE A 1 298 ? 12.152 8.866 -7.605 1.00 95.69 298 PHE A O 1
ATOM 2342 N N . ASP A 1 299 ? 13.048 7.198 -6.397 1.00 94.81 299 ASP A N 1
ATOM 2343 C CA . ASP A 1 299 ? 12.189 6.138 -6.915 1.00 94.81 299 ASP A CA 1
ATOM 2344 C C . ASP A 1 299 ? 11.136 5.778 -5.864 1.00 94.81 299 ASP A C 1
ATOM 2346 O O . ASP A 1 299 ? 11.448 5.236 -4.798 1.00 94.81 299 ASP A O 1
ATOM 2350 N N . ILE A 1 300 ? 9.865 6.035 -6.181 1.00 95.75 300 ILE A N 1
ATOM 2351 C CA . ILE A 1 300 ? 8.729 5.701 -5.316 1.00 95.75 300 ILE A CA 1
ATOM 2352 C C . ILE A 1 300 ? 8.706 4.217 -4.909 1.00 95.75 300 ILE A C 1
ATOM 2354 O O . ILE A 1 300 ? 8.174 3.891 -3.850 1.00 95.75 300 ILE A O 1
ATOM 2358 N N . ARG A 1 301 ? 9.317 3.318 -5.691 1.00 93.81 301 ARG A N 1
ATOM 2359 C CA . ARG A 1 301 ? 9.357 1.871 -5.430 1.00 93.81 301 ARG A CA 1
ATOM 2360 C C . ARG A 1 301 ? 10.370 1.448 -4.367 1.00 93.81 301 ARG A C 1
ATOM 2362 O O . ARG A 1 301 ? 10.239 0.346 -3.842 1.00 93.81 301 ARG A O 1
ATOM 2369 N N . SER A 1 302 ? 11.395 2.246 -4.088 1.00 92.50 302 SER A N 1
ATOM 2370 C CA . SER A 1 302 ? 12.531 1.766 -3.285 1.00 92.50 302 SER A CA 1
ATOM 2371 C C . SER A 1 302 ? 13.189 2.817 -2.405 1.00 92.50 302 SER A C 1
ATOM 2373 O O . SER A 1 302 ? 13.807 2.461 -1.403 1.00 92.50 302 SER A O 1
ATOM 2375 N N . THR A 1 303 ? 13.090 4.100 -2.743 1.00 95.06 303 THR A N 1
ATOM 2376 C CA . THR A 1 303 ? 13.788 5.146 -1.998 1.00 95.06 303 THR A CA 1
ATOM 2377 C C . THR A 1 303 ? 13.137 5.362 -0.630 1.00 95.06 303 THR A C 1
ATOM 2379 O O . THR A 1 303 ? 11.944 5.655 -0.524 1.00 95.06 303 THR A O 1
ATOM 2382 N N . HIS A 1 304 ? 13.936 5.259 0.438 1.00 93.25 304 HIS A N 1
ATOM 2383 C CA . HIS A 1 304 ? 13.496 5.566 1.798 1.00 93.25 304 HIS A CA 1
ATOM 2384 C C . HIS A 1 304 ? 13.388 7.086 1.995 1.00 93.25 304 HIS A C 1
ATOM 2386 O O . HIS A 1 304 ? 14.397 7.795 1.967 1.00 93.25 304 HIS A O 1
ATOM 2392 N N . ILE A 1 305 ? 12.169 7.587 2.223 1.00 95.31 305 ILE A N 1
ATOM 2393 C CA . ILE A 1 305 ? 11.858 9.029 2.248 1.00 95.31 305 ILE A CA 1
ATOM 2394 C C . ILE A 1 305 ? 12.709 9.800 3.263 1.00 95.31 305 ILE A C 1
ATOM 2396 O O . ILE A 1 305 ? 13.227 10.860 2.925 1.00 95.31 305 ILE A O 1
ATOM 2400 N N . ASP A 1 306 ? 12.904 9.278 4.478 1.00 93.56 306 ASP A N 1
ATOM 2401 C CA . ASP A 1 306 ? 13.680 10.003 5.497 1.00 93.56 306 ASP A CA 1
ATOM 2402 C C . ASP A 1 306 ? 15.166 10.097 5.128 1.00 93.56 306 ASP A C 1
ATOM 2404 O O . ASP A 1 306 ? 15.792 11.129 5.348 1.00 93.56 306 ASP A O 1
ATOM 2408 N N . ASN A 1 307 ? 15.726 9.059 4.497 1.00 92.88 307 ASN A N 1
ATOM 2409 C CA . ASN A 1 307 ? 17.134 9.066 4.086 1.00 92.88 307 ASN A CA 1
ATOM 2410 C C . ASN A 1 307 ? 17.346 10.047 2.932 1.00 92.88 307 ASN A C 1
ATOM 2412 O O . ASN A 1 307 ? 18.334 10.777 2.906 1.00 92.88 307 ASN A O 1
ATOM 2416 N N . PHE A 1 308 ? 16.385 10.094 2.009 1.00 95.38 308 PHE A N 1
ATOM 2417 C CA . PHE A 1 308 ? 16.376 11.050 0.913 1.00 95.38 308 PHE A CA 1
ATOM 2418 C C . PHE A 1 308 ? 16.262 12.493 1.422 1.00 95.38 308 PHE A C 1
ATOM 2420 O O . PHE A 1 308 ? 17.052 13.354 1.034 1.00 95.38 308 PHE A O 1
ATOM 2427 N N . LEU A 1 309 ? 15.334 12.758 2.346 1.00 94.94 309 LEU A N 1
ATOM 2428 C CA . LEU A 1 309 ? 15.155 14.084 2.938 1.00 94.94 309 LEU A CA 1
ATOM 2429 C C . LEU A 1 309 ? 16.362 14.524 3.767 1.00 94.94 309 LEU A C 1
ATOM 2431 O O . LEU A 1 309 ? 16.773 15.672 3.651 1.00 94.94 309 LEU A O 1
ATOM 2435 N N . ASN A 1 310 ? 17.014 13.619 4.500 1.00 93.56 310 ASN A N 1
ATOM 2436 C CA . ASN A 1 310 ? 18.252 13.941 5.217 1.00 93.56 310 ASN A CA 1
ATOM 2437 C C . ASN A 1 310 ? 19.345 14.514 4.297 1.00 93.56 310 ASN A C 1
ATOM 2439 O O . ASN A 1 310 ? 20.173 15.302 4.753 1.00 93.56 310 ASN A O 1
ATOM 2443 N N . LYS A 1 311 ? 19.347 14.142 3.010 1.00 93.88 311 LYS A N 1
ATOM 2444 C CA . LYS A 1 311 ? 20.300 14.650 2.017 1.00 93.88 311 LYS A CA 1
ATOM 2445 C C . LYS A 1 311 ? 19.784 15.868 1.243 1.00 93.88 311 LYS A C 1
ATOM 2447 O O . LYS A 1 311 ? 20.570 16.767 0.949 1.00 93.88 311 LYS A O 1
ATOM 2452 N N . TYR A 1 312 ? 18.491 15.913 0.920 1.00 94.88 312 TYR A N 1
ATOM 2453 C CA . TYR A 1 312 ? 17.937 16.862 -0.054 1.00 94.88 312 TYR A CA 1
ATOM 2454 C C . TYR A 1 312 ? 16.836 17.796 0.482 1.00 94.88 312 TYR A C 1
ATOM 2456 O O . TYR A 1 312 ? 16.276 18.553 -0.307 1.00 94.88 312 TYR A O 1
ATOM 2464 N N . ASP A 1 313 ? 16.534 17.816 1.789 1.00 92.81 313 ASP A N 1
ATOM 2465 C CA . ASP A 1 313 ? 15.427 18.600 2.385 1.00 92.81 313 ASP A CA 1
ATOM 2466 C C . ASP A 1 313 ? 15.356 20.052 1.878 1.00 92.81 313 ASP A C 1
ATOM 2468 O O . ASP A 1 313 ? 14.326 20.481 1.353 1.00 92.81 313 ASP A O 1
ATOM 2472 N N . ASN A 1 314 ? 16.471 20.787 1.953 1.00 90.25 314 ASN A N 1
ATOM 2473 C CA . ASN A 1 314 ? 16.535 22.190 1.531 1.00 90.25 314 ASN A CA 1
ATOM 2474 C C . ASN A 1 314 ? 16.285 22.371 0.025 1.00 90.25 314 ASN A C 1
ATOM 2476 O O . ASN A 1 314 ? 15.701 23.370 -0.388 1.00 90.25 314 ASN A O 1
ATOM 2480 N N . LEU A 1 315 ? 16.704 21.411 -0.803 1.00 91.00 315 LEU A N 1
ATOM 2481 C CA . LEU A 1 315 ? 16.533 21.466 -2.258 1.00 91.00 315 LEU A CA 1
ATOM 2482 C C . LEU A 1 315 ? 15.106 21.105 -2.681 1.00 91.00 315 LEU A C 1
ATOM 2484 O O . LEU A 1 315 ? 14.601 21.640 -3.670 1.00 91.00 315 LEU A O 1
ATOM 2488 N N . ILE A 1 316 ? 14.440 20.230 -1.928 1.00 93.69 316 ILE A N 1
ATOM 2489 C CA . ILE A 1 316 ? 13.078 19.777 -2.220 1.00 93.69 316 ILE A CA 1
ATOM 2490 C C . ILE A 1 316 ? 12.037 20.764 -1.697 1.00 93.69 316 ILE A C 1
ATOM 2492 O O . ILE A 1 316 ? 11.139 21.154 -2.442 1.00 93.69 316 ILE A O 1
ATOM 2496 N N . PHE A 1 317 ? 12.162 21.201 -0.444 1.00 91.44 317 PHE A N 1
ATOM 2497 C CA . PHE A 1 317 ? 11.166 22.065 0.186 1.00 91.44 317 PHE A CA 1
ATOM 2498 C C . PHE A 1 317 ? 11.482 23.560 0.081 1.00 91.44 317 PHE A C 1
ATOM 2500 O O . PHE A 1 317 ? 10.567 24.371 0.198 1.00 91.44 317 PHE A O 1
ATOM 2507 N N . GLY A 1 318 ? 12.739 23.955 -0.145 1.00 86.38 318 GLY A N 1
ATOM 2508 C CA . GLY A 1 318 ? 13.130 25.367 -0.093 1.00 86.38 318 GLY A CA 1
ATOM 2509 C C . GLY A 1 318 ? 12.766 26.006 1.255 1.00 86.38 318 GLY A C 1
ATOM 2510 O O . GLY A 1 318 ? 13.028 25.424 2.311 1.00 86.38 318 GLY A O 1
ATOM 2511 N N . ASP A 1 319 ? 12.107 27.167 1.201 1.00 85.56 319 ASP A N 1
ATOM 2512 C CA . ASP A 1 319 ? 11.777 28.014 2.361 1.00 85.56 319 ASP A CA 1
ATOM 2513 C C . ASP A 1 319 ? 10.446 27.662 3.065 1.00 85.56 319 ASP A C 1
ATOM 2515 O O . ASP A 1 319 ? 9.922 28.457 3.847 1.00 85.56 319 ASP A O 1
ATOM 2519 N N . ILE A 1 320 ? 9.864 26.486 2.801 1.00 90.31 320 ILE A N 1
ATOM 2520 C CA . ILE A 1 320 ? 8.637 26.032 3.483 1.00 90.31 320 ILE A CA 1
ATOM 2521 C C . ILE A 1 320 ? 8.887 25.904 4.998 1.00 90.31 320 ILE A C 1
ATOM 2523 O O . ILE A 1 320 ? 9.929 25.409 5.429 1.00 90.31 320 ILE A O 1
ATOM 2527 N N . ALA A 1 321 ? 7.926 26.316 5.830 1.00 90.44 321 ALA A N 1
ATOM 2528 C CA . ALA A 1 321 ? 8.050 26.237 7.287 1.00 90.44 321 ALA A CA 1
ATOM 2529 C C . ALA A 1 321 ? 8.132 24.780 7.788 1.00 90.44 321 ALA A C 1
ATOM 2531 O O . ALA A 1 321 ? 7.449 23.896 7.273 1.00 90.44 321 ALA A O 1
ATOM 2532 N N . SER A 1 322 ? 8.913 24.516 8.845 1.00 89.12 322 SER A N 1
ATOM 2533 C CA . SER A 1 322 ? 9.171 23.150 9.341 1.00 89.12 322 SER A CA 1
ATOM 2534 C C . SER A 1 322 ? 7.908 22.357 9.703 1.00 89.12 322 SER A C 1
ATOM 2536 O O . SER A 1 322 ? 7.848 21.156 9.447 1.00 89.12 322 SER A O 1
ATOM 2538 N N . GLU A 1 323 ? 6.887 23.009 10.267 1.00 90.69 323 GLU A N 1
ATOM 2539 C CA . GLU A 1 323 ? 5.607 22.357 10.588 1.00 90.69 323 GLU A CA 1
ATOM 2540 C C . GLU A 1 323 ? 4.883 21.875 9.318 1.00 90.69 323 GLU A C 1
ATOM 2542 O O . GLU A 1 323 ? 4.331 20.775 9.274 1.00 90.69 323 GLU A O 1
ATOM 2547 N N . GLU A 1 324 ? 4.925 22.672 8.251 1.00 91.88 324 GLU A N 1
ATOM 2548 C CA . GLU A 1 324 ? 4.327 22.327 6.963 1.00 91.88 324 GLU A CA 1
ATOM 2549 C C . GLU A 1 324 ? 5.128 21.226 6.253 1.00 91.88 324 GLU A C 1
ATOM 2551 O O . GLU A 1 324 ? 4.530 20.275 5.744 1.00 91.88 324 GLU A O 1
ATOM 2556 N N . LYS A 1 325 ? 6.470 21.261 6.323 1.00 93.69 325 LYS A N 1
ATOM 2557 C CA . LYS A 1 325 ? 7.334 20.171 5.829 1.00 93.69 325 LYS A CA 1
ATOM 2558 C C . LYS A 1 325 ? 6.966 18.828 6.462 1.00 93.69 325 LYS A C 1
ATOM 2560 O O . LYS A 1 325 ? 6.866 17.824 5.756 1.00 93.69 325 LYS A O 1
ATOM 2565 N N . GLN A 1 326 ? 6.722 18.795 7.775 1.00 93.38 326 GLN A N 1
ATOM 2566 C CA . GLN A 1 326 ? 6.326 17.568 8.479 1.00 93.38 326 GLN A CA 1
ATOM 2567 C C . GLN A 1 326 ? 4.966 17.045 8.001 1.00 93.38 326 GLN A C 1
ATOM 2569 O O . GLN A 1 326 ? 4.828 15.847 7.739 1.00 93.38 326 GLN A O 1
ATOM 2574 N N . LYS A 1 327 ? 3.981 17.935 7.821 1.00 95.31 327 LYS A N 1
ATOM 2575 C CA . LYS A 1 327 ? 2.654 17.571 7.297 1.00 95.31 327 LYS A CA 1
ATOM 2576 C C . LYS A 1 327 ? 2.738 17.025 5.867 1.00 95.31 327 LYS A C 1
ATOM 2578 O O . LYS A 1 327 ? 2.161 15.973 5.591 1.00 95.31 327 LYS A O 1
ATOM 2583 N N . ILE A 1 328 ? 3.504 17.671 4.981 1.00 96.06 328 ILE A N 1
ATOM 2584 C CA . ILE A 1 328 ? 3.729 17.187 3.608 1.00 96.06 328 ILE A CA 1
ATOM 2585 C C . ILE A 1 328 ? 4.442 15.832 3.632 1.00 96.06 328 ILE A C 1
ATOM 2587 O O . ILE A 1 328 ? 3.989 14.892 2.983 1.00 96.06 328 ILE A O 1
ATOM 2591 N N . THR A 1 329 ? 5.502 15.689 4.430 1.00 96.44 329 THR A N 1
ATOM 2592 C CA . THR A 1 329 ? 6.268 14.437 4.545 1.00 96.44 329 THR A CA 1
ATOM 2593 C C . THR A 1 329 ? 5.390 13.273 5.007 1.00 96.44 329 THR A C 1
ATOM 2595 O O . THR A 1 329 ? 5.491 12.169 4.468 1.00 96.44 329 THR A O 1
ATOM 2598 N N . ALA A 1 330 ? 4.474 13.500 5.954 1.00 95.94 330 ALA A N 1
ATOM 2599 C CA . ALA A 1 330 ? 3.517 12.480 6.379 1.00 95.94 330 ALA A CA 1
ATOM 2600 C C . ALA A 1 330 ? 2.618 12.005 5.218 1.00 95.94 330 ALA A C 1
ATOM 2602 O O . ALA A 1 330 ? 2.391 10.798 5.068 1.00 95.94 330 ALA A O 1
ATOM 2603 N N . GLN A 1 331 ? 2.164 12.928 4.362 1.00 96.75 331 GLN A N 1
ATOM 2604 C CA . GLN A 1 331 ? 1.362 12.602 3.178 1.00 96.75 331 GLN A CA 1
ATOM 2605 C C . GLN A 1 331 ? 2.177 11.933 2.065 1.00 96.75 331 GLN A C 1
ATOM 2607 O O . GLN A 1 331 ? 1.691 10.998 1.432 1.00 96.75 331 GLN A O 1
ATOM 2612 N N . VAL A 1 332 ? 3.438 12.319 1.866 1.00 97.56 332 VAL A N 1
ATOM 2613 C CA . VAL A 1 332 ? 4.366 11.639 0.944 1.00 97.56 332 VAL A CA 1
ATOM 2614 C C . VAL A 1 332 ? 4.572 10.181 1.373 1.00 97.56 332 VAL A C 1
ATOM 2616 O O . VAL A 1 332 ? 4.443 9.272 0.554 1.00 97.56 332 VAL A O 1
ATOM 2619 N N . LYS A 1 333 ? 4.783 9.925 2.673 1.00 96.56 333 LYS A N 1
ATOM 2620 C CA . LYS A 1 333 ? 4.883 8.557 3.214 1.00 96.56 333 LYS A CA 1
ATOM 2621 C C . LYS A 1 333 ? 3.591 7.760 3.018 1.00 96.56 333 LYS A C 1
ATOM 2623 O O . LYS A 1 333 ? 3.649 6.582 2.675 1.00 96.56 333 LYS A O 1
ATOM 2628 N N . ARG A 1 334 ? 2.420 8.381 3.219 1.00 95.94 334 ARG A N 1
ATOM 2629 C CA . ARG A 1 334 ? 1.117 7.751 2.922 1.00 95.94 334 ARG A CA 1
ATOM 2630 C C . ARG A 1 334 ? 1.007 7.373 1.446 1.00 95.94 334 ARG A C 1
ATOM 2632 O O . ARG A 1 334 ? 0.651 6.240 1.141 1.00 95.94 334 ARG A O 1
ATOM 2639 N N . THR A 1 335 ? 1.376 8.295 0.565 1.00 97.31 335 THR A N 1
ATOM 2640 C CA . THR A 1 335 ? 1.362 8.113 -0.889 1.00 97.31 335 THR A CA 1
ATOM 2641 C C . THR A 1 335 ? 2.213 6.909 -1.300 1.00 97.31 335 THR A C 1
ATOM 2643 O O . THR A 1 335 ? 1.715 6.020 -1.985 1.00 97.31 335 THR A O 1
ATOM 2646 N N . GLN A 1 336 ? 3.457 6.813 -0.812 1.00 96.69 336 GLN A N 1
ATOM 2647 C CA . GLN A 1 336 ? 4.333 5.671 -1.101 1.00 96.69 336 GLN A CA 1
ATOM 2648 C C . GLN A 1 336 ? 3.736 4.342 -0.612 1.00 96.69 336 GLN A C 1
ATOM 2650 O O . GLN A 1 336 ? 3.700 3.367 -1.360 1.00 96.69 336 GLN A O 1
ATOM 2655 N N . ARG A 1 337 ? 3.192 4.297 0.614 1.00 94.81 337 ARG A N 1
ATOM 2656 C CA . ARG A 1 337 ? 2.554 3.079 1.150 1.00 94.81 337 ARG A CA 1
ATOM 2657 C C . ARG A 1 337 ? 1.374 2.605 0.305 1.00 94.81 337 ARG A C 1
ATOM 2659 O O . ARG A 1 337 ? 1.230 1.403 0.103 1.00 94.81 337 ARG A O 1
ATOM 2666 N N . LEU A 1 338 ? 0.528 3.526 -0.156 1.00 95.81 338 LEU A N 1
ATOM 2667 C CA . LEU A 1 338 ? -0.639 3.187 -0.973 1.00 95.81 338 LEU A CA 1
ATOM 2668 C C . LEU A 1 338 ? -0.246 2.802 -2.404 1.00 95.81 338 LEU A C 1
ATOM 2670 O O . LEU A 1 338 ? -0.842 1.891 -2.976 1.00 95.81 338 LEU A O 1
ATOM 2674 N N . PHE A 1 339 ? 0.809 3.409 -2.952 1.00 95.69 339 PHE A N 1
ATOM 2675 C CA . PHE A 1 339 ? 1.366 3.015 -4.245 1.00 95.69 339 PHE A CA 1
ATOM 2676 C C . PHE A 1 339 ? 1.807 1.542 -4.240 1.00 95.69 339 PHE A C 1
ATOM 2678 O O . PHE A 1 339 ? 1.445 0.795 -5.146 1.00 95.69 339 PHE A O 1
ATOM 2685 N N . HIS A 1 340 ? 2.490 1.087 -3.184 1.00 93.00 340 HIS A N 1
ATOM 2686 C CA . HIS A 1 340 ? 2.971 -0.298 -3.079 1.00 93.00 340 HIS A CA 1
ATOM 2687 C C . HIS A 1 340 ? 1.879 -1.376 -3.081 1.00 93.00 340 HIS A C 1
ATOM 2689 O O . HIS A 1 340 ? 2.172 -2.528 -3.400 1.00 93.00 340 HIS A O 1
ATOM 2695 N N . VAL A 1 341 ? 0.641 -1.032 -2.721 1.00 94.25 341 VAL A N 1
ATOM 2696 C CA . VAL A 1 341 ? -0.486 -1.981 -2.729 1.00 94.25 341 VAL A CA 1
ATOM 2697 C C . VAL A 1 341 ? -1.391 -1.830 -3.945 1.00 94.25 341 VAL A C 1
ATOM 2699 O O . VAL A 1 341 ? -2.058 -2.793 -4.315 1.00 94.25 341 VAL A O 1
ATOM 2702 N N . SER A 1 342 ? -1.387 -0.663 -4.590 1.00 94.06 342 SER A N 1
ATOM 2703 C CA . SER A 1 342 ? -2.168 -0.410 -5.802 1.00 94.06 342 SER A CA 1
ATOM 2704 C C . SER A 1 342 ? -1.766 -1.318 -6.972 1.00 94.06 342 SER A C 1
ATOM 2706 O O . SER A 1 342 ? -0.654 -1.855 -7.021 1.00 94.06 342 SER A O 1
ATOM 2708 N N . THR A 1 343 ? -2.679 -1.512 -7.926 1.00 91.19 343 THR A N 1
ATOM 2709 C CA . THR A 1 343 ? -2.458 -2.327 -9.136 1.00 91.19 343 THR A CA 1
ATOM 2710 C C . THR A 1 343 ? -2.331 -1.486 -10.402 1.00 91.19 343 THR A C 1
ATOM 2712 O O . THR A 1 343 ? -1.769 -1.960 -11.386 1.00 91.19 343 THR A O 1
ATOM 2715 N N . SER A 1 344 ? -2.815 -0.247 -10.358 1.00 89.75 344 SER A N 1
ATOM 2716 C CA . SER A 1 344 ? -2.920 0.694 -11.472 1.00 89.75 344 SER A CA 1
ATOM 2717 C C . SER A 1 344 ? -3.016 2.137 -10.942 1.00 89.75 344 SER A C 1
ATOM 2719 O O . SER A 1 344 ? -3.338 2.339 -9.767 1.00 89.75 344 SER A O 1
ATOM 2721 N N . PRO A 1 345 ? -2.756 3.164 -11.768 1.00 89.94 345 PRO A N 1
ATOM 2722 C CA . PRO A 1 345 ? -2.959 4.564 -11.381 1.00 89.94 345 PRO A CA 1
ATOM 2723 C C . PRO A 1 345 ? -4.390 4.871 -10.918 1.00 89.94 345 PRO A C 1
ATOM 2725 O O . PRO A 1 345 ? -4.585 5.676 -10.008 1.00 89.94 345 PRO A O 1
ATOM 2728 N N . GLU A 1 346 ? -5.386 4.212 -11.507 1.00 89.44 346 GLU A N 1
ATOM 2729 C CA . GLU A 1 346 ? -6.802 4.370 -11.182 1.00 89.44 346 GLU A CA 1
ATOM 2730 C C . GLU A 1 346 ? -7.109 3.801 -9.792 1.00 89.44 346 GLU A C 1
ATOM 2732 O O . GLU A 1 346 ? -7.680 4.493 -8.948 1.00 89.44 346 GLU A O 1
ATOM 2737 N N . THR A 1 347 ? -6.663 2.572 -9.506 1.00 93.44 347 THR A N 1
ATOM 2738 C CA . THR A 1 347 ? -6.815 1.976 -8.165 1.00 93.44 347 THR A CA 1
ATOM 2739 C C . THR A 1 347 ? -6.032 2.752 -7.110 1.00 93.44 347 THR A C 1
ATOM 2741 O O . THR A 1 347 ? -6.525 2.957 -6.001 1.00 93.44 347 THR A O 1
ATOM 2744 N N . PHE A 1 348 ? -4.846 3.256 -7.459 1.00 95.06 348 PHE A N 1
ATOM 2745 C CA . PHE A 1 348 ? -4.065 4.136 -6.599 1.00 95.06 348 PHE A CA 1
ATOM 2746 C C . PHE A 1 348 ? -4.827 5.423 -6.248 1.00 95.06 348 PHE A C 1
ATOM 2748 O O . PHE A 1 348 ? -4.880 5.796 -5.075 1.00 95.06 348 PHE A O 1
ATOM 2755 N N . GLN A 1 349 ? -5.470 6.069 -7.226 1.00 95.06 349 GLN A N 1
ATOM 2756 C CA . GLN A 1 349 ? -6.304 7.247 -6.980 1.00 95.06 349 GLN A CA 1
ATOM 2757 C C . GLN A 1 349 ? -7.451 6.930 -6.010 1.00 95.06 349 GLN A C 1
ATOM 2759 O O . GLN A 1 349 ? -7.647 7.656 -5.035 1.00 95.06 349 GLN A O 1
ATOM 2764 N N . VAL A 1 350 ? -8.164 5.821 -6.235 1.00 95.19 350 VAL A N 1
ATOM 2765 C CA . VAL A 1 350 ? -9.263 5.384 -5.358 1.00 95.19 350 VAL A CA 1
ATOM 2766 C C . VAL A 1 350 ? -8.777 5.171 -3.921 1.00 95.19 350 VAL A C 1
ATOM 2768 O O . VAL A 1 350 ? -9.445 5.603 -2.981 1.00 95.19 350 VAL A O 1
ATOM 2771 N N . LEU A 1 351 ? -7.603 4.561 -3.729 1.00 94.56 351 LEU A N 1
ATOM 2772 C CA . LEU A 1 351 ? -7.010 4.389 -2.401 1.00 94.56 351 LEU A CA 1
ATOM 2773 C C . LEU A 1 351 ? -6.658 5.724 -1.743 1.00 94.56 351 LEU A C 1
ATOM 2775 O O . LEU A 1 351 ? -6.913 5.898 -0.550 1.00 94.56 351 LEU A O 1
ATOM 2779 N N . MET A 1 352 ? -6.108 6.675 -2.499 1.00 95.31 352 MET A N 1
ATOM 2780 C CA . MET A 1 352 ? -5.782 8.004 -1.979 1.00 95.31 352 MET A CA 1
ATOM 2781 C C . MET A 1 352 ? -7.028 8.762 -1.504 1.00 95.31 352 MET A C 1
ATOM 2783 O O . MET A 1 352 ? -6.945 9.440 -0.478 1.00 95.31 352 MET A O 1
ATOM 2787 N N . GLU A 1 353 ? -8.162 8.596 -2.195 1.00 94.12 353 GLU A N 1
ATOM 2788 C CA . GLU A 1 353 ? -9.479 9.159 -1.851 1.00 94.12 353 GLU A CA 1
ATOM 2789 C C . GLU A 1 353 ? -10.210 8.397 -0.724 1.00 94.12 353 GLU A C 1
ATOM 2791 O O . GLU A 1 353 ? -11.213 8.875 -0.191 1.00 94.12 353 GLU A O 1
ATOM 2796 N N . SER A 1 354 ? -9.731 7.210 -0.345 1.00 90.56 354 SER A N 1
ATOM 2797 C CA . SER A 1 354 ? -10.286 6.423 0.763 1.00 90.56 354 SER A CA 1
ATOM 2798 C C . SER A 1 354 ? -9.710 6.839 2.126 1.00 90.56 354 SER A C 1
ATOM 2800 O O . SER A 1 354 ? -8.707 7.550 2.209 1.00 90.56 354 SER A O 1
ATOM 2802 N N . ASN A 1 355 ? -10.292 6.323 3.214 1.00 85.81 355 ASN A N 1
ATOM 2803 C CA . ASN A 1 355 ? -9.777 6.507 4.581 1.00 85.81 355 ASN A CA 1
ATOM 2804 C C . ASN A 1 355 ? -8.633 5.532 4.950 1.00 85.81 355 ASN A C 1
ATOM 2806 O O . ASN A 1 355 ? -8.178 5.493 6.104 1.00 85.81 355 ASN A O 1
ATOM 2810 N N . LEU A 1 356 ? -8.167 4.734 3.984 1.00 89.25 356 LEU A N 1
ATOM 2811 C CA . LEU A 1 356 ? -7.098 3.752 4.149 1.00 89.25 356 LEU A CA 1
ATOM 2812 C C . LEU A 1 356 ? -5.729 4.429 4.003 1.00 89.25 356 LEU A C 1
ATOM 2814 O O . LEU A 1 356 ? -5.535 5.301 3.155 1.00 89.25 356 LEU A O 1
ATOM 2818 N N . ASN A 1 357 ? -4.760 4.037 4.838 1.00 91.38 357 ASN A N 1
ATOM 2819 C CA . ASN A 1 357 ? -3.451 4.707 4.913 1.00 91.38 357 ASN A CA 1
ATOM 2820 C C . ASN A 1 357 ? -2.241 3.797 4.668 1.00 91.38 357 ASN A C 1
ATOM 2822 O O . ASN A 1 357 ? -1.104 4.289 4.612 1.00 91.38 357 ASN A O 1
ATOM 2826 N N . SER A 1 358 ? -2.442 2.480 4.619 1.00 91.75 358 SER A N 1
ATOM 2827 C CA . SER A 1 358 ? -1.353 1.505 4.584 1.00 91.75 358 SER A CA 1
ATOM 2828 C C . SER A 1 358 ? -1.815 0.133 4.091 1.00 91.75 358 SER A C 1
ATOM 2830 O O . SER A 1 358 ? -3.002 -0.181 4.142 1.00 91.75 358 SER A O 1
ATOM 2832 N N . ALA A 1 359 ? -0.859 -0.717 3.707 1.00 91.88 359 ALA A N 1
ATOM 2833 C CA . ALA A 1 359 ? -1.110 -2.136 3.461 1.00 91.88 359 ALA A CA 1
ATOM 2834 C C . ALA A 1 359 ? -1.754 -2.843 4.663 1.00 91.88 359 ALA A C 1
ATOM 2836 O O . ALA A 1 359 ? -2.595 -3.716 4.486 1.00 91.88 359 ALA A O 1
ATOM 2837 N N . ASN A 1 360 ? -1.396 -2.448 5.886 1.00 89.81 360 ASN A N 1
ATOM 2838 C CA . ASN A 1 360 ? -1.968 -3.036 7.088 1.00 89.81 360 ASN A CA 1
ATOM 2839 C C . ASN A 1 360 ? -3.454 -2.672 7.264 1.00 89.81 360 ASN A C 1
ATOM 2841 O O . ASN A 1 360 ? -4.237 -3.546 7.619 1.00 89.81 360 ASN A O 1
ATOM 2845 N N . ASP A 1 361 ? -3.859 -1.433 6.959 1.00 89.69 361 ASP A N 1
ATOM 2846 C CA . ASP A 1 361 ? -5.274 -1.021 6.997 1.00 89.69 361 ASP A CA 1
ATOM 2847 C C . ASP A 1 361 ? -6.113 -1.906 6.058 1.00 89.69 361 ASP A C 1
ATOM 2849 O O . ASP A 1 361 ? -7.168 -2.397 6.451 1.00 89.69 361 ASP A O 1
ATOM 2853 N N . LEU A 1 362 ? -5.607 -2.163 4.843 1.00 90.44 362 LEU A N 1
ATOM 2854 C CA . LEU A 1 362 ? -6.254 -3.049 3.871 1.00 90.44 362 LEU A CA 1
ATOM 2855 C C . LEU A 1 362 ? -6.257 -4.514 4.332 1.00 90.44 362 LEU A C 1
ATOM 2857 O O . LEU A 1 362 ? -7.273 -5.192 4.216 1.00 90.44 362 LEU A O 1
ATOM 2861 N N . ALA A 1 363 ? -5.129 -5.012 4.845 1.00 90.81 363 ALA A N 1
ATOM 2862 C CA . ALA A 1 363 ? -4.974 -6.410 5.249 1.00 90.81 363 ALA A CA 1
ATOM 2863 C C . ALA A 1 363 ? -5.851 -6.784 6.453 1.00 90.81 363 ALA A C 1
ATOM 2865 O O . ALA A 1 363 ? -6.308 -7.919 6.551 1.00 90.81 363 ALA A O 1
ATOM 2866 N N . GLN A 1 364 ? -6.092 -5.837 7.363 1.00 86.06 364 GLN A N 1
ATOM 2867 C CA . GLN A 1 364 ? -6.964 -6.043 8.522 1.00 86.06 364 GLN A CA 1
ATOM 2868 C C . GLN A 1 364 ? -8.453 -5.971 8.169 1.00 86.06 364 GLN A C 1
ATOM 2870 O O . GLN A 1 364 ? -9.295 -6.380 8.970 1.00 86.06 364 GLN A O 1
ATOM 2875 N N . MET A 1 365 ? -8.796 -5.473 6.980 1.00 85.81 365 MET A N 1
ATOM 2876 C CA . MET A 1 365 ? -10.170 -5.443 6.508 1.00 85.81 365 MET A CA 1
ATOM 2877 C C . MET A 1 365 ? -10.560 -6.806 5.910 1.00 85.81 365 MET A C 1
ATOM 2879 O O . MET A 1 365 ? -9.868 -7.311 5.018 1.00 85.81 365 MET A O 1
ATOM 2883 N N . PRO A 1 366 ? -11.683 -7.416 6.339 1.00 86.06 366 PRO A N 1
ATOM 2884 C CA . PRO A 1 366 ? -12.213 -8.599 5.672 1.00 86.06 366 PRO A CA 1
ATOM 2885 C C . PRO A 1 366 ? -12.536 -8.294 4.206 1.00 86.06 366 PRO A C 1
ATOM 2887 O O . PRO A 1 366 ? -13.146 -7.265 3.914 1.00 86.06 366 PRO A O 1
ATOM 2890 N N . PHE A 1 367 ? -12.212 -9.213 3.291 1.00 89.44 367 PHE A N 1
ATOM 2891 C CA . PHE A 1 367 ? -12.380 -8.985 1.847 1.00 89.44 367 PHE A CA 1
ATOM 2892 C C . PHE A 1 367 ? -13.811 -8.582 1.455 1.00 89.44 367 PHE A C 1
ATOM 2894 O O . PHE A 1 367 ? -14.005 -7.698 0.630 1.00 89.44 367 PHE A O 1
ATOM 2901 N N . ARG A 1 368 ? -14.830 -9.156 2.110 1.00 88.44 368 ARG A N 1
ATOM 2902 C CA . ARG A 1 368 ? -16.234 -8.774 1.892 1.00 88.44 368 ARG A CA 1
ATOM 2903 C C . ARG A 1 368 ? -16.505 -7.306 2.229 1.00 88.44 368 ARG A C 1
ATOM 2905 O O . ARG A 1 368 ? -17.205 -6.636 1.483 1.00 88.44 368 ARG A O 1
ATOM 2912 N N . ALA A 1 369 ? -15.955 -6.813 3.337 1.00 86.25 369 ALA A N 1
ATOM 2913 C CA . ALA A 1 369 ? -16.131 -5.424 3.743 1.00 86.25 369 ALA A CA 1
ATOM 2914 C C . ALA A 1 369 ? -15.381 -4.478 2.791 1.00 86.25 369 ALA A C 1
ATOM 2916 O O . ALA A 1 369 ? -15.911 -3.438 2.419 1.00 86.25 369 ALA A O 1
ATOM 2917 N N . LEU A 1 370 ? -14.197 -4.887 2.321 1.00 89.00 370 LEU A N 1
ATOM 2918 C CA . LEU A 1 370 ? -13.460 -4.162 1.285 1.00 89.00 370 LEU A CA 1
ATOM 2919 C C . LEU A 1 370 ? -14.246 -4.095 -0.035 1.00 89.00 370 LEU A C 1
ATOM 2921 O O . LEU A 1 370 ? -14.280 -3.052 -0.681 1.00 89.00 370 LEU A O 1
ATOM 2925 N N . GLN A 1 371 ? -14.907 -5.188 -0.422 1.00 91.06 371 GLN A N 1
ATOM 2926 C CA . GLN A 1 371 ? -15.770 -5.237 -1.602 1.00 91.06 371 GLN A CA 1
ATOM 2927 C C . GLN A 1 371 ? -16.997 -4.332 -1.457 1.00 91.06 371 GLN A C 1
ATOM 2929 O O . GLN A 1 371 ? -17.366 -3.659 -2.413 1.00 91.06 371 GLN A O 1
ATOM 2934 N N . GLU A 1 372 ? -17.608 -4.278 -0.273 1.00 89.12 372 GLU A N 1
ATOM 2935 C CA . GLU A 1 372 ? -18.710 -3.353 0.012 1.00 89.12 372 GLU A CA 1
ATOM 2936 C C . GLU A 1 372 ? -18.268 -1.880 -0.010 1.00 89.12 372 GLU A C 1
ATOM 2938 O O . GLU A 1 372 ? -19.076 -1.016 -0.340 1.00 89.12 372 GLU A O 1
ATOM 2943 N N . GLU A 1 373 ? -17.010 -1.581 0.333 1.00 86.38 373 GLU A N 1
ATOM 2944 C CA . GLU A 1 373 ? -16.488 -0.208 0.368 1.00 86.38 373 GLU A CA 1
ATOM 2945 C C . GLU A 1 373 ? -15.954 0.276 -0.991 1.00 86.38 373 GLU A C 1
ATOM 2947 O O . GLU A 1 373 ? -16.202 1.418 -1.377 1.00 86.38 373 GLU A O 1
ATOM 2952 N N . LEU A 1 374 ? -15.222 -0.572 -1.724 1.00 91.62 374 LEU A N 1
ATOM 2953 C CA . LEU A 1 374 ? -14.486 -0.181 -2.935 1.00 91.62 374 LEU A CA 1
ATOM 2954 C C . LEU A 1 374 ? -14.934 -0.902 -4.214 1.00 91.62 374 LEU A C 1
ATOM 2956 O O . LEU A 1 374 ? -14.489 -0.523 -5.298 1.00 91.62 374 LEU A O 1
ATOM 2960 N N . GLY A 1 375 ? -15.811 -1.907 -4.128 1.00 90.25 375 GLY A N 1
ATOM 2961 C CA . GLY A 1 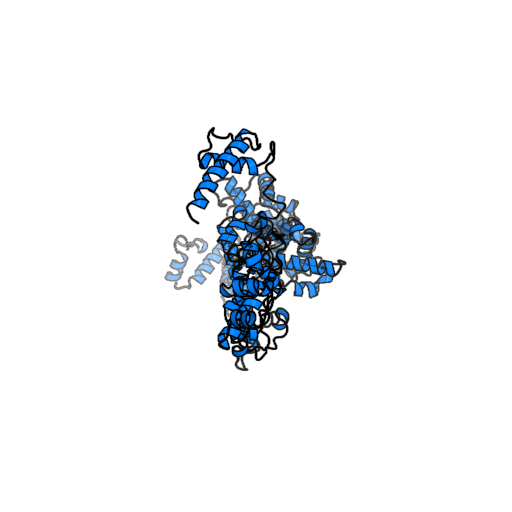375 ? -16.211 -2.740 -5.271 1.00 90.25 375 GLY A CA 1
ATOM 2962 C C . GLY A 1 375 ? -16.975 -2.003 -6.376 1.00 90.25 375 GLY A C 1
ATOM 2963 O O . GLY A 1 375 ? -16.980 -2.461 -7.515 1.00 90.25 375 GLY A O 1
ATOM 2964 N N . ASP A 1 376 ? -17.566 -0.843 -6.072 1.00 92.94 376 ASP A N 1
ATOM 2965 C CA . ASP A 1 376 ? -18.211 0.020 -7.075 1.00 92.94 376 ASP A CA 1
ATOM 2966 C C . ASP A 1 376 ? -17.193 0.822 -7.908 1.00 92.94 376 ASP A C 1
ATOM 2968 O O . ASP A 1 376 ? -17.507 1.285 -9.004 1.00 92.94 376 ASP A O 1
ATOM 2972 N N . LYS A 1 377 ? -15.973 1.012 -7.385 1.00 93.69 377 LYS A N 1
ATOM 2973 C CA . LYS A 1 377 ? -14.905 1.809 -8.014 1.00 93.69 377 LYS A CA 1
ATOM 2974 C C . LYS A 1 377 ? -13.784 0.953 -8.602 1.00 93.69 377 LYS A C 1
ATOM 2976 O O . LYS A 1 377 ? -13.111 1.395 -9.527 1.00 93.69 377 LYS A O 1
ATOM 2981 N N . ILE A 1 378 ? -13.561 -0.240 -8.052 1.00 93.56 378 ILE A N 1
ATOM 2982 C CA . ILE A 1 378 ? -12.489 -1.160 -8.441 1.00 93.56 378 ILE A CA 1
ATOM 2983 C C . ILE A 1 378 ? -13.119 -2.497 -8.827 1.00 93.56 378 ILE A C 1
ATOM 2985 O O . ILE A 1 378 ? -13.917 -3.055 -8.075 1.00 93.56 378 ILE A O 1
ATOM 2989 N N . ASN A 1 379 ? -12.748 -3.031 -9.993 1.00 92.12 379 ASN A N 1
ATOM 2990 C CA . ASN A 1 379 ? -13.249 -4.333 -10.429 1.00 92.12 379 ASN A CA 1
ATOM 2991 C C . ASN A 1 379 ? -12.742 -5.470 -9.519 1.00 92.12 379 ASN A C 1
ATOM 2993 O O . ASN A 1 379 ? -11.706 -5.362 -8.866 1.00 92.12 379 ASN A O 1
ATOM 2997 N N . ALA A 1 380 ? -13.476 -6.586 -9.485 1.00 92.06 380 ALA A N 1
ATOM 2998 C CA . ALA A 1 380 ? -13.181 -7.677 -8.557 1.00 92.06 380 ALA A CA 1
ATOM 2999 C C . ALA A 1 380 ? -11.755 -8.266 -8.693 1.00 92.06 380 ALA A C 1
ATOM 3001 O O . ALA A 1 380 ? -11.118 -8.440 -7.654 1.00 92.06 380 ALA A O 1
ATOM 3002 N N . PRO A 1 381 ? -11.211 -8.524 -9.904 1.00 93.75 381 PRO A N 1
ATOM 3003 C CA . PRO A 1 381 ? -9.842 -9.030 -10.044 1.00 93.75 381 PRO A CA 1
ATOM 3004 C C . PRO A 1 381 ? -8.764 -8.078 -9.507 1.00 93.75 381 PRO A C 1
ATOM 3006 O O . PRO A 1 381 ? -7.846 -8.520 -8.817 1.00 93.75 381 PRO A O 1
ATOM 3009 N N . GLU A 1 382 ? -8.864 -6.776 -9.795 1.00 93.12 382 GLU A N 1
ATOM 3010 C CA . GLU A 1 382 ? -7.918 -5.784 -9.270 1.00 93.12 382 GLU A CA 1
ATOM 3011 C C . GLU A 1 382 ? -8.050 -5.635 -7.754 1.00 93.12 382 GLU A C 1
ATOM 3013 O O . GLU A 1 382 ? -7.039 -5.551 -7.056 1.00 93.12 382 GLU A O 1
ATOM 3018 N N . LEU A 1 383 ? -9.280 -5.661 -7.232 1.00 94.44 383 LEU A N 1
ATOM 3019 C CA . LEU A 1 383 ? -9.537 -5.565 -5.798 1.00 94.44 383 LEU A CA 1
ATOM 3020 C C . LEU A 1 383 ? -8.952 -6.763 -5.035 1.00 94.44 383 LEU A C 1
ATOM 3022 O O . LEU A 1 383 ? -8.342 -6.585 -3.980 1.00 94.44 383 LEU A O 1
ATOM 3026 N N . GLU A 1 384 ? -9.104 -7.975 -5.574 1.00 93.44 384 GLU A N 1
ATOM 3027 C CA . GLU A 1 384 ? -8.520 -9.192 -5.006 1.00 93.44 384 GLU A CA 1
ATOM 3028 C C . GLU A 1 384 ? -6.989 -9.143 -5.032 1.00 93.44 384 GLU A C 1
ATOM 3030 O O . GLU A 1 384 ? -6.349 -9.375 -4.004 1.00 93.44 384 GLU A O 1
ATOM 3035 N N . LEU A 1 385 ? -6.388 -8.768 -6.166 1.00 93.50 385 LEU A N 1
ATOM 3036 C CA . LEU A 1 385 ? -4.935 -8.636 -6.282 1.00 93.50 385 LEU A CA 1
ATOM 3037 C C . LEU A 1 385 ? -4.377 -7.585 -5.309 1.00 93.50 385 LEU A C 1
ATOM 3039 O O . LEU A 1 385 ? -3.358 -7.820 -4.658 1.00 93.50 385 LEU A O 1
ATOM 3043 N N . MET A 1 386 ? -5.051 -6.441 -5.179 1.00 94.38 386 MET A N 1
ATOM 3044 C CA . MET A 1 386 ? -4.703 -5.384 -4.229 1.00 94.38 386 MET A CA 1
ATOM 3045 C C . MET A 1 386 ? -4.768 -5.884 -2.777 1.00 94.38 386 MET A C 1
ATOM 3047 O O . MET A 1 386 ? -3.838 -5.647 -2.003 1.00 94.38 386 MET A O 1
ATOM 3051 N N . HIS A 1 387 ? -5.826 -6.614 -2.400 1.00 93.62 387 HIS A N 1
ATOM 3052 C CA . HIS A 1 387 ? -5.968 -7.181 -1.052 1.00 93.62 387 HIS A CA 1
ATOM 3053 C C . HIS A 1 387 ? -4.889 -8.228 -0.754 1.00 93.62 387 HIS A C 1
ATOM 3055 O O . HIS A 1 387 ? -4.265 -8.187 0.306 1.00 93.62 387 HIS A O 1
ATOM 3061 N N . GLN A 1 388 ? -4.580 -9.105 -1.712 1.00 91.62 388 GLN A N 1
ATOM 3062 C CA . GLN A 1 388 ? -3.496 -10.082 -1.583 1.00 91.62 388 GLN A CA 1
ATOM 3063 C C . GLN A 1 388 ? -2.122 -9.411 -1.433 1.00 91.62 388 GLN A C 1
ATOM 3065 O O . GLN A 1 388 ? -1.341 -9.807 -0.564 1.00 91.62 388 GLN A O 1
ATOM 3070 N N . ARG A 1 389 ? -1.832 -8.358 -2.215 1.00 93.19 389 ARG A N 1
ATOM 3071 C CA . ARG A 1 389 ? -0.607 -7.547 -2.064 1.00 93.19 389 ARG A CA 1
ATOM 3072 C C . ARG A 1 389 ? -0.520 -6.912 -0.682 1.00 93.19 389 ARG A C 1
ATOM 3074 O O . ARG A 1 389 ? 0.540 -6.948 -0.060 1.00 93.19 389 ARG A O 1
ATOM 3081 N N . ALA A 1 390 ? -1.628 -6.368 -0.187 1.00 94.19 390 ALA A N 1
ATOM 3082 C CA . ALA A 1 390 ? -1.696 -5.770 1.138 1.00 94.19 390 ALA A CA 1
ATOM 3083 C C . ALA A 1 390 ? -1.440 -6.795 2.256 1.00 94.19 390 ALA A C 1
ATOM 3085 O O . ALA A 1 390 ? -0.628 -6.534 3.147 1.00 94.19 390 ALA A O 1
ATOM 3086 N N . MET A 1 391 ? -2.063 -7.979 2.183 1.00 89.75 391 MET A N 1
ATOM 3087 C CA . MET A 1 391 ? -1.814 -9.079 3.122 1.00 89.75 391 MET A CA 1
ATOM 3088 C C . MET A 1 391 ? -0.348 -9.518 3.103 1.00 89.75 391 MET A C 1
ATOM 3090 O O . MET A 1 391 ? 0.261 -9.637 4.164 1.00 89.75 391 MET A O 1
ATOM 3094 N N . ALA A 1 392 ? 0.236 -9.701 1.915 1.00 88.50 392 ALA A N 1
ATOM 3095 C CA . ALA A 1 392 ? 1.639 -10.076 1.770 1.00 88.50 392 ALA A CA 1
ATOM 3096 C C . ALA A 1 392 ? 2.574 -9.014 2.372 1.00 88.50 392 ALA A C 1
ATOM 3098 O O . ALA A 1 392 ? 3.411 -9.343 3.207 1.00 88.50 392 ALA A O 1
ATOM 3099 N N . ALA A 1 393 ? 2.391 -7.736 2.028 1.00 89.38 393 ALA A N 1
ATOM 3100 C CA . ALA A 1 393 ? 3.212 -6.640 2.544 1.00 89.38 393 ALA A CA 1
ATOM 3101 C C . ALA A 1 393 ? 3.100 -6.479 4.072 1.00 89.38 393 ALA A C 1
ATOM 3103 O O . ALA A 1 393 ? 4.109 -6.256 4.751 1.00 89.38 393 ALA A O 1
ATOM 3104 N N . SER A 1 394 ? 1.889 -6.619 4.625 1.00 88.94 394 SER A N 1
ATOM 3105 C CA . SER A 1 394 ? 1.659 -6.576 6.074 1.00 88.94 394 SER A CA 1
ATOM 3106 C C . SER A 1 394 ? 2.321 -7.765 6.780 1.00 88.94 394 SER A C 1
ATOM 3108 O O . SER A 1 394 ? 3.065 -7.579 7.745 1.00 88.94 394 SER A O 1
ATOM 3110 N N . ALA A 1 395 ? 2.157 -8.981 6.247 1.00 82.12 395 ALA A N 1
ATOM 3111 C CA . ALA A 1 395 ? 2.782 -10.186 6.786 1.00 82.12 395 ALA A CA 1
ATOM 3112 C C . ALA A 1 395 ? 4.315 -10.132 6.717 1.00 82.12 395 ALA A C 1
ATOM 3114 O O . ALA A 1 395 ? 4.978 -10.506 7.681 1.00 82.12 395 ALA A O 1
ATOM 3115 N N . THR A 1 396 ? 4.896 -9.628 5.622 1.00 83.62 396 THR A N 1
ATOM 3116 C CA . THR A 1 396 ? 6.350 -9.433 5.498 1.00 83.62 396 THR A CA 1
ATOM 3117 C C . THR A 1 396 ? 6.864 -8.422 6.517 1.00 83.62 396 THR A C 1
ATOM 3119 O O . THR A 1 396 ? 7.896 -8.661 7.139 1.00 83.62 396 THR A O 1
ATOM 3122 N N . SER A 1 397 ? 6.131 -7.328 6.737 1.00 83.31 397 SER A N 1
ATOM 3123 C CA . SER A 1 397 ? 6.487 -6.315 7.736 1.00 83.31 397 SER A CA 1
ATOM 3124 C C . SER A 1 397 ? 6.451 -6.890 9.158 1.00 83.31 397 SER A C 1
ATOM 3126 O O . SER A 1 397 ? 7.398 -6.701 9.920 1.00 83.31 397 SER A O 1
ATOM 3128 N N . LEU A 1 398 ? 5.409 -7.659 9.498 1.00 81.50 398 LEU A N 1
ATOM 3129 C CA . LEU A 1 398 ? 5.317 -8.373 10.775 1.00 81.50 398 LEU A CA 1
ATOM 3130 C C . LEU A 1 398 ? 6.432 -9.415 10.923 1.00 81.50 398 LEU A C 1
ATOM 3132 O O . LEU A 1 398 ? 7.053 -9.507 11.978 1.00 81.50 398 LEU A O 1
ATOM 3136 N N . HIS A 1 399 ? 6.717 -10.183 9.871 1.00 76.56 399 HIS A N 1
ATOM 3137 C CA . HIS A 1 399 ? 7.783 -11.178 9.879 1.00 76.56 399 HIS A CA 1
ATOM 3138 C C . HIS A 1 399 ? 9.150 -10.535 10.112 1.00 76.56 399 HIS A C 1
ATOM 3140 O O . HIS A 1 399 ? 9.900 -11.004 10.960 1.00 76.56 399 HIS A O 1
ATOM 3146 N N . LEU A 1 400 ? 9.453 -9.430 9.427 1.00 77.81 400 LEU A N 1
ATOM 3147 C CA . LEU A 1 400 ? 10.694 -8.687 9.623 1.00 77.81 400 LEU A CA 1
ATOM 3148 C C . LEU A 1 400 ? 10.799 -8.136 11.050 1.00 77.81 400 LEU A C 1
ATOM 3150 O O . LEU A 1 400 ? 11.859 -8.241 11.667 1.00 77.81 400 LEU A O 1
ATOM 3154 N N . ALA A 1 401 ? 9.699 -7.613 11.601 1.00 74.12 401 ALA A N 1
ATOM 3155 C CA . ALA A 1 401 ? 9.649 -7.171 12.990 1.00 74.12 401 ALA A CA 1
ATOM 3156 C C . ALA A 1 401 ? 9.930 -8.333 13.957 1.00 74.12 401 ALA A C 1
ATOM 3158 O O . ALA A 1 401 ? 10.775 -8.193 14.838 1.00 74.12 401 ALA A O 1
ATOM 3159 N N . LEU A 1 402 ? 9.303 -9.497 13.757 1.00 72.56 402 LEU A N 1
ATOM 3160 C CA . LEU A 1 402 ? 9.535 -10.702 14.560 1.00 72.56 402 LEU A CA 1
ATOM 3161 C C . LEU A 1 402 ? 10.968 -11.231 14.426 1.00 72.56 402 LEU A C 1
ATOM 3163 O O . LEU A 1 402 ? 11.566 -11.602 15.431 1.00 72.56 402 LEU A O 1
ATOM 3167 N N . MET A 1 403 ? 11.543 -11.245 13.221 1.00 70.25 403 MET A N 1
ATOM 3168 C CA . MET A 1 403 ? 12.937 -11.644 13.008 1.00 70.25 403 MET A CA 1
ATOM 3169 C C . MET A 1 403 ? 13.897 -10.694 13.715 1.00 70.25 403 MET A C 1
ATOM 3171 O O . MET A 1 403 ? 14.837 -11.143 14.363 1.00 70.25 403 MET A O 1
ATOM 3175 N N . ALA A 1 404 ? 13.658 -9.387 13.626 1.00 69.25 404 ALA A N 1
ATOM 3176 C CA . ALA A 1 404 ? 14.472 -8.403 14.321 1.00 69.25 404 ALA A CA 1
ATOM 3177 C C . ALA A 1 404 ? 14.313 -8.522 15.851 1.00 69.25 404 ALA A C 1
ATOM 3179 O O . ALA A 1 404 ? 15.310 -8.462 16.567 1.00 69.25 404 ALA A O 1
ATOM 3180 N N . TYR A 1 405 ? 13.103 -8.810 16.347 1.00 68.69 405 TYR A N 1
ATOM 3181 C CA . TYR A 1 405 ? 12.853 -9.118 17.758 1.00 68.69 405 TYR A CA 1
ATOM 3182 C C . TYR A 1 405 ? 13.621 -10.366 18.210 1.00 68.69 405 TYR A C 1
ATOM 3184 O O . TYR A 1 405 ? 14.341 -10.326 19.204 1.00 68.69 405 TYR A O 1
ATOM 3192 N N . GLN A 1 406 ? 13.527 -11.467 17.460 1.00 67.88 406 GLN A N 1
ATOM 3193 C CA . GLN A 1 406 ? 14.255 -12.706 17.742 1.00 67.88 406 GLN A CA 1
ATOM 3194 C C . GLN A 1 406 ? 15.769 -12.515 17.646 1.00 67.88 406 GLN A C 1
ATOM 3196 O O . GLN A 1 406 ? 16.509 -13.101 18.429 1.00 67.88 406 GLN A O 1
ATOM 3201 N N . SER A 1 407 ? 16.251 -11.691 16.716 1.00 67.81 407 SER A N 1
ATOM 3202 C CA . SER A 1 407 ? 17.671 -11.351 16.616 1.00 67.81 407 SER A CA 1
ATOM 3203 C C . SER A 1 407 ? 18.156 -10.585 17.845 1.00 67.81 407 SER A C 1
ATOM 3205 O O . SER A 1 407 ? 19.279 -10.814 18.276 1.00 67.81 407 SER A O 1
ATOM 3207 N N . ALA A 1 408 ? 17.332 -9.692 18.398 1.00 66.38 408 ALA A N 1
ATOM 3208 C CA . ALA A 1 408 ? 17.687 -8.887 19.563 1.00 66.38 408 ALA A CA 1
ATOM 3209 C C . ALA A 1 408 ? 17.563 -9.653 20.894 1.00 66.38 408 ALA A C 1
ATOM 3211 O O . ALA A 1 408 ? 18.303 -9.370 21.830 1.00 66.38 408 ALA A O 1
ATOM 3212 N N . THR A 1 409 ? 16.629 -10.605 20.993 1.00 65.69 409 THR A N 1
ATOM 3213 C CA . THR A 1 409 ? 16.269 -11.276 22.262 1.00 65.69 409 THR A CA 1
ATOM 3214 C C . THR A 1 409 ? 16.655 -12.755 22.329 1.00 65.69 409 THR A C 1
ATOM 3216 O O . THR A 1 409 ? 16.675 -13.346 23.407 1.00 65.69 409 THR A O 1
ATOM 3219 N N . GLY A 1 410 ? 16.949 -13.379 21.188 1.00 63.62 410 GLY A N 1
ATOM 3220 C CA . GLY A 1 410 ? 17.285 -14.795 21.096 1.00 63.62 410 GLY A CA 1
ATOM 3221 C C . GLY A 1 410 ? 18.712 -15.104 21.546 1.00 63.62 410 GLY A C 1
ATOM 3222 O O . GLY A 1 410 ? 19.632 -14.304 21.384 1.00 63.62 410 GLY A O 1
ATOM 3223 N N . ALA A 1 411 ? 18.915 -16.311 22.076 1.00 62.72 411 ALA A N 1
ATOM 3224 C CA . ALA A 1 411 ? 20.248 -16.832 22.352 1.00 62.72 411 ALA A CA 1
ATOM 3225 C C . ALA A 1 411 ? 20.933 -17.231 21.033 1.00 62.72 411 ALA A C 1
ATOM 3227 O O . ALA A 1 411 ? 20.688 -18.316 20.503 1.00 62.72 411 ALA A O 1
ATOM 3228 N N . HIS A 1 412 ? 21.789 -16.356 20.504 1.00 64.06 412 HIS A N 1
ATOM 3229 C CA . HIS A 1 412 ? 22.550 -16.614 19.278 1.00 64.06 412 HIS A CA 1
ATOM 3230 C C . HIS A 1 412 ? 23.985 -17.052 19.600 1.00 64.06 412 HIS A C 1
ATOM 3232 O O . HIS A 1 412 ? 24.610 -16.496 20.508 1.00 64.06 412 HIS A O 1
ATOM 3238 N N . PRO A 1 413 ? 24.554 -18.037 18.878 1.00 62.25 413 PRO A N 1
ATOM 3239 C CA . PRO A 1 413 ? 25.975 -18.341 18.982 1.00 62.25 413 PRO A CA 1
ATOM 3240 C C . PRO A 1 413 ? 26.794 -17.095 18.633 1.00 62.25 413 PRO A C 1
ATOM 3242 O O . PRO A 1 413 ? 26.553 -16.477 17.604 1.00 62.25 413 PRO A O 1
ATOM 3245 N N . MET A 1 414 ? 27.821 -16.788 19.427 1.00 57.34 414 MET A N 1
ATOM 3246 C CA . MET A 1 414 ? 28.667 -15.582 19.323 1.00 57.34 414 MET A CA 1
ATOM 3247 C C . MET A 1 414 ? 29.347 -15.358 17.945 1.00 57.34 414 MET A C 1
ATOM 3249 O O . MET A 1 414 ? 29.949 -14.318 17.708 1.00 57.34 414 MET A O 1
ATOM 3253 N N . VAL A 1 415 ? 29.298 -16.355 17.053 1.00 59.72 415 VAL A N 1
ATOM 3254 C CA . VAL A 1 415 ? 29.862 -16.347 15.688 1.00 59.72 415 VAL A CA 1
ATOM 3255 C C . VAL A 1 415 ? 28.846 -15.853 14.644 1.00 59.72 415 VAL A C 1
ATOM 3257 O O . VAL A 1 415 ? 29.231 -15.449 13.548 1.00 59.72 415 VAL A O 1
ATOM 3260 N N . VAL A 1 416 ? 27.551 -15.859 14.969 1.00 59.03 416 VAL A N 1
ATOM 3261 C CA . VAL A 1 416 ? 26.507 -15.239 14.150 1.00 59.03 416 VAL A CA 1
ATOM 3262 C C . VAL A 1 416 ? 26.524 -13.751 14.490 1.00 59.03 416 VAL A C 1
ATOM 3264 O O . VAL A 1 416 ? 26.083 -13.359 15.565 1.00 59.03 416 VAL A O 1
ATOM 3267 N N . GLY A 1 417 ? 27.129 -12.937 13.619 1.00 53.53 417 GLY A N 1
ATOM 3268 C CA . GLY A 1 417 ? 27.219 -11.489 13.820 1.00 53.53 417 GLY A CA 1
ATOM 3269 C C . GLY A 1 417 ? 25.847 -10.852 14.062 1.00 53.53 417 GLY A C 1
ATOM 3270 O O . GLY A 1 417 ? 24.841 -11.335 13.540 1.00 53.53 417 GLY A O 1
ATOM 3271 N N . GLU A 1 418 ? 25.821 -9.776 14.854 1.00 51.59 418 GLU A N 1
ATOM 3272 C CA . GLU A 1 418 ? 24.598 -9.024 15.150 1.00 51.59 418 GLU A CA 1
ATOM 3273 C C . GLU A 1 418 ? 23.871 -8.622 13.853 1.00 51.59 418 GLU A C 1
ATOM 3275 O O . GLU A 1 418 ? 24.481 -8.168 12.880 1.00 51.59 418 GLU A O 1
ATOM 3280 N N . GLY A 1 419 ? 22.565 -8.897 13.833 1.00 55.28 419 GLY A N 1
ATOM 3281 C CA . GLY A 1 419 ? 21.728 -8.960 12.641 1.00 55.28 419 GLY A CA 1
ATOM 3282 C C . GLY A 1 419 ? 21.446 -7.638 11.917 1.00 55.28 419 GLY A C 1
ATOM 3283 O O . GLY A 1 419 ? 21.796 -6.552 12.363 1.00 55.28 419 GLY A O 1
ATOM 3284 N N . LEU A 1 420 ? 20.792 -7.799 10.756 1.00 52.72 420 LEU A N 1
ATOM 3285 C CA . LEU A 1 420 ? 20.086 -6.811 9.918 1.00 52.72 420 LEU A CA 1
ATOM 3286 C C . LEU A 1 420 ? 20.596 -5.354 10.007 1.00 52.72 420 LEU A C 1
ATOM 3288 O O . LEU A 1 420 ? 20.079 -4.543 10.769 1.00 52.72 420 LEU A O 1
ATOM 3292 N N . LYS A 1 421 ? 21.542 -4.996 9.127 1.00 50.69 421 LYS A N 1
ATOM 3293 C CA . LYS A 1 421 ? 22.169 -3.660 9.031 1.00 50.69 421 LYS A CA 1
ATOM 3294 C C . LYS A 1 421 ? 21.220 -2.473 8.766 1.00 50.69 421 LYS A C 1
ATOM 3296 O O . LYS A 1 421 ? 21.656 -1.341 8.943 1.00 50.69 421 LYS A O 1
ATOM 3301 N N . GLU A 1 422 ? 19.980 -2.694 8.320 1.00 49.94 422 GLU A N 1
ATOM 3302 C CA . GLU A 1 422 ? 19.127 -1.630 7.747 1.00 49.94 422 GLU A CA 1
ATOM 3303 C C . GLU A 1 422 ? 17.630 -1.719 8.105 1.00 49.94 422 GLU A C 1
ATOM 3305 O O . GLU A 1 422 ? 16.781 -1.202 7.383 1.00 49.94 422 GLU A O 1
ATOM 3310 N N . VAL A 1 423 ? 17.261 -2.343 9.224 1.00 51.47 423 VAL A N 1
ATOM 3311 C CA . VAL A 1 423 ? 15.917 -2.121 9.794 1.00 51.47 423 VAL A CA 1
ATOM 3312 C C . VAL A 1 423 ? 16.043 -0.954 10.776 1.00 51.47 423 VAL A C 1
ATOM 3314 O O . VAL A 1 423 ? 17.019 -0.955 11.534 1.00 51.47 423 VAL A O 1
ATOM 3317 N N . PRO A 1 424 ? 15.126 0.042 10.798 1.00 51.38 424 PRO A N 1
ATOM 3318 C CA . PRO A 1 424 ? 15.096 1.031 11.872 1.00 51.38 424 PRO A CA 1
ATOM 3319 C C . PRO A 1 424 ? 15.185 0.256 13.178 1.00 51.38 424 PRO A C 1
ATOM 3321 O O . PRO A 1 424 ? 14.370 -0.645 13.396 1.00 51.38 424 PRO A O 1
ATOM 3324 N N . ASN A 1 425 ? 16.241 0.493 13.964 1.00 55.25 425 ASN A N 1
ATOM 3325 C CA . ASN A 1 425 ? 16.510 -0.349 15.122 1.00 55.25 425 ASN A CA 1
ATOM 3326 C C . ASN A 1 425 ? 15.225 -0.431 15.964 1.00 55.25 425 ASN A C 1
ATOM 3328 O O . ASN A 1 425 ? 14.471 0.538 16.047 1.00 55.25 425 ASN A O 1
ATOM 3332 N N . TRP A 1 426 ? 14.910 -1.605 16.509 1.00 56.28 426 TRP A N 1
ATOM 3333 C CA . TRP A 1 426 ? 13.642 -1.843 17.214 1.00 56.28 426 TRP A CA 1
ATOM 3334 C C . TRP A 1 426 ? 13.358 -0.774 18.282 1.00 56.28 426 TRP A C 1
ATOM 3336 O O . TRP A 1 426 ? 12.206 -0.411 18.504 1.00 56.28 426 TRP A O 1
ATOM 3346 N N . ALA A 1 427 ? 14.419 -0.200 18.858 1.00 59.06 427 ALA A N 1
ATOM 3347 C CA . ALA A 1 427 ? 14.324 0.903 19.796 1.00 59.06 427 ALA A CA 1
ATOM 3348 C C . ALA A 1 427 ? 13.758 2.208 19.195 1.00 59.06 427 ALA A C 1
ATOM 3350 O O . ALA A 1 427 ? 13.050 2.952 19.866 1.00 59.06 427 ALA A O 1
ATOM 3351 N N . SER A 1 428 ? 14.016 2.480 17.916 1.00 58.28 428 SER A N 1
ATOM 3352 C CA . SER A 1 428 ? 13.440 3.606 17.170 1.00 58.28 428 SER A CA 1
ATOM 3353 C C . SER A 1 428 ? 11.965 3.388 16.835 1.00 58.28 428 SER A C 1
ATOM 3355 O O . SER A 1 428 ? 11.217 4.358 16.749 1.00 58.28 428 SER A O 1
ATOM 3357 N N . LEU A 1 429 ? 11.542 2.135 16.626 1.00 58.00 429 LEU A N 1
ATOM 3358 C CA . LEU A 1 429 ? 10.154 1.797 16.285 1.00 58.00 429 LEU A CA 1
ATOM 3359 C C . LEU A 1 429 ? 9.251 1.680 17.519 1.00 58.00 429 LEU A C 1
ATOM 3361 O O . LEU A 1 429 ? 8.084 2.058 17.447 1.00 58.00 429 LEU A O 1
ATOM 3365 N N . PHE A 1 430 ? 9.781 1.166 18.632 1.00 64.56 430 PHE A N 1
ATOM 3366 C CA . PHE A 1 430 ? 8.990 0.786 19.807 1.00 64.56 430 PHE A CA 1
ATOM 3367 C C . PHE A 1 430 ? 9.481 1.398 21.133 1.00 64.56 430 PHE A C 1
ATOM 3369 O O . PHE A 1 430 ? 8.847 1.186 22.163 1.00 64.56 430 PHE A O 1
ATOM 3376 N N . GLY A 1 431 ? 10.555 2.198 21.130 1.00 60.19 431 GLY A N 1
ATOM 3377 C CA . GLY A 1 431 ? 11.117 2.819 22.337 1.00 60.19 431 GLY A CA 1
ATOM 3378 C C . GLY A 1 431 ? 12.118 1.922 23.074 1.00 60.19 431 GLY A C 1
ATOM 3379 O O . GLY A 1 431 ? 12.728 1.047 22.473 1.00 60.19 431 GLY A O 1
ATOM 3380 N N . SER A 1 432 ? 12.343 2.144 24.377 1.00 57.19 432 SER A N 1
ATOM 3381 C CA . SER A 1 432 ? 13.298 1.313 25.131 1.00 57.19 432 SER A CA 1
ATOM 3382 C C . SER A 1 432 ? 12.929 -0.173 25.047 1.00 57.19 432 SER A C 1
ATOM 3384 O O . SER A 1 432 ? 11.784 -0.549 25.289 1.00 57.19 432 SER A O 1
ATOM 3386 N N . LEU A 1 433 ? 13.921 -1.006 24.722 1.00 57.97 433 LEU A N 1
ATOM 3387 C CA . LEU A 1 433 ? 13.824 -2.468 24.747 1.00 57.97 433 LEU A CA 1
ATOM 3388 C C . LEU A 1 433 ? 14.207 -3.036 26.121 1.00 57.97 433 LEU A C 1
ATOM 3390 O O . LEU A 1 433 ? 14.486 -4.227 26.232 1.00 57.97 433 LEU A O 1
ATOM 3394 N N . ASP A 1 434 ? 14.263 -2.197 27.159 1.00 53.94 434 ASP A N 1
ATOM 3395 C CA . ASP A 1 434 ? 14.430 -2.654 28.535 1.00 53.94 434 ASP A CA 1
ATOM 3396 C C . ASP A 1 434 ? 13.172 -3.420 28.954 1.00 53.94 434 ASP A C 1
ATOM 3398 O O . ASP A 1 434 ? 12.176 -2.858 29.411 1.00 53.94 434 ASP A O 1
ATOM 3402 N N . PHE A 1 435 ? 13.207 -4.733 28.751 1.00 57.81 435 PHE A N 1
ATOM 3403 C CA . PHE A 1 435 ? 12.146 -5.626 29.181 1.00 57.81 435 PHE A CA 1
ATOM 3404 C C . PHE A 1 435 ? 12.190 -5.778 30.705 1.00 57.81 435 PHE A C 1
ATOM 3406 O O . PHE A 1 435 ? 13.241 -6.048 31.290 1.00 57.81 435 PHE A O 1
ATOM 3413 N N . CYS A 1 436 ? 11.038 -5.617 31.358 1.00 57.34 436 CYS A N 1
ATOM 3414 C CA . CYS A 1 436 ? 10.885 -5.988 32.759 1.00 57.34 436 CYS A CA 1
ATOM 3415 C C . CYS A 1 436 ? 10.910 -7.515 32.937 1.00 57.34 436 CYS A C 1
ATOM 3417 O O . CYS A 1 436 ? 10.585 -8.272 32.023 1.00 57.34 436 CYS A O 1
ATOM 3419 N N . ASP A 1 437 ? 11.195 -7.967 34.160 1.00 59.62 437 ASP A N 1
ATOM 3420 C CA . ASP A 1 437 ? 10.819 -9.303 34.649 1.00 59.62 437 ASP A CA 1
ATOM 3421 C C . ASP A 1 437 ? 9.290 -9.315 34.887 1.00 59.62 437 ASP A C 1
ATOM 3423 O O . ASP A 1 437 ? 8.791 -9.339 36.014 1.00 59.62 437 ASP A O 1
ATOM 3427 N N . CYS A 1 438 ? 8.530 -9.077 33.812 1.00 69.31 438 CYS A N 1
ATOM 3428 C CA . CYS A 1 438 ? 7.127 -8.692 33.893 1.00 69.31 438 CYS A CA 1
ATOM 3429 C C . CYS A 1 438 ? 6.274 -9.884 34.357 1.00 69.31 438 CYS A C 1
ATOM 3431 O O . CYS A 1 438 ? 6.399 -11.004 33.855 1.00 69.31 438 CYS A O 1
ATOM 3433 N N . LYS A 1 439 ? 5.346 -9.645 35.290 1.00 81.19 439 LYS A N 1
ATOM 3434 C CA . LYS A 1 439 ? 4.367 -10.657 35.721 1.00 81.19 439 LYS A CA 1
ATOM 3435 C C . LYS A 1 439 ? 3.447 -11.042 34.552 1.00 81.19 439 LYS A C 1
ATOM 3437 O O . LYS A 1 439 ? 3.195 -10.231 33.666 1.00 81.19 439 LYS A O 1
ATOM 3442 N N . HIS A 1 440 ? 2.846 -12.237 34.591 1.00 85.25 440 HIS A N 1
ATOM 3443 C CA . HIS A 1 440 ? 1.953 -12.719 33.521 1.00 85.25 440 HIS A CA 1
ATOM 3444 C C . HIS A 1 440 ? 0.803 -11.749 33.175 1.00 85.25 440 HIS A C 1
ATOM 3446 O O . HIS A 1 440 ? 0.453 -11.635 32.009 1.00 85.25 440 HIS A O 1
ATOM 3452 N N . CYS A 1 441 ? 0.256 -10.998 34.141 1.00 86.56 441 CYS A N 1
ATOM 3453 C CA . CYS A 1 441 ? -0.752 -9.943 33.905 1.00 86.56 441 CYS A CA 1
ATOM 3454 C C . CYS A 1 441 ? -0.313 -8.873 32.886 1.00 86.56 441 CYS A C 1
ATOM 3456 O O . CYS A 1 441 ? -1.156 -8.317 32.190 1.00 86.56 441 CYS A O 1
ATOM 3458 N N . GLN A 1 442 ? 0.992 -8.621 32.763 1.00 82.69 442 GLN A N 1
ATOM 3459 C CA . GLN A 1 442 ? 1.587 -7.642 31.847 1.00 82.69 442 GLN A CA 1
ATOM 3460 C C . GLN A 1 442 ? 2.047 -8.278 30.521 1.00 82.69 442 GLN A C 1
ATOM 3462 O O . GLN A 1 442 ? 2.653 -7.614 29.685 1.00 82.69 442 GLN A O 1
ATOM 3467 N N . SER A 1 443 ? 1.789 -9.575 30.329 1.00 84.31 443 SER A N 1
ATOM 3468 C CA . SER A 1 443 ? 2.117 -10.295 29.100 1.00 84.31 443 SER A CA 1
ATOM 3469 C C . SER A 1 443 ? 1.118 -9.992 27.983 1.00 84.31 443 SER A C 1
ATOM 3471 O O . SER A 1 443 ? -0.070 -9.803 28.232 1.00 84.31 443 SER A O 1
ATOM 3473 N N . VAL A 1 444 ? 1.572 -10.092 26.731 1.00 84.88 444 VAL A N 1
ATOM 3474 C CA . VAL A 1 444 ? 0.700 -10.115 25.541 1.00 84.88 444 VAL A CA 1
ATOM 3475 C C . VAL A 1 444 ? -0.251 -11.322 25.507 1.00 84.88 444 VAL A C 1
ATOM 3477 O O . VAL A 1 444 ? -1.197 -11.331 24.729 1.00 84.88 444 VAL A O 1
ATOM 3480 N N . TYR A 1 445 ? -0.018 -12.332 26.352 1.00 86.69 445 TYR A N 1
ATOM 3481 C CA . TYR A 1 445 ? -0.888 -13.501 26.519 1.00 86.69 445 TYR A CA 1
ATOM 3482 C C . TYR A 1 445 ? -1.806 -13.405 27.750 1.00 86.69 445 TYR A C 1
ATOM 3484 O O . TYR A 1 445 ? -2.454 -14.386 28.116 1.00 86.69 445 TYR A O 1
ATOM 3492 N N . SER A 1 446 ? -1.845 -12.255 28.429 1.00 91.00 446 SER A N 1
ATOM 3493 C CA . SER A 1 446 ? -2.638 -12.088 29.646 1.00 91.00 446 SER A CA 1
ATOM 3494 C C . SER A 1 446 ? -4.145 -11.986 29.358 1.00 91.00 446 SER A C 1
ATOM 3496 O O . SER A 1 446 ? -4.546 -11.614 28.250 1.00 91.00 446 SER A O 1
ATOM 3498 N N . PRO A 1 447 ? -5.014 -12.242 30.356 1.00 94.12 447 PRO A N 1
ATOM 3499 C CA . PRO A 1 447 ? -6.447 -11.983 30.214 1.00 94.12 447 PRO A CA 1
ATOM 3500 C C . PRO A 1 447 ? -6.767 -10.517 29.882 1.00 94.12 447 PRO A C 1
ATOM 3502 O O . PRO A 1 447 ? -7.712 -10.256 29.141 1.00 94.12 447 PRO A O 1
ATOM 3505 N N . ALA A 1 448 ? -5.962 -9.564 30.368 1.00 92.94 448 ALA A N 1
ATOM 3506 C CA . ALA A 1 448 ? -6.101 -8.150 30.028 1.00 92.94 448 ALA A CA 1
ATOM 3507 C C . ALA A 1 448 ? -5.788 -7.885 28.544 1.00 92.94 448 ALA A C 1
ATOM 3509 O O . ALA A 1 448 ? -6.543 -7.181 27.876 1.00 92.94 448 ALA A O 1
ATOM 3510 N N . ALA A 1 449 ? -4.728 -8.498 28.000 1.00 92.12 449 ALA A N 1
ATOM 3511 C CA . ALA A 1 449 ? -4.417 -8.415 26.572 1.00 92.12 449 ALA A CA 1
ATOM 3512 C C . ALA A 1 449 ? -5.544 -9.016 25.715 1.00 92.12 449 ALA A C 1
ATOM 3514 O O . ALA A 1 449 ? -5.951 -8.413 24.724 1.00 92.12 449 ALA A O 1
ATOM 3515 N N . TYR A 1 450 ? -6.111 -10.149 26.142 1.00 94.69 450 TYR A N 1
ATOM 3516 C CA . TYR A 1 450 ? -7.269 -10.758 25.485 1.00 94.69 450 TYR A CA 1
ATOM 3517 C C . TYR A 1 450 ? -8.521 -9.868 25.533 1.00 94.69 450 TYR A C 1
ATOM 3519 O O . TYR A 1 450 ? -9.238 -9.763 24.544 1.00 94.69 450 TYR A O 1
ATOM 3527 N N . PHE A 1 451 ? -8.785 -9.189 26.653 1.00 94.94 451 PHE A N 1
ATOM 3528 C CA . PHE A 1 451 ? -9.897 -8.239 26.753 1.00 94.94 451 PHE A CA 1
ATOM 3529 C C . PHE A 1 451 ? -9.753 -7.074 25.762 1.00 94.94 451 PHE A C 1
ATOM 3531 O O . PHE A 1 451 ? -10.713 -6.741 25.066 1.00 94.94 451 PHE A O 1
ATOM 3538 N N . VAL A 1 452 ? -8.554 -6.495 25.644 1.00 94.50 452 VAL A N 1
ATOM 3539 C CA . VAL A 1 452 ? -8.276 -5.431 24.665 1.00 94.50 452 VAL A CA 1
ATOM 3540 C C . VAL A 1 452 ? -8.431 -5.945 23.230 1.00 94.50 452 VAL A C 1
ATOM 3542 O O . VAL A 1 452 ? -9.058 -5.272 22.410 1.00 94.50 452 VAL A O 1
ATOM 3545 N N . ASP A 1 453 ? -7.931 -7.148 22.936 1.00 93.12 453 ASP A N 1
ATOM 3546 C CA . ASP A 1 453 ? -8.085 -7.789 21.624 1.00 93.12 453 ASP A CA 1
ATOM 3547 C C . ASP A 1 453 ? -9.563 -8.049 21.284 1.00 93.12 453 ASP A C 1
ATOM 3549 O O . ASP A 1 453 ? -9.997 -7.793 20.164 1.00 93.12 453 ASP A O 1
ATOM 3553 N N . LEU A 1 454 ? -10.389 -8.443 22.260 1.00 94.62 454 LEU A N 1
ATOM 3554 C CA . LEU A 1 454 ? -11.836 -8.589 22.073 1.00 94.62 454 LEU A CA 1
ATOM 3555 C C . LEU A 1 454 ? -12.529 -7.264 21.741 1.00 94.62 454 LEU A C 1
ATOM 3557 O O . LEU A 1 454 ? -13.379 -7.232 20.850 1.00 94.62 454 LEU A O 1
ATOM 3561 N N . LEU A 1 455 ? -12.187 -6.167 22.425 1.00 93.88 455 LEU A N 1
ATOM 3562 C CA . LEU A 1 455 ? -12.732 -4.849 22.080 1.00 93.88 455 LEU A CA 1
ATOM 3563 C C . LEU A 1 455 ? -12.317 -4.453 20.659 1.00 93.88 455 LEU A C 1
ATOM 3565 O O . LEU A 1 455 ? -13.149 -4.008 19.870 1.00 93.88 455 LEU A O 1
ATOM 3569 N N . GLN A 1 456 ? -11.056 -4.691 20.305 1.00 89.75 456 GLN A N 1
ATOM 3570 C CA . GLN A 1 456 ? -10.530 -4.430 18.970 1.00 89.75 456 GLN A CA 1
ATOM 3571 C C . GLN A 1 456 ? -11.183 -5.313 17.890 1.00 89.75 456 GLN A C 1
ATOM 3573 O O . GLN A 1 456 ? -11.410 -4.850 16.772 1.00 89.75 456 GLN A O 1
ATOM 3578 N N . PHE A 1 457 ? -11.518 -6.563 18.210 1.00 89.00 457 PHE A N 1
ATOM 3579 C CA . PHE A 1 457 ? -12.240 -7.487 17.334 1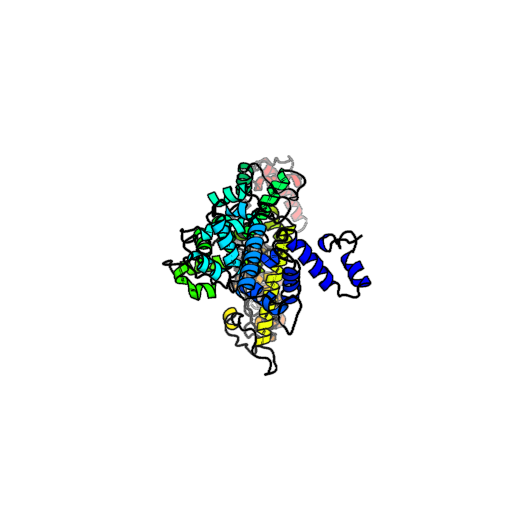.00 89.00 457 PHE A CA 1
ATOM 3580 C C . PHE A 1 457 ? -13.669 -7.013 17.042 1.00 89.00 457 PHE A C 1
ATOM 3582 O O . PHE A 1 457 ? -14.178 -7.221 15.941 1.00 89.00 457 PHE A O 1
ATOM 3589 N N . LEU A 1 458 ? -14.320 -6.352 18.004 1.00 92.00 458 LEU A N 1
ATOM 3590 C CA . LEU A 1 458 ? -15.654 -5.775 17.823 1.00 92.00 458 LEU A CA 1
ATOM 3591 C C . LEU A 1 458 ? -15.645 -4.478 16.992 1.00 92.00 458 LEU A C 1
ATOM 3593 O O . LEU A 1 458 ? -16.707 -4.056 16.525 1.00 92.00 458 LEU A O 1
ATOM 3597 N N . ASP A 1 459 ? -14.481 -3.859 16.776 1.00 87.56 459 ASP A N 1
ATOM 3598 C CA . ASP A 1 459 ? -14.311 -2.670 15.933 1.00 87.56 459 ASP A CA 1
ATOM 3599 C C . ASP A 1 459 ? -14.162 -3.040 14.447 1.00 87.56 459 ASP A C 1
ATOM 3601 O O . ASP A 1 459 ? -13.129 -2.818 13.814 1.00 87.56 459 ASP A O 1
ATOM 3605 N N . VAL A 1 460 ? -15.188 -3.676 13.877 1.00 79.06 460 VAL A N 1
ATOM 3606 C CA . VAL A 1 460 ? -15.174 -4.138 12.481 1.00 79.06 460 VAL A CA 1
ATOM 3607 C C . VAL A 1 460 ? -16.386 -3.629 11.684 1.00 79.06 460 VAL A C 1
ATOM 3609 O O . VAL A 1 460 ? -17.519 -3.758 12.156 1.00 79.06 460 VAL A O 1
ATOM 3612 N N . PRO A 1 461 ? -16.189 -3.082 10.461 1.00 70.94 461 PRO A N 1
ATOM 3613 C CA . PRO A 1 461 ? -14.904 -2.707 9.863 1.00 70.94 461 PRO A CA 1
ATOM 3614 C C . PRO A 1 461 ? -14.314 -1.469 10.559 1.00 70.94 461 PRO A C 1
ATOM 3616 O O . PRO A 1 461 ? -15.039 -0.514 10.850 1.00 70.94 461 PRO A O 1
ATOM 3619 N N . ARG A 1 462 ? -12.995 -1.458 10.792 1.00 70.50 462 ARG A N 1
ATOM 3620 C CA . ARG A 1 462 ? -12.312 -0.299 11.388 1.00 70.50 462 ARG A CA 1
ATOM 3621 C C . ARG A 1 462 ? -12.500 0.942 10.528 1.00 70.50 462 ARG A C 1
ATOM 3623 O O . ARG A 1 462 ? -12.476 0.852 9.304 1.00 70.50 462 ARG A O 1
ATOM 3630 N N . LYS A 1 463 ? -12.648 2.106 11.171 1.00 68.38 463 LYS A N 1
ATOM 3631 C CA . LYS A 1 463 ? -12.893 3.408 10.508 1.00 68.38 463 LYS A CA 1
ATOM 3632 C C . LYS A 1 463 ? -14.154 3.441 9.626 1.00 68.38 463 LYS A C 1
ATOM 3634 O O . LYS A 1 463 ? -14.298 4.329 8.787 1.00 68.38 463 LYS A O 1
ATOM 3639 N N . SER A 1 464 ? -15.082 2.504 9.824 1.00 73.12 464 SER A N 1
ATOM 3640 C CA . SER A 1 464 ? -16.369 2.499 9.135 1.00 73.12 464 SER A CA 1
ATOM 3641 C C . SER A 1 464 ? -17.207 3.717 9.522 1.00 73.12 464 SER A C 1
ATOM 3643 O O . SER A 1 464 ? -17.354 4.045 10.704 1.00 73.12 464 SER A O 1
ATOM 3645 N N . ALA A 1 465 ? -17.836 4.339 8.523 1.00 75.88 465 ALA A N 1
ATOM 3646 C CA . ALA A 1 465 ? -18.862 5.356 8.743 1.00 75.88 465 ALA A CA 1
ATOM 3647 C C . ALA A 1 465 ? -20.131 4.770 9.394 1.00 75.88 465 ALA A C 1
ATOM 3649 O O . ALA A 1 465 ? -20.884 5.486 10.051 1.00 75.88 465 ALA A O 1
ATOM 3650 N N . LYS A 1 466 ? -20.375 3.462 9.233 1.00 83.62 466 LYS A N 1
ATOM 3651 C CA . LYS A 1 466 ? -21.508 2.763 9.852 1.00 83.62 466 LYS A CA 1
ATOM 3652 C C . LYS A 1 466 ? -21.165 2.335 11.288 1.00 83.62 466 LYS A C 1
ATOM 3654 O O . LYS A 1 466 ? -19.992 2.084 11.576 1.00 83.62 466 LYS A O 1
ATOM 3659 N N . PRO A 1 467 ? -22.159 2.219 12.183 1.00 88.56 467 PRO A N 1
ATOM 3660 C CA . PRO A 1 467 ? -21.956 1.685 13.527 1.00 88.56 467 PRO A CA 1
ATOM 3661 C C . PRO A 1 467 ? -21.368 0.269 13.533 1.00 88.56 467 PRO A C 1
ATOM 3663 O O . PRO A 1 467 ? -21.862 -0.604 12.816 1.00 88.56 467 PRO A O 1
ATOM 3666 N N . THR A 1 468 ? -20.341 0.043 14.347 1.00 90.19 468 THR A N 1
ATOM 3667 C CA . THR A 1 468 ? -19.735 -1.270 14.601 1.00 90.19 468 THR A CA 1
ATOM 3668 C C . THR A 1 468 ? -20.382 -1.935 15.824 1.00 90.19 468 THR A C 1
ATOM 3670 O O . THR A 1 468 ? -21.052 -1.271 16.623 1.00 90.19 468 THR A O 1
ATOM 3673 N N . PRO A 1 469 ? -20.202 -3.252 16.022 1.00 93.31 469 PRO A N 1
ATOM 3674 C CA . PRO A 1 469 ? -20.579 -3.907 17.273 1.00 93.31 469 PRO A CA 1
ATOM 3675 C C . PRO A 1 469 ? -19.972 -3.240 18.517 1.00 93.31 469 PRO A C 1
ATOM 3677 O O . PRO A 1 469 ? -20.655 -3.140 19.539 1.00 93.31 469 PRO A O 1
ATOM 3680 N N . LEU A 1 470 ? -18.730 -2.746 18.423 1.00 94.69 470 LEU A N 1
ATOM 3681 C CA . LEU A 1 470 ? -18.082 -2.004 19.504 1.00 94.69 470 LEU A CA 1
ATOM 3682 C C . LEU A 1 470 ? -18.844 -0.714 19.840 1.00 94.69 470 LEU A C 1
ATOM 3684 O O . LEU A 1 470 ? -19.095 -0.462 21.017 1.00 94.69 470 LEU A O 1
ATOM 3688 N N . ASP A 1 471 ? -19.297 0.043 18.833 1.00 94.75 471 ASP A N 1
ATOM 3689 C CA . ASP A 1 471 ? -20.050 1.290 19.044 1.00 94.75 471 ASP A CA 1
ATOM 3690 C C . ASP A 1 471 ? -21.321 1.061 19.882 1.00 94.75 471 ASP A C 1
ATOM 3692 O O . ASP A 1 471 ? -21.662 1.874 20.735 1.00 94.75 471 ASP A O 1
ATOM 3696 N N . TYR A 1 472 ? -22.021 -0.063 19.696 1.00 95.12 472 TYR A N 1
ATOM 3697 C CA . TYR A 1 472 ? -23.192 -0.402 20.518 1.00 95.12 472 TYR A CA 1
ATOM 3698 C C . TYR A 1 472 ? -22.832 -0.868 21.934 1.00 95.12 472 TYR A C 1
ATOM 3700 O O . TYR A 1 472 ? -23.641 -0.727 22.857 1.00 95.12 472 TYR A O 1
ATOM 3708 N N . LEU A 1 473 ? -21.645 -1.452 22.117 1.00 96.06 473 LEU A N 1
ATOM 3709 C CA . LEU A 1 473 ? -21.176 -1.906 23.420 1.00 96.06 473 LEU A CA 1
ATOM 3710 C C . LEU A 1 473 ? -20.726 -0.721 24.275 1.00 96.06 473 LEU A C 1
ATOM 3712 O O . LEU A 1 473 ? -21.299 -0.511 25.341 1.00 96.06 473 LEU A O 1
ATOM 3716 N N . ILE A 1 474 ? -19.755 0.061 23.801 1.00 95.56 474 ILE A N 1
ATOM 3717 C CA . ILE A 1 474 ? -19.097 1.115 24.593 1.00 95.56 474 ILE A CA 1
ATOM 3718 C C . ILE A 1 474 ? -19.581 2.532 24.255 1.00 95.56 474 ILE A C 1
ATOM 3720 O O . ILE A 1 474 ? -19.337 3.462 25.013 1.00 95.56 474 ILE A O 1
ATOM 3724 N N . GLY A 1 475 ? -20.336 2.702 23.169 1.00 93.19 475 GLY A N 1
ATOM 3725 C CA . GLY A 1 475 ? -20.827 4.002 22.717 1.00 93.19 475 GLY A CA 1
ATOM 3726 C C . GLY A 1 475 ? -19.905 4.660 21.695 1.00 93.19 475 GLY A C 1
ATOM 3727 O O . GLY A 1 475 ? -18.719 4.357 21.604 1.00 93.19 475 GLY A O 1
ATOM 3728 N N . ASN A 1 476 ? -20.472 5.578 20.914 1.00 92.12 476 ASN A N 1
ATOM 3729 C CA . ASN A 1 476 ? -19.737 6.400 19.960 1.00 92.12 476 ASN A CA 1
ATOM 3730 C C . ASN A 1 476 ? -20.445 7.758 19.792 1.00 92.12 476 ASN A C 1
ATOM 3732 O O . ASN A 1 476 ? -21.474 7.825 19.106 1.00 92.12 476 ASN A O 1
ATOM 3736 N N . PRO A 1 477 ? -19.922 8.837 20.407 1.00 88.12 477 PRO A N 1
ATOM 3737 C CA . PRO A 1 477 ? -20.515 10.171 20.320 1.00 88.12 477 PRO A CA 1
ATOM 3738 C C . PRO A 1 477 ? -20.583 10.719 18.891 1.00 88.12 477 PRO A C 1
ATOM 3740 O O . PRO A 1 477 ? -21.596 11.317 18.531 1.00 88.12 477 PRO A O 1
ATOM 3743 N N . ASP A 1 478 ? -19.570 10.454 18.059 1.00 87.38 478 ASP A N 1
ATOM 3744 C CA . ASP A 1 478 ? -19.516 10.924 16.666 1.00 87.38 478 ASP A CA 1
ATOM 3745 C C . ASP A 1 478 ? -20.643 10.319 15.816 1.00 87.38 478 ASP A C 1
ATOM 3747 O O . ASP A 1 478 ? -21.131 10.938 14.870 1.00 87.38 478 ASP A O 1
ATOM 3751 N N . LYS A 1 479 ? -21.099 9.114 16.184 1.00 88.44 479 LYS A N 1
ATOM 3752 C CA . LYS A 1 479 ? -22.231 8.414 15.556 1.00 88.44 479 LYS A CA 1
ATOM 3753 C C . LYS A 1 479 ? -23.550 8.583 16.321 1.00 88.44 479 LYS A C 1
ATOM 3755 O O . LYS A 1 479 ? -24.559 8.007 15.917 1.00 88.44 479 LYS A O 1
ATOM 3760 N N . GLY A 1 480 ? -23.563 9.343 17.418 1.00 91.06 480 GLY A N 1
ATOM 3761 C CA . GLY A 1 480 ? -24.744 9.548 18.262 1.00 91.06 480 GLY A CA 1
ATOM 3762 C C . GLY A 1 480 ? -25.234 8.287 18.989 1.00 91.06 480 GLY A C 1
ATOM 3763 O O . GLY A 1 480 ? -26.427 8.173 19.267 1.00 91.06 480 GLY A O 1
ATOM 3764 N N . ILE A 1 481 ? -24.347 7.327 19.274 1.00 93.44 481 ILE A N 1
ATOM 3765 C CA . ILE A 1 481 ? -24.692 6.051 19.918 1.00 93.44 481 ILE A CA 1
ATOM 3766 C C . ILE A 1 481 ? -24.309 6.083 21.394 1.00 93.44 481 ILE A C 1
ATOM 3768 O O . ILE A 1 481 ? -23.147 6.279 21.743 1.00 93.44 481 ILE A O 1
ATOM 3772 N N . VAL A 1 482 ? -25.287 5.814 22.259 1.00 91.69 482 VAL A N 1
ATOM 3773 C CA . VAL A 1 482 ? -25.061 5.567 23.687 1.00 91.69 482 VAL A CA 1
ATOM 3774 C C . VAL A 1 482 ? -24.795 4.075 23.887 1.00 91.69 482 VAL A C 1
ATOM 3776 O O . VAL A 1 482 ? -25.618 3.241 23.505 1.00 91.69 482 VAL A O 1
ATOM 3779 N N . GLY A 1 483 ? -23.638 3.745 24.459 1.00 93.25 483 GLY A N 1
ATOM 3780 C CA . GLY A 1 483 ? -23.227 2.366 24.709 1.00 93.25 483 GLY A CA 1
ATOM 3781 C C . GLY A 1 483 ? -24.038 1.695 25.813 1.00 93.25 483 GLY A C 1
ATOM 3782 O O . GLY A 1 483 ? -24.558 2.355 26.712 1.00 93.25 483 GLY A O 1
ATOM 3783 N N . LYS A 1 484 ? -24.110 0.362 25.780 1.00 93.94 484 LYS A N 1
ATOM 3784 C CA . LYS A 1 484 ? -24.680 -0.431 26.884 1.00 93.94 484 LYS A CA 1
ATOM 3785 C C . LYS A 1 484 ? -23.768 -0.488 28.111 1.00 93.94 484 LYS A C 1
ATOM 3787 O O . LYS A 1 484 ? -24.263 -0.607 29.226 1.00 93.94 484 LYS A O 1
ATOM 3792 N N . ARG A 1 485 ? -22.457 -0.471 27.884 1.00 95.31 485 ARG A N 1
ATOM 3793 C CA . ARG A 1 485 ? -21.384 -0.560 28.878 1.00 95.31 485 ARG A CA 1
ATOM 3794 C C . ARG A 1 485 ? -20.231 0.389 28.504 1.00 95.31 485 ARG A C 1
ATOM 3796 O O . ARG A 1 485 ? -19.138 -0.073 28.170 1.00 95.31 485 ARG A O 1
ATOM 3803 N N . PRO A 1 486 ? -20.478 1.714 28.498 1.00 95.69 486 PRO A N 1
ATOM 3804 C CA . PRO A 1 486 ? -19.462 2.731 28.204 1.00 95.69 486 PRO A CA 1
ATOM 3805 C C . PRO A 1 486 ? -18.339 2.796 29.249 1.00 95.69 486 PRO A C 1
ATOM 3807 O O . PRO A 1 486 ? -17.335 3.453 29.024 1.00 95.69 486 PRO A O 1
ATOM 3810 N N . ASP A 1 487 ? -18.498 2.108 30.376 1.00 95.25 487 ASP A N 1
ATOM 3811 C CA . ASP A 1 487 ? -17.526 1.976 31.455 1.00 95.25 487 ASP A CA 1
ATOM 3812 C C . ASP A 1 487 ? -16.383 0.992 31.137 1.00 95.25 487 ASP A C 1
ATOM 3814 O O . ASP A 1 487 ? -15.273 1.165 31.629 1.00 95.25 487 ASP A O 1
ATOM 3818 N N . LEU A 1 488 ? -16.609 -0.011 30.276 1.00 95.81 488 LEU A N 1
ATOM 3819 C CA . LEU A 1 488 ? -15.624 -1.065 29.976 1.00 95.81 488 LEU A CA 1
ATOM 3820 C C . LEU A 1 488 ? -14.233 -0.558 29.539 1.00 95.81 488 LEU A C 1
ATOM 3822 O O . LEU A 1 488 ? -13.246 -1.121 30.013 1.00 95.81 488 LEU A O 1
ATOM 3826 N N . PRO A 1 489 ? -14.099 0.474 28.677 1.00 94.56 489 PRO A N 1
ATOM 3827 C CA . PRO A 1 489 ? -12.790 1.001 28.279 1.00 94.56 489 PRO A CA 1
ATOM 3828 C C . PRO A 1 489 ? -12.001 1.647 29.423 1.00 94.56 489 PRO A C 1
ATOM 3830 O O . PRO A 1 489 ? -10.800 1.864 29.282 1.00 94.56 489 PRO A O 1
ATOM 3833 N N . HIS A 1 490 ? -12.667 1.977 30.531 1.00 95.44 490 HIS A N 1
ATOM 3834 C CA . HIS A 1 490 ? -12.073 2.658 31.677 1.00 95.44 490 HIS A CA 1
ATOM 3835 C C . HIS A 1 490 ? -11.611 1.692 32.774 1.00 95.44 490 HIS A C 1
ATOM 3837 O O . HIS A 1 490 ? -11.044 2.146 33.764 1.00 95.44 490 HIS A O 1
ATOM 3843 N N . ILE A 1 491 ? -11.814 0.377 32.607 1.00 94.50 491 ILE A N 1
ATOM 3844 C CA . ILE A 1 491 ? -11.329 -0.634 33.556 1.00 94.50 491 ILE A CA 1
ATOM 3845 C C . ILE A 1 491 ? -9.794 -0.594 33.599 1.00 94.50 491 ILE A C 1
ATOM 3847 O O . ILE A 1 491 ? -9.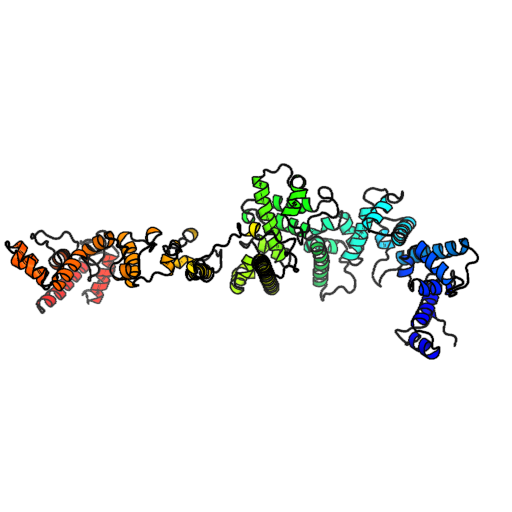148 -0.845 32.575 1.00 94.50 491 ILE A O 1
ATOM 3851 N N . PRO A 1 492 ? -9.180 -0.334 34.768 1.00 94.06 492 PRO A N 1
ATOM 3852 C CA . PRO A 1 492 ? -7.730 -0.371 34.899 1.00 94.06 492 PRO A CA 1
ATOM 3853 C C . PRO A 1 492 ? -7.192 -1.780 34.625 1.00 94.06 492 PRO A C 1
ATOM 3855 O O . PRO A 1 492 ? -7.628 -2.754 35.236 1.00 94.06 492 PRO A O 1
ATOM 3858 N N . LEU A 1 493 ? -6.213 -1.907 33.728 1.00 93.75 493 LEU A N 1
ATOM 3859 C CA . LEU A 1 493 ? -5.594 -3.194 33.382 1.00 93.75 493 LEU A CA 1
ATOM 3860 C C . LEU A 1 493 ? -4.479 -3.567 34.381 1.00 93.75 493 LEU A C 1
ATOM 3862 O O . LEU A 1 493 ? -3.326 -3.777 34.001 1.00 93.75 493 LEU A O 1
ATOM 3866 N N . THR A 1 494 ? -4.817 -3.594 35.673 1.00 93.00 494 THR A N 1
ATOM 3867 C CA . THR A 1 494 ? -3.911 -3.937 36.783 1.00 93.00 494 THR A CA 1
ATOM 3868 C C . THR A 1 494 ? -3.817 -5.454 36.984 1.00 93.00 494 THR A C 1
ATOM 3870 O O . THR A 1 494 ? -4.640 -6.233 36.485 1.00 93.00 494 THR A O 1
ATOM 3873 N N . CYS A 1 495 ? -2.788 -5.915 37.701 1.00 92.62 495 CYS A N 1
ATOM 3874 C CA . CYS A 1 495 ? -2.637 -7.342 38.002 1.00 92.62 495 CYS A CA 1
ATOM 3875 C C . CYS A 1 495 ? -3.726 -7.827 38.961 1.00 92.62 495 CYS A C 1
ATOM 3877 O O . CYS A 1 495 ? -4.154 -8.977 38.874 1.00 92.62 495 CYS A O 1
ATOM 3879 N N . GLU A 1 496 ? -4.178 -6.936 39.825 1.00 94.56 496 GLU A N 1
ATOM 3880 C CA . GLU A 1 496 ? -5.203 -7.113 40.834 1.00 94.56 496 GLU A CA 1
ATOM 3881 C C . GLU A 1 496 ? -6.559 -7.306 40.140 1.00 94.56 496 GLU A C 1
ATOM 3883 O O . GLU A 1 496 ? -7.160 -8.369 40.278 1.00 94.56 496 GLU A O 1
ATOM 3888 N N . ASN A 1 497 ? -6.951 -6.396 39.236 1.00 93.81 497 ASN A N 1
ATOM 3889 C CA . ASN A 1 497 ? -8.160 -6.551 38.409 1.00 93.81 497 ASN A CA 1
ATOM 3890 C C . ASN A 1 497 ? -8.140 -7.793 37.506 1.00 93.81 497 ASN A C 1
ATOM 3892 O O . ASN A 1 497 ? -9.188 -8.314 37.131 1.00 93.81 497 ASN A O 1
ATOM 3896 N N . THR A 1 498 ? -6.952 -8.269 37.127 1.00 92.75 4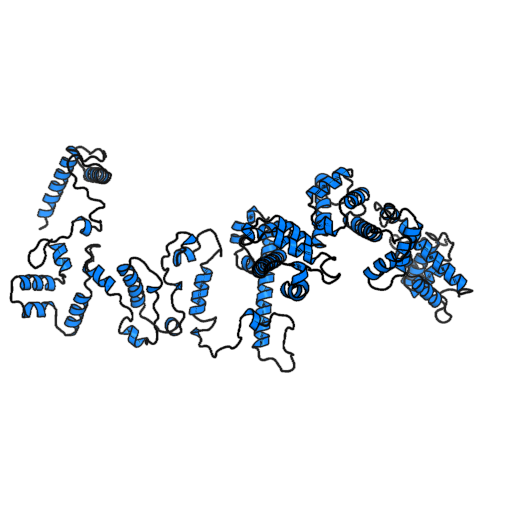98 THR A N 1
ATOM 3897 C CA . THR A 1 498 ? -6.810 -9.447 36.261 1.00 92.75 498 THR A CA 1
ATOM 3898 C C . THR A 1 498 ? -6.958 -10.763 37.028 1.00 92.75 498 THR A C 1
ATOM 3900 O O . THR A 1 498 ? -7.458 -11.738 36.468 1.00 92.75 498 THR A O 1
ATOM 3903 N N . ASN A 1 499 ? -6.461 -10.829 38.268 1.00 93.06 499 ASN A N 1
ATOM 3904 C CA . ASN A 1 499 ? -6.235 -12.102 38.958 1.00 93.06 499 ASN A CA 1
ATOM 3905 C C . ASN A 1 499 ? -7.026 -12.272 40.255 1.00 93.06 499 ASN A C 1
ATOM 3907 O O . ASN A 1 499 ? -7.184 -13.415 40.681 1.00 93.06 499 ASN A O 1
ATOM 3911 N N . THR A 1 500 ? -7.489 -11.195 40.893 1.00 94.69 500 THR A N 1
ATOM 3912 C CA . THR A 1 500 ? -8.211 -11.281 42.166 1.00 94.69 500 THR A CA 1
ATOM 3913 C C . THR A 1 500 ? -9.655 -11.728 41.916 1.00 94.69 500 THR A C 1
ATOM 3915 O O . THR A 1 500 ? -10.407 -11.020 41.247 1.00 94.69 500 THR A O 1
ATOM 3918 N N . PRO A 1 501 ? -10.086 -12.899 42.421 1.00 94.69 501 PRO A N 1
ATOM 3919 C CA . PRO A 1 501 ? -11.470 -13.336 42.288 1.00 94.69 501 PRO A CA 1
ATOM 3920 C C . PRO A 1 501 ? -12.412 -12.455 43.115 1.00 94.69 501 PRO A C 1
ATOM 3922 O O . PRO A 1 501 ? -12.185 -12.249 44.305 1.00 94.69 501 PRO A O 1
ATOM 3925 N N . ILE A 1 502 ? -13.504 -12.007 42.493 1.00 94.31 502 ILE A N 1
ATOM 3926 C CA . ILE A 1 502 ? -14.570 -11.216 43.122 1.00 94.31 502 ILE A CA 1
ATOM 3927 C C . ILE A 1 502 ? -15.897 -11.965 42.947 1.00 94.31 502 ILE A C 1
ATOM 3929 O O . ILE A 1 502 ? -16.129 -12.534 41.870 1.00 94.31 502 ILE A O 1
ATOM 3933 N N . PRO A 1 503 ? -16.790 -11.999 43.956 1.00 95.94 503 PRO A N 1
ATOM 3934 C CA . PRO A 1 503 ? -18.132 -12.530 43.770 1.00 95.94 503 PRO A CA 1
ATOM 3935 C C . PRO A 1 503 ? -18.849 -11.811 42.624 1.00 95.94 503 PRO A C 1
ATOM 3937 O O . PRO A 1 503 ? -19.018 -10.596 42.619 1.00 95.94 503 PRO A O 1
ATOM 3940 N N . TYR A 1 504 ? -19.312 -12.577 41.638 1.00 95.12 504 TYR A N 1
ATOM 3941 C CA . TYR A 1 504 ? -19.915 -12.012 40.427 1.00 95.12 504 TYR A CA 1
ATOM 3942 C C . TYR A 1 504 ? -21.116 -11.095 40.713 1.00 95.12 504 TYR A C 1
ATOM 3944 O O . TYR A 1 504 ? -21.330 -10.112 40.008 1.00 95.12 504 TYR A O 1
ATOM 3952 N N . ILE A 1 505 ? -21.892 -11.406 41.756 1.00 95.69 505 ILE A N 1
ATOM 3953 C CA . ILE A 1 505 ? -23.052 -10.605 42.155 1.00 95.69 505 ILE A CA 1
ATOM 3954 C C . ILE A 1 505 ? -22.664 -9.199 42.629 1.00 95.69 505 ILE A C 1
ATOM 3956 O O . ILE A 1 505 ? -23.423 -8.265 42.383 1.00 95.69 505 ILE A O 1
ATOM 3960 N N . ASP A 1 506 ? -21.483 -9.027 43.225 1.00 94.81 506 ASP A N 1
ATOM 3961 C CA . ASP A 1 506 ? -21.022 -7.722 43.702 1.00 94.81 506 ASP A CA 1
ATOM 3962 C C . ASP A 1 506 ? -20.693 -6.811 42.521 1.00 94.81 506 ASP A C 1
ATOM 3964 O O . ASP A 1 506 ? -21.150 -5.675 42.491 1.00 94.81 506 ASP A O 1
ATOM 3968 N N . LEU A 1 507 ? -20.045 -7.341 41.477 1.00 94.19 507 LEU A N 1
ATOM 3969 C CA . LEU A 1 507 ? -19.811 -6.604 40.228 1.00 94.19 507 LEU A CA 1
ATOM 3970 C C . LEU A 1 507 ? -21.121 -6.226 39.522 1.00 94.19 507 LEU A C 1
ATOM 3972 O O . LEU A 1 507 ? -21.243 -5.145 38.947 1.00 94.19 507 LEU A O 1
ATOM 3976 N N . VAL A 1 508 ? -22.121 -7.117 39.543 1.00 96.00 508 VAL A N 1
ATOM 3977 C CA . VAL A 1 508 ? -23.449 -6.811 38.987 1.00 96.00 508 VAL A CA 1
ATOM 3978 C C . VAL A 1 508 ? -24.106 -5.678 39.773 1.00 96.00 508 VAL A C 1
ATOM 3980 O O . VAL A 1 508 ? -24.637 -4.750 39.160 1.00 96.00 508 VAL A O 1
ATOM 3983 N N . ASN A 1 509 ? -24.057 -5.731 41.105 1.00 95.56 509 ASN A N 1
ATOM 3984 C CA . ASN A 1 509 ? -24.618 -4.689 41.956 1.00 95.56 509 ASN A CA 1
ATOM 3985 C C . ASN A 1 509 ? -23.873 -3.366 41.785 1.00 95.56 509 ASN A C 1
ATOM 3987 O O . ASN A 1 509 ? -24.532 -2.365 41.567 1.00 95.56 509 ASN A O 1
ATOM 3991 N N . GLU A 1 510 ? -22.544 -3.346 41.757 1.00 95.00 510 GLU A N 1
ATOM 3992 C CA . GLU A 1 510 ? -21.739 -2.134 41.550 1.00 95.00 510 GLU A CA 1
ATOM 3993 C C . GLU A 1 510 ? -22.139 -1.374 40.268 1.00 95.00 510 GLU A C 1
ATOM 3995 O O . GLU A 1 510 ? -22.353 -0.154 40.275 1.00 95.00 510 GLU A O 1
ATOM 4000 N N . VAL A 1 511 ? -22.331 -2.110 39.166 1.00 95.81 511 VAL A N 1
ATOM 4001 C CA . VAL A 1 511 ? -22.782 -1.540 37.887 1.00 95.81 511 VAL A CA 1
ATOM 4002 C C . VAL A 1 511 ? -24.232 -1.050 37.974 1.00 95.81 511 VAL A C 1
ATOM 4004 O O . VAL A 1 511 ? -24.549 0.046 37.504 1.00 95.81 511 VAL A O 1
ATOM 4007 N N . LEU A 1 512 ? -25.137 -1.838 38.563 1.00 95.81 512 LEU A N 1
ATOM 4008 C CA . LEU A 1 512 ? -26.551 -1.465 38.684 1.00 95.81 512 LEU A CA 1
ATOM 4009 C C . LEU A 1 512 ? -26.764 -0.293 39.645 1.00 95.81 512 LEU A C 1
ATOM 4011 O O . LEU A 1 512 ? -27.570 0.588 39.356 1.00 95.81 512 LEU A O 1
ATOM 4015 N N . GLU A 1 513 ? -26.040 -0.258 40.756 1.00 96.31 513 GLU A N 1
ATOM 4016 C CA . GLU A 1 513 ? -26.060 0.825 41.728 1.00 96.31 513 GLU A CA 1
ATOM 4017 C C . GLU A 1 513 ? -25.595 2.128 41.075 1.00 96.31 513 GLU A C 1
ATOM 4019 O O . GLU A 1 513 ? -26.297 3.133 41.180 1.00 96.31 513 GLU A O 1
ATOM 4024 N N . SER A 1 514 ? -24.503 2.099 40.301 1.00 95.69 514 SER A N 1
ATOM 4025 C CA . SER A 1 514 ? -24.047 3.260 39.521 1.00 95.69 514 SER A CA 1
ATOM 4026 C C . SER A 1 514 ? -25.144 3.772 38.577 1.00 95.69 514 SER A C 1
ATOM 4028 O O . SER A 1 514 ? -25.447 4.968 38.545 1.00 95.69 514 SER A O 1
ATOM 4030 N N . TYR A 1 515 ? -25.823 2.869 37.860 1.00 94.81 515 TYR A N 1
ATOM 4031 C CA . TYR A 1 515 ? -26.923 3.252 36.973 1.00 94.81 515 TYR A CA 1
ATOM 4032 C C . TYR A 1 515 ? -28.133 3.822 37.729 1.00 94.81 515 TYR A C 1
ATOM 4034 O O . TYR A 1 515 ? -28.713 4.818 37.302 1.00 94.81 515 TYR A O 1
ATOM 4042 N N . VAL A 1 516 ? -28.527 3.221 38.854 1.00 94.06 516 VAL A N 1
ATOM 4043 C CA . VAL A 1 516 ? -29.668 3.678 39.669 1.00 94.06 516 VAL A CA 1
ATOM 4044 C C . VAL A 1 516 ? -29.369 5.008 40.366 1.00 94.06 516 VAL A C 1
ATOM 4046 O O . VAL A 1 516 ? -30.276 5.823 40.551 1.00 94.06 516 VAL A O 1
ATOM 4049 N N . ALA A 1 517 ? -28.115 5.248 40.746 1.00 95.00 517 ALA A N 1
ATOM 4050 C CA . ALA A 1 517 ? -27.679 6.493 41.362 1.00 95.00 517 ALA A CA 1
ATOM 4051 C C . ALA A 1 517 ? -27.606 7.647 40.351 1.00 95.00 517 ALA A C 1
ATOM 4053 O O . ALA A 1 517 ? -28.091 8.742 40.642 1.00 95.00 517 ALA A O 1
ATOM 4054 N N . PHE A 1 518 ? -27.036 7.409 39.163 1.00 93.69 518 PHE A N 1
ATOM 4055 C CA . PHE A 1 518 ? -26.653 8.481 38.233 1.00 93.69 518 PHE A CA 1
ATOM 4056 C C . PHE A 1 518 ? -27.426 8.496 36.905 1.00 93.69 518 PHE A C 1
ATOM 4058 O O . PHE A 1 518 ? -27.303 9.449 36.135 1.00 93.69 518 PHE A O 1
ATOM 4065 N N . GLY A 1 519 ? -28.222 7.466 36.607 1.00 91.75 519 GLY A N 1
ATOM 4066 C CA . GLY A 1 519 ? -28.992 7.329 35.361 1.00 91.75 519 GLY A CA 1
ATOM 4067 C C . GLY A 1 519 ? -28.153 7.009 34.118 1.00 91.75 519 GLY A C 1
ATOM 4068 O O . GLY A 1 519 ? -28.676 6.999 33.002 1.00 91.75 519 GLY A O 1
ATOM 4069 N N . LYS A 1 520 ? -26.851 6.767 34.290 1.00 91.50 520 LYS A N 1
ATOM 4070 C CA . LYS A 1 520 ? -25.886 6.446 33.236 1.00 91.50 520 LYS A CA 1
ATOM 4071 C C . LYS A 1 520 ? -24.739 5.617 33.807 1.00 91.50 520 LYS A C 1
ATOM 4073 O O . LYS A 1 520 ? -24.541 5.588 35.016 1.00 91.50 520 LYS A O 1
ATOM 4078 N N . LEU A 1 521 ? -23.991 4.986 32.911 1.00 94.56 521 LEU A N 1
ATOM 4079 C CA . LEU A 1 521 ? -22.685 4.406 33.202 1.00 94.56 521 LEU A CA 1
ATOM 4080 C C . LEU A 1 521 ? -21.621 5.293 32.556 1.00 94.56 521 LEU A C 1
ATOM 4082 O O . LEU A 1 521 ? -21.860 5.859 31.485 1.00 94.56 521 LEU A O 1
ATOM 4086 N N . ASP A 1 522 ? -20.473 5.424 33.201 1.00 92.25 522 ASP A N 1
ATOM 4087 C CA . ASP A 1 522 ? -19.319 6.159 32.685 1.00 92.25 522 ASP A CA 1
ATOM 4088 C C . ASP A 1 522 ? -18.027 5.660 33.348 1.00 92.25 522 ASP A C 1
ATOM 4090 O O . ASP A 1 522 ? -18.020 4.630 34.025 1.00 92.25 522 ASP A O 1
ATOM 4094 N N . GLU A 1 523 ? -16.926 6.382 33.152 1.00 92.88 523 GLU A N 1
ATOM 4095 C CA . GLU A 1 523 ? -15.622 6.061 33.734 1.00 92.88 523 GLU A CA 1
ATOM 4096 C C . GLU A 1 523 ? -15.648 5.865 35.256 1.00 92.88 523 GLU A C 1
ATOM 4098 O O . GLU A 1 523 ? -14.852 5.097 35.782 1.00 92.88 523 GLU A O 1
ATOM 4103 N N . THR A 1 524 ? -16.589 6.489 35.974 1.00 91.38 524 THR A N 1
ATOM 4104 C CA . THR A 1 524 ? -16.691 6.348 37.433 1.00 91.38 524 THR A CA 1
ATOM 4105 C C . THR A 1 524 ? -17.263 4.999 37.864 1.00 91.38 524 THR A C 1
ATOM 4107 O O . THR A 1 524 ? -17.089 4.611 39.022 1.00 91.38 524 THR A O 1
ATOM 4110 N N . THR A 1 525 ? -17.930 4.283 36.952 1.00 94.12 525 THR A N 1
ATOM 4111 C CA . THR A 1 525 ? -18.419 2.913 37.168 1.00 94.12 525 THR A CA 1
ATOM 4112 C C . THR A 1 525 ? -17.272 1.904 37.123 1.00 94.12 525 THR A C 1
ATOM 4114 O O . THR A 1 525 ? -17.351 0.878 37.780 1.00 94.12 525 THR A O 1
ATOM 4117 N N . ALA A 1 526 ? -16.198 2.182 36.382 1.00 93.44 526 ALA A N 1
ATOM 4118 C CA . ALA A 1 526 ? -15.045 1.295 36.326 1.00 93.44 526 ALA A CA 1
ATOM 4119 C C . ALA A 1 526 ? -14.204 1.436 37.604 1.00 93.44 526 ALA A C 1
ATOM 4121 O O . ALA A 1 526 ? -13.538 2.452 37.814 1.00 93.44 526 ALA A O 1
ATOM 4122 N N . LYS A 1 527 ? -14.246 0.426 38.475 1.00 93.12 527 LYS A N 1
ATOM 4123 C CA . LYS A 1 527 ? -13.484 0.411 39.728 1.00 93.12 527 LYS A CA 1
ATOM 4124 C C . LYS A 1 527 ? -12.182 -0.383 39.615 1.00 93.12 527 LYS A C 1
ATOM 4126 O O . LYS A 1 527 ? -11.989 -1.184 38.701 1.00 93.12 527 LYS A O 1
ATOM 4131 N N . ASP A 1 528 ? -11.274 -0.122 40.551 1.00 92.94 528 ASP A N 1
ATOM 4132 C CA . ASP A 1 528 ? -10.007 -0.838 40.696 1.00 92.94 528 ASP A CA 1
ATOM 4133 C C . ASP A 1 528 ? -10.048 -1.680 41.964 1.00 92.94 528 ASP A C 1
ATOM 4135 O O . ASP A 1 528 ? -10.333 -1.165 43.035 1.00 92.94 528 ASP A O 1
ATOM 4139 N N . THR A 1 529 ? -9.726 -2.960 41.863 1.00 93.00 529 THR A N 1
ATOM 4140 C CA . THR A 1 529 ? -9.677 -3.858 43.019 1.00 93.00 529 THR A CA 1
ATOM 4141 C C . THR A 1 529 ? -8.608 -3.406 44.020 1.00 93.00 529 THR A C 1
ATOM 4143 O O . THR A 1 529 ? -8.768 -3.579 45.231 1.00 93.00 529 THR A O 1
ATOM 4146 N N . GLY A 1 530 ? -7.523 -2.788 43.535 1.00 92.38 530 GLY A N 1
ATOM 4147 C CA . GLY A 1 530 ? -6.385 -2.407 44.370 1.00 92.38 530 GLY A CA 1
ATOM 4148 C C . GLY A 1 530 ? -5.815 -3.601 45.147 1.00 92.38 530 GLY A C 1
ATOM 4149 O O . GLY A 1 530 ? -5.894 -4.742 44.703 1.00 92.38 530 GLY A O 1
ATOM 4150 N N . ASP A 1 531 ? -5.273 -3.354 46.338 1.00 91.94 531 ASP A N 1
ATOM 4151 C CA . ASP A 1 531 ? -4.579 -4.381 47.134 1.00 91.94 531 ASP A CA 1
ATOM 4152 C C . ASP A 1 531 ? -5.517 -5.322 47.928 1.00 91.94 531 ASP A C 1
ATOM 4154 O O . ASP A 1 531 ? -5.052 -6.069 48.792 1.00 91.94 531 ASP A O 1
ATOM 4158 N N . SER A 1 532 ? -6.833 -5.287 47.684 1.00 92.88 532 SER A N 1
ATOM 4159 C CA . SER A 1 532 ? -7.800 -6.128 48.400 1.00 92.88 532 SER A CA 1
ATOM 4160 C C . SER A 1 532 ? -7.652 -7.612 48.058 1.00 92.88 532 SER A C 1
ATOM 4162 O O . SER A 1 532 ? -7.458 -8.002 46.905 1.00 92.88 532 SER A O 1
ATOM 4164 N N . THR A 1 533 ? -7.776 -8.461 49.077 1.00 93.56 533 THR A N 1
ATOM 4165 C CA . THR A 1 533 ? -7.688 -9.921 48.926 1.00 93.56 533 THR A CA 1
ATOM 4166 C C . THR A 1 533 ? -9.029 -10.541 48.539 1.00 93.56 533 THR A C 1
ATOM 4168 O O . THR A 1 533 ? -10.095 -10.009 48.848 1.00 93.56 533 THR A O 1
ATOM 4171 N N . ALA A 1 534 ? -8.994 -11.717 47.911 1.00 94.06 534 ALA A N 1
ATOM 4172 C CA . ALA A 1 534 ? -10.205 -12.452 47.541 1.00 94.06 534 ALA A CA 1
ATOM 4173 C C . ALA A 1 534 ? -11.083 -12.772 48.765 1.00 94.06 534 ALA A C 1
ATOM 4175 O O . ALA A 1 534 ? -12.309 -12.719 48.695 1.00 94.06 534 ALA A O 1
ATOM 4176 N N . GLU A 1 535 ? -10.456 -13.081 49.903 1.00 94.38 535 GLU A N 1
ATOM 4177 C CA . GLU A 1 535 ? -11.137 -13.363 51.162 1.00 94.38 535 GLU A CA 1
ATOM 4178 C C . GLU A 1 535 ? -11.875 -12.130 51.698 1.00 94.38 535 GLU A C 1
ATOM 4180 O O . GLU A 1 535 ? -13.036 -12.246 52.094 1.00 94.38 535 GLU A O 1
ATOM 4185 N N . GLU A 1 536 ? -11.248 -10.949 51.666 1.00 93.25 536 GLU A N 1
ATOM 4186 C CA . GLU A 1 536 ? -11.885 -9.687 52.070 1.00 93.25 536 GLU A CA 1
ATOM 4187 C C . GLU A 1 536 ? -13.082 -9.350 51.176 1.00 93.25 536 GLU A C 1
ATOM 4189 O O . GLU A 1 536 ? -14.161 -9.052 51.692 1.00 93.25 536 GLU A O 1
ATOM 4194 N N . LEU A 1 537 ? -12.914 -9.481 49.856 1.00 93.94 537 LEU A N 1
ATOM 4195 C CA . LEU A 1 537 ? -13.956 -9.201 48.864 1.00 93.94 537 LEU A CA 1
ATOM 4196 C C . LEU A 1 537 ? -15.108 -10.209 48.925 1.00 93.94 537 LEU A C 1
ATOM 4198 O O . LEU A 1 537 ? -16.252 -9.862 48.660 1.00 93.94 537 LEU A O 1
ATOM 4202 N N . SER A 1 538 ? -14.837 -11.456 49.321 1.00 93.06 538 SER A N 1
ATOM 4203 C CA . SER A 1 538 ? -15.888 -12.454 49.547 1.00 93.06 538 SER A CA 1
ATOM 4204 C C . SER A 1 538 ? -16.732 -12.171 50.792 1.00 93.06 538 SER A C 1
ATOM 4206 O O . SER A 1 538 ? -17.877 -12.616 50.877 1.00 93.06 538 SER A O 1
ATOM 4208 N N . ALA A 1 539 ? -16.160 -11.463 51.770 1.00 91.56 539 ALA A N 1
ATOM 4209 C CA . ALA A 1 539 ? -16.826 -11.142 53.022 1.00 91.56 539 ALA A CA 1
ATOM 4210 C C . ALA A 1 539 ? -17.648 -9.854 52.919 1.00 91.56 539 ALA A C 1
ATOM 4212 O O . ALA A 1 539 ? -18.727 -9.783 53.507 1.00 91.56 539 ALA A O 1
ATOM 4213 N N . ASN A 1 540 ? -17.145 -8.840 52.207 1.00 89.62 540 ASN A N 1
ATOM 4214 C CA . ASN A 1 540 ? -17.842 -7.574 52.005 1.00 89.62 540 ASN A CA 1
ATOM 4215 C C . ASN A 1 540 ? -17.564 -7.006 50.607 1.00 89.62 540 ASN A C 1
ATOM 4217 O O . ASN A 1 540 ? -16.407 -7.002 50.182 1.00 89.62 540 ASN A O 1
ATOM 4221 N N . PRO A 1 541 ? -18.580 -6.427 49.941 1.00 92.38 541 PRO A N 1
ATOM 4222 C CA . PRO A 1 541 ? -18.357 -5.690 48.708 1.00 92.38 541 PRO A CA 1
ATOM 4223 C C . PRO A 1 541 ? -17.461 -4.478 48.981 1.00 92.38 541 PRO A C 1
ATOM 4225 O O . PRO A 1 541 ? -17.655 -3.747 49.956 1.00 92.38 541 PRO A O 1
ATOM 4228 N N . GLN A 1 542 ? -16.482 -4.258 48.106 1.00 92.44 542 GLN A N 1
ATOM 4229 C CA . GLN A 1 542 ? -15.535 -3.148 48.225 1.00 92.44 542 GLN A CA 1
ATOM 4230 C C . GLN A 1 542 ? -16.171 -1.802 47.875 1.00 92.44 542 GLN A C 1
ATOM 4232 O O . GLN A 1 542 ? -15.901 -0.793 48.528 1.00 92.44 542 GLN A O 1
ATOM 4237 N N . TYR A 1 543 ? -17.022 -1.798 46.849 1.00 93.94 543 TYR A N 1
ATOM 4238 C CA . TYR A 1 543 ? -17.687 -0.612 46.335 1.00 93.94 543 TYR A CA 1
ATOM 4239 C C . TYR A 1 543 ? -19.192 -0.739 46.508 1.00 93.94 543 TYR A C 1
ATOM 4241 O O . TYR A 1 543 ? -19.795 -1.737 46.130 1.00 93.94 543 TYR A O 1
ATOM 4249 N N . VAL A 1 544 ? -19.778 0.289 47.114 1.00 93.81 544 VAL A N 1
ATOM 4250 C CA . VAL A 1 544 ? -21.206 0.389 47.397 1.00 93.81 544 VAL A CA 1
ATOM 4251 C C . VAL A 1 544 ? -21.619 1.837 47.176 1.00 93.81 544 VAL A C 1
ATOM 4253 O O . VAL A 1 544 ? -21.028 2.740 47.768 1.00 93.81 544 VAL A O 1
ATOM 4256 N N . GLU A 1 545 ? -22.640 2.064 46.356 1.00 95.44 545 GLU A N 1
ATOM 4257 C CA . GLU A 1 545 ? -23.170 3.400 46.085 1.00 95.44 545 GLU A CA 1
ATOM 4258 C C . GLU A 1 545 ? -24.479 3.639 46.858 1.00 95.44 545 GLU A C 1
ATOM 4260 O O . GLU A 1 545 ? -25.583 3.281 46.438 1.00 95.44 545 GLU A O 1
ATOM 4265 N N . ASP A 1 546 ? -24.363 4.286 48.020 1.00 94.25 546 ASP A N 1
ATOM 4266 C CA . ASP A 1 546 ? -25.485 4.535 48.938 1.00 94.25 546 ASP A CA 1
ATOM 4267 C C . ASP A 1 546 ? -26.590 5.421 48.334 1.00 94.25 546 ASP A C 1
ATOM 4269 O O . ASP A 1 546 ? -27.760 5.345 48.738 1.00 94.25 546 ASP A O 1
ATOM 4273 N N . THR A 1 547 ? -26.258 6.233 47.326 1.00 95.00 547 THR A N 1
ATOM 4274 C CA . THR A 1 547 ? -27.244 7.030 46.584 1.00 95.00 547 THR A CA 1
ATOM 4275 C C . THR A 1 547 ? -28.281 6.134 45.902 1.00 95.00 547 THR A C 1
ATOM 4277 O O . THR A 1 547 ? -29.472 6.456 45.903 1.00 95.00 547 THR A O 1
ATOM 4280 N N . ALA A 1 548 ? -27.870 4.968 45.390 1.00 95.81 548 ALA A N 1
ATOM 4281 C CA . ALA A 1 548 ? -28.780 4.021 44.753 1.00 95.81 548 ALA A CA 1
ATOM 4282 C C . ALA A 1 548 ? -29.849 3.534 45.739 1.00 95.81 548 ALA A C 1
ATOM 4284 O O . ALA A 1 548 ? -31.044 3.560 45.446 1.00 95.81 548 ALA A O 1
ATOM 4285 N N . TYR A 1 549 ? -29.438 3.178 46.954 1.00 95.62 549 TYR A N 1
ATOM 4286 C CA . TYR A 1 549 ? -30.348 2.721 48.004 1.00 95.62 549 TYR A CA 1
ATOM 4287 C C . TYR A 1 549 ? -31.222 3.848 48.557 1.00 95.62 549 TYR A C 1
ATOM 4289 O O . TYR A 1 549 ? -32.385 3.619 48.887 1.00 95.62 549 TYR A O 1
ATOM 4297 N N . THR A 1 550 ? -30.717 5.083 48.558 1.00 94.56 550 THR A N 1
ATOM 4298 C CA . THR A 1 550 ? -31.519 6.275 48.866 1.00 94.56 550 THR A CA 1
ATOM 4299 C C . THR A 1 550 ? -32.632 6.499 47.835 1.00 94.56 550 THR A C 1
ATOM 4301 O O . THR A 1 550 ? -33.738 6.912 48.198 1.00 94.56 550 THR A O 1
ATOM 4304 N N . ASN A 1 551 ? -32.383 6.189 46.561 1.00 94.00 551 ASN A N 1
ATOM 4305 C CA . ASN A 1 551 ? -33.405 6.228 45.515 1.00 94.00 551 ASN A CA 1
ATOM 4306 C C . ASN A 1 551 ? -34.404 5.069 45.674 1.00 94.00 551 ASN A C 1
ATOM 4308 O O . ASN A 1 551 ? -35.616 5.291 45.642 1.00 94.00 551 ASN A O 1
ATOM 4312 N N . LEU A 1 552 ? -33.913 3.849 45.914 1.00 94.81 552 LEU A N 1
ATOM 4313 C CA . LEU A 1 552 ? -34.739 2.642 46.036 1.00 94.81 552 LEU A CA 1
ATOM 4314 C C . LEU A 1 552 ? -35.673 2.656 47.254 1.00 94.81 552 LEU A C 1
ATOM 4316 O O . LEU A 1 552 ? -36.829 2.256 47.120 1.00 94.81 552 LEU A O 1
ATOM 4320 N N . GLN A 1 553 ? -35.236 3.170 48.410 1.00 94.38 553 GLN A N 1
ATOM 4321 C CA . GLN A 1 553 ? -36.087 3.263 49.611 1.00 94.38 553 GLN A CA 1
ATOM 4322 C C . GLN A 1 553 ? -37.270 4.230 49.425 1.00 94.38 553 GLN A C 1
ATOM 4324 O O . GLN A 1 553 ? -38.268 4.152 50.138 1.00 94.38 553 GLN A O 1
ATOM 4329 N N . ASN A 1 554 ? -37.160 5.160 48.470 1.00 91.56 554 ASN A N 1
ATOM 4330 C CA . ASN A 1 554 ? -38.173 6.172 48.175 1.00 91.56 554 ASN A CA 1
ATOM 4331 C C . ASN A 1 554 ? -39.002 5.850 46.925 1.00 91.56 554 ASN A C 1
ATOM 4333 O O . ASN A 1 554 ? -39.992 6.541 46.656 1.00 91.56 554 ASN A O 1
ATOM 4337 N N . ALA A 1 555 ? -38.610 4.829 46.162 1.00 92.31 555 ALA A N 1
ATOM 4338 C CA . ALA A 1 555 ? -39.281 4.432 44.937 1.00 92.31 555 ALA A CA 1
ATOM 4339 C C . ALA A 1 555 ? -40.677 3.867 45.232 1.00 92.31 555 ALA A C 1
ATOM 4341 O O . ALA A 1 555 ? -40.876 3.092 46.160 1.00 92.31 555 ALA A O 1
ATOM 4342 N N . VAL A 1 556 ? -41.658 4.263 44.423 1.00 91.94 556 VAL A N 1
ATOM 4343 C CA . VAL A 1 556 ? -43.065 3.836 44.567 1.00 91.94 556 VAL A CA 1
ATOM 4344 C C . VAL A 1 556 ? -43.543 2.964 43.399 1.00 91.94 556 VAL A C 1
ATOM 4346 O O . VAL A 1 556 ? -44.699 2.556 43.357 1.00 91.94 556 VAL A O 1
ATOM 4349 N N . PHE A 1 557 ? -42.658 2.725 42.429 1.00 88.19 557 PHE A N 1
ATOM 4350 C CA . PHE A 1 557 ? -42.857 1.896 41.246 1.00 88.19 557 PHE A CA 1
ATOM 4351 C C . PHE A 1 557 ? -41.489 1.352 40.792 1.00 88.19 557 PHE A C 1
ATOM 4353 O O . PHE A 1 557 ? -40.516 2.109 40.869 1.00 88.19 557 PHE A O 1
ATOM 4360 N N . PRO A 1 558 ? -41.386 0.118 40.255 1.00 89.19 558 PRO A N 1
ATOM 4361 C CA . PRO A 1 558 ? -42.433 -0.907 40.095 1.00 89.19 558 PRO A CA 1
ATOM 4362 C C . PRO A 1 558 ? -42.974 -1.476 41.418 1.00 89.19 558 PRO A C 1
ATOM 4364 O O . PRO A 1 558 ? -42.520 -1.106 42.491 1.00 89.19 558 PRO A O 1
ATOM 4367 N N . TYR A 1 559 ? -43.978 -2.359 41.347 1.00 83.31 559 TYR A N 1
ATOM 4368 C CA . TYR A 1 559 ? -44.735 -2.857 42.513 1.00 83.31 559 TYR A CA 1
ATOM 4369 C C . TYR A 1 559 ? -43.905 -3.619 43.563 1.00 83.31 559 TYR A C 1
ATOM 4371 O O . TYR A 1 559 ? -44.394 -3.858 44.661 1.00 83.31 559 TYR A O 1
ATOM 4379 N N . ASN A 1 560 ? -42.697 -4.060 43.211 1.00 88.25 560 ASN A N 1
ATOM 4380 C CA . ASN A 1 560 ? -41.750 -4.736 44.100 1.00 88.25 560 ASN A CA 1
ATOM 4381 C C . ASN A 1 560 ? -40.793 -3.762 44.817 1.00 88.25 560 ASN A C 1
ATOM 4383 O O . ASN A 1 560 ? -39.853 -4.213 45.462 1.00 88.25 560 ASN A O 1
ATOM 4387 N N . LEU A 1 561 ? -41.001 -2.453 44.657 1.00 92.50 561 LEU A N 1
ATOM 4388 C CA . LEU A 1 561 ? -40.346 -1.377 45.398 1.00 92.50 561 LEU A CA 1
ATOM 4389 C C . LEU A 1 561 ? -41.363 -0.710 46.337 1.00 92.50 561 LEU A C 1
ATOM 4391 O O . LEU A 1 561 ? -42.570 -0.802 46.081 1.00 92.50 561 LEU A O 1
ATOM 4395 N N . PRO A 1 562 ? -40.919 -0.010 47.396 1.00 94.62 562 PRO A N 1
ATOM 4396 C CA . PRO A 1 562 ? -39.551 0.411 47.742 1.00 94.62 562 PRO A CA 1
ATOM 4397 C C . PRO A 1 562 ? -38.666 -0.710 48.297 1.00 94.62 562 PRO A C 1
ATOM 4399 O O . PRO A 1 562 ? -39.157 -1.716 48.794 1.00 94.62 562 PRO A O 1
ATOM 4402 N N . PHE A 1 563 ? -37.350 -0.495 48.264 1.00 94.94 563 PHE A N 1
ATOM 4403 C CA . PHE A 1 563 ? -36.371 -1.350 48.940 1.00 94.94 563 PHE A CA 1
ATOM 4404 C C . PHE A 1 563 ? -35.516 -0.522 49.906 1.00 94.94 563 PHE A C 1
ATOM 4406 O O . PHE A 1 563 ? -34.720 0.313 49.477 1.00 94.94 563 PHE A O 1
ATOM 4413 N N . ASP A 1 564 ? -35.686 -0.756 51.209 1.00 95.25 564 ASP A N 1
ATOM 4414 C CA . ASP A 1 564 ? -34.905 -0.120 52.276 1.00 95.25 564 ASP A CA 1
ATOM 4415 C C . ASP A 1 564 ? -33.799 -1.072 52.751 1.00 95.25 564 ASP A C 1
ATOM 4417 O O . ASP A 1 564 ? -34.009 -1.944 53.597 1.00 95.25 564 ASP A O 1
ATOM 4421 N N . ARG A 1 565 ? -32.594 -0.896 52.195 1.00 94.19 565 ARG A N 1
ATOM 4422 C CA . ARG A 1 565 ? -31.435 -1.739 52.515 1.00 94.19 565 ARG A CA 1
ATOM 4423 C C . ARG A 1 565 ? -31.059 -1.686 53.993 1.00 94.19 565 ARG A C 1
ATOM 4425 O O . ARG A 1 565 ? -30.681 -2.712 54.550 1.00 94.19 565 ARG A O 1
ATOM 4432 N N . PHE A 1 566 ? -31.146 -0.525 54.639 1.00 92.62 566 PHE A N 1
ATOM 4433 C CA . PHE A 1 566 ? -30.757 -0.395 56.044 1.00 92.62 566 PHE A CA 1
ATOM 4434 C C . PHE A 1 566 ? -31.745 -1.113 56.961 1.00 92.62 566 PHE A C 1
ATOM 4436 O O . PHE A 1 566 ? -31.329 -1.759 57.925 1.00 92.62 566 PHE A O 1
ATOM 4443 N N . LEU A 1 567 ? -33.041 -1.050 56.647 1.00 94.12 567 LEU A N 1
ATOM 4444 C CA . LEU A 1 567 ? -34.064 -1.810 57.356 1.00 94.12 567 LEU A CA 1
ATOM 4445 C C . LEU A 1 567 ? -33.846 -3.319 57.209 1.00 94.12 567 LEU A C 1
ATOM 4447 O O . LEU A 1 567 ? -33.893 -4.031 58.213 1.00 94.12 567 LEU A O 1
ATOM 4451 N N . GLU A 1 568 ? -33.553 -3.791 55.997 1.00 94.81 568 GLU A N 1
ATOM 4452 C CA . GLU A 1 568 ? -33.255 -5.204 55.745 1.00 94.81 568 GLU A CA 1
ATOM 4453 C C . GLU A 1 568 ? -31.987 -5.669 56.466 1.00 94.81 568 GLU A C 1
ATOM 4455 O O . GLU A 1 568 ? -31.999 -6.713 57.116 1.00 94.81 568 GLU A O 1
ATOM 4460 N N . ILE A 1 569 ? -30.922 -4.859 56.470 1.00 93.81 569 ILE A N 1
ATOM 4461 C CA . ILE A 1 569 ? -29.718 -5.133 57.267 1.00 93.81 569 ILE A CA 1
ATOM 4462 C C . ILE A 1 569 ? -30.096 -5.298 58.744 1.00 93.81 569 ILE A C 1
ATOM 4464 O O . ILE A 1 569 ? -29.750 -6.302 59.360 1.00 93.81 569 ILE A O 1
ATOM 4468 N N . VAL A 1 570 ? -30.853 -4.363 59.327 1.00 94.81 570 VAL A N 1
ATOM 4469 C CA . VAL A 1 570 ? -31.261 -4.458 60.739 1.00 94.81 570 VAL A CA 1
ATOM 4470 C C . VAL A 1 570 ? -32.077 -5.724 61.005 1.00 94.81 570 VAL A C 1
ATOM 4472 O O . VAL A 1 570 ? -31.846 -6.385 62.019 1.00 94.81 570 VAL A O 1
ATOM 4475 N N . ARG A 1 571 ? -33.011 -6.080 60.116 1.00 95.31 571 ARG A N 1
ATOM 4476 C CA . ARG A 1 571 ? -33.819 -7.304 60.235 1.00 95.31 571 ARG A CA 1
ATOM 4477 C C . ARG A 1 571 ? -32.933 -8.547 60.250 1.00 95.31 571 ARG A C 1
ATOM 4479 O O . ARG A 1 571 ? -32.968 -9.289 61.229 1.00 95.31 571 ARG A O 1
ATOM 4486 N N . VAL A 1 572 ? -32.076 -8.703 59.242 1.00 95.19 572 VAL A N 1
ATOM 4487 C CA . VAL A 1 572 ? -31.184 -9.862 59.089 1.00 95.19 572 VAL A CA 1
ATOM 4488 C C . VAL A 1 572 ? -30.204 -9.981 60.261 1.00 95.19 572 VAL A C 1
ATOM 4490 O O . VAL A 1 572 ? -30.023 -11.068 60.811 1.00 95.19 572 VAL A O 1
ATOM 4493 N N . TYR A 1 573 ? -29.601 -8.873 60.702 1.00 95.31 573 TYR A N 1
ATOM 4494 C CA . TYR A 1 573 ? -28.682 -8.890 61.845 1.00 95.31 573 TYR A CA 1
ATOM 4495 C C . TYR A 1 573 ? -29.389 -9.275 63.149 1.00 95.31 573 TYR A C 1
ATOM 4497 O O . TYR A 1 573 ? -28.842 -10.045 63.939 1.00 95.31 573 TYR A O 1
ATOM 4505 N N . LEU A 1 574 ? -30.600 -8.768 63.396 1.00 95.25 574 LEU A N 1
ATOM 4506 C CA . LEU A 1 574 ? -31.361 -9.124 64.595 1.00 95.25 574 LEU A CA 1
ATOM 4507 C C . LEU A 1 574 ? -31.805 -10.585 64.582 1.00 95.25 574 LEU A C 1
ATOM 4509 O O . LEU A 1 574 ? -31.702 -11.239 65.619 1.00 95.25 574 LEU A O 1
ATOM 4513 N N . GLU A 1 575 ? -32.234 -11.098 63.428 1.00 95.06 575 GLU A N 1
ATOM 4514 C CA . GLU A 1 575 ? -32.565 -12.514 63.249 1.00 95.06 575 GLU A CA 1
ATOM 4515 C C . GLU A 1 575 ? -31.359 -13.408 63.535 1.00 95.06 575 GLU A C 1
ATOM 4517 O O . GLU A 1 575 ? -31.474 -14.382 64.281 1.00 95.06 575 GLU A O 1
ATOM 4522 N N . HIS A 1 576 ? -30.177 -13.035 63.035 1.00 94.94 576 HIS A N 1
ATOM 4523 C CA . HIS A 1 576 ? -28.936 -13.748 63.331 1.00 94.94 576 HIS A CA 1
ATOM 4524 C C . HIS A 1 576 ? -28.597 -13.752 64.834 1.00 94.94 576 HIS A C 1
ATOM 4526 O O . HIS A 1 576 ? -28.091 -14.743 65.357 1.00 94.94 576 HIS A O 1
ATOM 4532 N N . LEU A 1 577 ? -28.924 -12.671 65.551 1.00 95.62 577 LEU A N 1
ATOM 4533 C CA . LEU A 1 577 ? -28.768 -12.559 67.008 1.00 95.62 577 LEU A CA 1
ATOM 4534 C C . LEU A 1 577 ? -29.898 -13.242 67.808 1.00 95.62 577 LEU A C 1
ATOM 4536 O O . LEU A 1 577 ? -29.900 -13.174 69.039 1.00 95.62 577 LEU A O 1
ATOM 4540 N N . GLY A 1 578 ? -30.855 -13.899 67.143 1.00 95.62 578 GLY A N 1
ATOM 4541 C CA . GLY A 1 578 ? -31.967 -14.611 67.780 1.00 95.62 578 GLY A CA 1
ATOM 4542 C C . GLY A 1 578 ? -33.118 -13.712 68.244 1.00 95.62 578 GLY A C 1
ATOM 4543 O O . GLY A 1 578 ? -33.901 -14.111 69.106 1.00 95.62 578 GLY A O 1
ATOM 4544 N N . SER A 1 579 ? -33.220 -12.498 67.703 1.00 94.62 579 SER A N 1
ATOM 4545 C CA . SER A 1 579 ? -34.299 -11.542 67.967 1.00 94.62 579 SER A CA 1
ATOM 4546 C C . SER A 1 579 ? -34.962 -11.102 66.656 1.00 94.62 579 SER A C 1
ATOM 4548 O O . SER A 1 579 ? -34.692 -11.635 65.588 1.00 94.62 579 SER A O 1
ATOM 4550 N N . SER A 1 580 ? -35.862 -10.128 66.720 1.00 93.75 580 SER A N 1
ATOM 4551 C CA . SER A 1 580 ? -36.408 -9.462 65.538 1.00 93.75 580 SER A CA 1
ATOM 4552 C C . SER A 1 580 ? -36.594 -7.978 65.815 1.00 93.75 580 SER A C 1
ATOM 4554 O O . SER A 1 580 ? -36.767 -7.553 66.964 1.00 93.75 580 SER A O 1
ATOM 4556 N N . ARG A 1 581 ? -36.608 -7.166 64.756 1.00 91.56 581 ARG A N 1
ATOM 4557 C CA . ARG A 1 581 ? -36.946 -5.744 64.884 1.00 91.56 581 ARG A CA 1
ATOM 4558 C C . ARG A 1 581 ? -38.344 -5.566 65.483 1.00 91.56 581 ARG A C 1
ATOM 4560 O O . ARG A 1 581 ? -38.527 -4.686 66.321 1.00 91.56 581 ARG A O 1
ATOM 4567 N N . PHE A 1 582 ? -39.293 -6.436 65.125 1.00 91.75 582 PHE A N 1
ATOM 4568 C CA . PHE A 1 582 ? -40.626 -6.484 65.729 1.00 91.75 582 PHE A CA 1
ATOM 4569 C C . PHE A 1 582 ? -40.561 -6.609 67.258 1.00 91.75 582 PHE A C 1
ATOM 4571 O O . PHE A 1 582 ? -41.127 -5.763 67.948 1.00 91.75 582 PHE A O 1
ATOM 4578 N N . ALA A 1 583 ? -39.816 -7.588 67.787 1.00 90.56 583 ALA A N 1
ATOM 4579 C CA . ALA A 1 583 ? -39.696 -7.813 69.230 1.00 90.56 583 ALA A CA 1
ATOM 4580 C C . ALA A 1 583 ? -39.115 -6.592 69.964 1.00 90.56 583 ALA A C 1
ATOM 4582 O O . ALA A 1 583 ? -39.560 -6.245 71.057 1.00 90.56 583 ALA A O 1
ATOM 4583 N N . ILE A 1 584 ? -38.157 -5.896 69.343 1.00 89.25 584 ILE A N 1
ATOM 4584 C CA . ILE A 1 584 ? -37.602 -4.653 69.892 1.00 89.25 584 ILE A CA 1
ATOM 4585 C C . ILE A 1 584 ? -38.661 -3.548 69.905 1.00 89.25 584 ILE A C 1
ATOM 4587 O O . ILE A 1 584 ? -38.888 -2.919 70.939 1.00 89.25 584 ILE A O 1
ATOM 4591 N N . VAL A 1 585 ? -39.330 -3.298 68.777 1.00 88.62 585 VAL A N 1
ATOM 4592 C CA . VAL A 1 585 ? -40.352 -2.244 68.687 1.00 88.62 585 VAL A CA 1
ATOM 4593 C C . VAL A 1 585 ? -41.505 -2.518 69.658 1.00 88.62 585 VAL A C 1
ATOM 4595 O O . VAL A 1 585 ? -41.989 -1.585 70.301 1.00 88.62 585 VAL A O 1
ATOM 4598 N N . GLU A 1 586 ? -41.913 -3.780 69.806 1.00 87.75 586 GLU A N 1
ATOM 4599 C CA . GLU A 1 586 ? -42.940 -4.218 70.750 1.00 87.75 586 GLU A CA 1
ATOM 4600 C C . GLU A 1 586 ? -42.515 -3.990 72.209 1.00 87.75 586 GLU A C 1
ATOM 4602 O O . GLU A 1 586 ? -43.277 -3.398 72.977 1.00 87.75 586 GLU A O 1
ATOM 4607 N N . ALA A 1 587 ? -41.284 -4.358 72.579 1.00 87.75 587 ALA A N 1
ATOM 4608 C CA . ALA A 1 587 ? -40.766 -4.180 73.937 1.00 87.75 587 ALA A CA 1
ATOM 4609 C C . ALA A 1 587 ? -40.719 -2.705 74.383 1.00 87.75 587 ALA A C 1
ATOM 4611 O O . ALA A 1 587 ? -40.928 -2.403 75.559 1.00 87.75 587 ALA A O 1
ATOM 4612 N N . PHE A 1 588 ? -40.488 -1.770 73.453 1.00 83.00 588 PHE A N 1
ATOM 4613 C CA . PHE A 1 588 ? -40.410 -0.325 73.726 1.00 83.00 588 PHE A CA 1
ATOM 4614 C C . PHE A 1 588 ? -41.682 0.456 73.330 1.00 83.00 588 PHE A C 1
ATOM 4616 O O . PHE A 1 588 ? -41.662 1.693 73.182 1.00 83.00 588 PHE A O 1
ATOM 4623 N N . ASN A 1 589 ? -42.803 -0.249 73.151 1.00 76.81 589 ASN A N 1
ATOM 4624 C CA . ASN A 1 589 ? -44.059 0.313 72.671 1.00 76.81 589 ASN A CA 1
ATOM 4625 C C . ASN A 1 589 ? -44.822 1.089 73.764 1.00 76.81 589 ASN A C 1
ATOM 4627 O O . ASN A 1 589 ? -45.500 0.512 74.609 1.00 76.81 589 ASN A O 1
ATOM 4631 N N . THR A 1 590 ? -44.742 2.424 73.730 1.00 70.62 590 THR A N 1
ATOM 4632 C CA . THR A 1 590 ? -45.362 3.316 74.733 1.00 70.62 590 THR A CA 1
ATOM 4633 C C . THR A 1 590 ? -46.434 4.265 74.180 1.00 70.62 590 THR A C 1
ATOM 4635 O O . THR A 1 590 ? -47.010 5.035 74.946 1.00 70.62 590 THR A O 1
ATOM 4638 N N . SER A 1 591 ? -46.729 4.245 72.873 1.00 75.44 591 SER A N 1
ATOM 4639 C CA . SER A 1 591 ? -47.675 5.177 72.229 1.00 75.44 591 SER A CA 1
ATOM 4640 C C . SER A 1 591 ? -48.508 4.513 71.126 1.00 75.44 591 SER A C 1
ATOM 4642 O O . SER A 1 591 ? -48.168 3.445 70.624 1.00 75.44 591 SER A O 1
ATOM 4644 N N . SER A 1 592 ? -49.616 5.143 70.721 1.00 71.81 592 SER A N 1
ATOM 4645 C CA . SER A 1 592 ? -50.479 4.643 69.636 1.00 71.81 592 SER A CA 1
ATOM 4646 C C . SER A 1 592 ? -49.754 4.541 68.288 1.00 71.81 592 SER A C 1
ATOM 4648 O O . SER A 1 592 ? -49.938 3.554 67.583 1.00 71.81 592 SER A O 1
ATOM 4650 N N . ILE A 1 593 ? -48.881 5.501 67.962 1.00 74.31 593 ILE A N 1
ATOM 4651 C CA . ILE A 1 593 ? -48.040 5.472 66.751 1.00 74.31 593 ILE A CA 1
ATOM 4652 C C . ILE A 1 593 ? -47.111 4.250 66.778 1.00 74.31 593 ILE A C 1
ATOM 4654 O O . ILE A 1 593 ? -47.020 3.514 65.799 1.00 74.31 593 ILE A O 1
ATOM 4658 N N . LYS A 1 594 ? -46.488 3.958 67.927 1.00 76.12 594 LYS A N 1
ATOM 4659 C CA . LYS A 1 594 ? -45.603 2.794 68.083 1.00 76.12 594 LYS A CA 1
ATOM 4660 C C . LYS A 1 594 ? -46.336 1.451 67.924 1.00 76.12 594 LYS A C 1
ATOM 4662 O O . LYS A 1 594 ? -45.729 0.497 67.450 1.00 76.12 594 LYS A O 1
ATOM 4667 N N . LYS A 1 595 ? -47.645 1.376 68.216 1.00 81.75 595 LYS A N 1
ATOM 4668 C CA . LYS A 1 595 ? -48.478 0.190 67.916 1.00 81.75 595 LYS A CA 1
ATOM 4669 C C . LYS A 1 595 ? -48.661 -0.047 66.416 1.00 81.75 595 LYS A C 1
ATOM 4671 O O . LYS A 1 595 ? -48.590 -1.194 65.993 1.00 81.75 595 LYS A O 1
ATOM 4676 N N . LEU A 1 596 ? -48.863 1.007 65.621 1.00 85.19 596 LEU A N 1
ATOM 4677 C CA . LEU A 1 596 ? -48.967 0.885 64.159 1.00 85.19 596 LEU A CA 1
ATOM 4678 C C . LEU A 1 596 ? -47.631 0.485 63.526 1.00 85.19 596 LEU A C 1
ATOM 4680 O O . LEU A 1 596 ? -47.610 -0.351 62.624 1.00 85.19 596 LEU A O 1
ATOM 4684 N N . VAL A 1 597 ? -46.520 1.024 64.038 1.00 87.75 597 VAL A N 1
ATOM 4685 C CA . VAL A 1 597 ? -45.171 0.639 63.597 1.00 87.75 597 VAL A CA 1
ATOM 4686 C C . VAL A 1 597 ? -44.883 -0.828 63.928 1.00 87.75 597 VAL A C 1
ATOM 4688 O O . VAL A 1 597 ? -44.406 -1.550 63.060 1.00 87.75 597 VAL A O 1
ATOM 4691 N N . ALA A 1 598 ? -45.217 -1.298 65.137 1.00 87.50 598 ALA A N 1
ATOM 4692 C CA . ALA A 1 598 ? -45.065 -2.709 65.508 1.00 87.50 598 ALA A CA 1
ATOM 4693 C C . ALA A 1 598 ? -45.919 -3.631 64.620 1.00 87.50 598 ALA A C 1
ATOM 4695 O O . ALA A 1 598 ? -45.425 -4.632 64.113 1.00 87.50 598 ALA A O 1
ATOM 4696 N N . ALA A 1 599 ? -47.187 -3.276 64.380 1.00 88.88 599 ALA A N 1
ATOM 4697 C CA . ALA A 1 599 ? -48.070 -4.057 63.516 1.00 88.88 599 ALA A CA 1
ATOM 4698 C C . ALA A 1 599 ? -47.557 -4.125 62.067 1.00 88.88 599 ALA A C 1
ATOM 4700 O O . ALA A 1 599 ? -47.576 -5.192 61.461 1.00 88.88 599 ALA A O 1
ATOM 4701 N N . SER A 1 600 ? -47.050 -3.014 61.529 1.00 92.06 600 SER A N 1
ATOM 4702 C CA . SER A 1 600 ? -46.470 -2.988 60.177 1.00 92.06 600 SER A CA 1
ATOM 4703 C C . SER A 1 600 ? -45.198 -3.829 60.101 1.00 92.06 600 SER A C 1
ATOM 4705 O O . SER A 1 600 ? -45.046 -4.625 59.181 1.00 92.06 600 SER A O 1
ATOM 4707 N N . GLU A 1 601 ? -44.340 -3.743 61.121 1.00 92.31 601 GLU A N 1
ATOM 4708 C CA . GLU A 1 601 ? -43.127 -4.558 61.196 1.00 92.31 601 GLU A CA 1
ATOM 4709 C C . GLU A 1 601 ? -43.430 -6.058 61.301 1.00 92.31 601 GLU A C 1
ATOM 4711 O O . GLU A 1 601 ? -42.706 -6.853 60.718 1.00 92.31 601 GLU A O 1
ATOM 4716 N N . SER A 1 602 ? -44.518 -6.462 61.971 1.00 91.62 602 SER A N 1
ATOM 4717 C CA . SER A 1 602 ? -44.931 -7.877 62.029 1.00 91.62 602 SER A CA 1
ATOM 4718 C C . SER A 1 602 ? -45.292 -8.474 60.662 1.00 91.62 602 SER A C 1
ATOM 4720 O O . SER A 1 602 ? -45.293 -9.691 60.500 1.00 91.62 602 SER A O 1
ATOM 4722 N N . LEU A 1 603 ? -45.593 -7.613 59.686 1.00 93.44 603 LEU A N 1
ATOM 4723 C CA . LEU A 1 603 ? -45.885 -7.967 58.297 1.00 93.44 603 LEU A CA 1
ATOM 4724 C C . LEU A 1 603 ? -44.700 -7.673 57.362 1.00 93.44 603 LEU A C 1
ATOM 4726 O O . LEU A 1 603 ? -44.862 -7.728 56.147 1.00 93.44 603 LEU A O 1
ATOM 4730 N N . SER A 1 604 ? -43.539 -7.314 57.917 1.00 92.19 604 SER A N 1
ATOM 4731 C CA . SER A 1 604 ? -42.351 -6.855 57.187 1.00 92.19 604 SER A CA 1
ATOM 4732 C C . SER A 1 604 ? -42.572 -5.609 56.318 1.00 92.19 604 SER A C 1
ATOM 4734 O O . SER A 1 604 ? -41.759 -5.314 55.447 1.00 92.19 604 SER A O 1
ATOM 4736 N N . ILE A 1 605 ? -43.607 -4.814 56.604 1.00 93.19 605 ILE A N 1
ATOM 4737 C CA . ILE A 1 605 ? -43.956 -3.597 55.858 1.00 93.19 605 ILE A CA 1
ATOM 4738 C C . ILE A 1 605 ? -43.109 -2.419 56.360 1.00 93.19 605 ILE A C 1
ATOM 4740 O O . ILE A 1 605 ? -43.196 -2.022 57.526 1.00 93.19 605 ILE A O 1
ATOM 4744 N N . SER A 1 606 ? -42.299 -1.844 55.473 1.00 92.50 606 SER A N 1
ATOM 4745 C CA . SER A 1 606 ? -41.527 -0.617 55.697 1.00 92.50 606 SER A CA 1
ATOM 4746 C C . SER A 1 606 ? -42.426 0.620 55.834 1.00 92.50 606 SER A C 1
ATOM 4748 O O . SER A 1 606 ? -43.611 0.615 55.495 1.00 92.50 606 SER A O 1
ATOM 4750 N N . ALA A 1 607 ? -41.862 1.737 56.306 1.00 91.31 607 ALA A N 1
ATOM 4751 C CA . ALA A 1 607 ? -42.618 2.986 56.425 1.00 91.31 607 ALA A CA 1
ATOM 4752 C C . ALA A 1 607 ? -43.142 3.495 55.077 1.00 91.31 607 ALA A C 1
ATOM 4754 O O . ALA A 1 607 ? -44.263 3.999 54.997 1.00 91.31 607 ALA A O 1
ATOM 4755 N N . LYS A 1 608 ? -42.354 3.321 54.012 1.00 92.69 608 LYS A N 1
ATOM 4756 C CA . LYS A 1 608 ? -42.743 3.756 52.675 1.00 92.69 608 LYS A CA 1
ATOM 4757 C C . LYS A 1 608 ? -43.790 2.829 52.051 1.00 92.69 608 LYS A C 1
ATOM 4759 O O . LYS A 1 608 ? -44.739 3.323 51.449 1.00 92.69 608 LYS A O 1
ATOM 4764 N N . GLU A 1 609 ? -43.702 1.517 52.270 1.00 93.25 609 GLU A N 1
ATOM 4765 C CA . GLU A 1 609 ? -44.772 0.583 51.879 1.00 93.25 609 GLU A CA 1
ATOM 4766 C C . GLU A 1 609 ? -46.076 0.865 52.631 1.00 93.25 609 GLU A C 1
ATOM 4768 O O . GLU A 1 609 ? -47.144 0.863 52.022 1.00 93.25 609 GLU A O 1
ATOM 4773 N N . PHE A 1 610 ? -46.012 1.175 53.931 1.00 92.94 610 PHE A N 1
ATOM 4774 C CA . PHE A 1 610 ? -47.190 1.588 54.696 1.00 92.94 610 PHE A CA 1
ATOM 4775 C C . PHE A 1 610 ? -47.842 2.837 54.087 1.00 92.94 610 PHE A C 1
ATOM 4777 O O . PHE A 1 610 ? -49.065 2.876 53.920 1.00 92.94 610 PHE A O 1
ATOM 4784 N N . GLU A 1 611 ? -47.036 3.834 53.710 1.00 93.19 611 GLU A N 1
ATOM 4785 C CA . GLU A 1 611 ? -47.515 5.037 53.029 1.00 93.19 611 GLU A CA 1
ATOM 4786 C C . GLU A 1 611 ? -48.222 4.699 51.708 1.00 93.19 611 GLU A C 1
ATOM 4788 O O . GLU A 1 611 ? -49.332 5.179 51.470 1.00 93.19 611 GLU A O 1
ATOM 4793 N N . ILE A 1 612 ? -47.620 3.837 50.881 1.00 91.62 612 ILE A N 1
ATOM 4794 C CA . ILE A 1 612 ? -48.178 3.400 49.593 1.00 91.62 612 ILE A CA 1
ATOM 4795 C C . ILE A 1 612 ? -49.506 2.653 49.788 1.00 91.62 612 ILE A C 1
ATOM 4797 O O . ILE A 1 612 ? -50.494 2.961 49.121 1.00 91.62 612 ILE A O 1
ATOM 4801 N N . LEU A 1 613 ? -49.554 1.697 50.720 1.00 90.19 613 LEU A N 1
ATOM 4802 C CA . LEU A 1 613 ? -50.716 0.831 50.945 1.00 90.19 613 LEU A CA 1
ATOM 4803 C C . LEU A 1 613 ? -51.896 1.570 51.584 1.00 90.19 613 LEU A C 1
ATOM 4805 O O . LEU A 1 613 ? -53.052 1.253 51.301 1.00 90.19 613 LEU A O 1
ATOM 4809 N N . THR A 1 614 ? -51.625 2.540 52.460 1.00 91.19 614 THR A N 1
ATOM 4810 C CA . THR A 1 614 ? -52.667 3.215 53.254 1.00 91.19 614 THR A CA 1
ATOM 4811 C C . THR A 1 614 ? -52.974 4.637 52.795 1.00 91.19 614 THR A C 1
ATOM 4813 O O . THR A 1 614 ? -53.949 5.233 53.262 1.00 91.19 614 THR A O 1
ATOM 4816 N N . SER A 1 615 ? -52.156 5.195 51.893 1.00 89.88 615 SER A N 1
ATOM 4817 C CA . SER A 1 615 ? -52.175 6.614 51.511 1.00 89.88 615 SER A CA 1
ATOM 4818 C C . SER A 1 615 ? -52.020 7.567 52.708 1.00 89.88 615 SER A C 1
ATOM 4820 O O . SER A 1 615 ? -52.496 8.706 52.672 1.00 89.88 615 SER A O 1
ATOM 4822 N N . LYS A 1 616 ? -51.376 7.109 53.789 1.00 91.38 616 LYS A N 1
ATOM 4823 C CA . LYS A 1 616 ? -51.137 7.866 55.023 1.00 91.38 616 LYS A CA 1
ATOM 4824 C C . LYS A 1 616 ? -49.771 7.541 55.612 1.00 91.38 616 LYS A C 1
ATOM 4826 O O . LYS A 1 616 ? -49.298 6.417 55.520 1.00 91.38 616 LYS A O 1
ATOM 4831 N N . GLN A 1 617 ? -49.179 8.513 56.287 1.00 91.12 617 GLN A N 1
ATOM 4832 C CA . GLN A 1 617 ? -47.997 8.314 57.118 1.00 91.12 617 GLN A CA 1
ATOM 4833 C C . GLN A 1 617 ? -48.379 7.728 58.486 1.00 91.12 617 GLN A C 1
ATOM 4835 O O . GLN A 1 617 ? -49.543 7.767 58.902 1.00 91.12 617 GLN A O 1
ATOM 4840 N N . PHE A 1 618 ? -47.394 7.221 59.232 1.00 89.12 618 PHE A N 1
ATOM 4841 C CA . PHE A 1 618 ? -47.617 6.650 60.569 1.00 89.12 618 PHE A CA 1
ATOM 4842 C C . PHE A 1 618 ? -48.149 7.644 61.611 1.00 89.12 618 PHE A C 1
ATOM 4844 O O . PHE A 1 618 ? -48.786 7.231 62.580 1.00 89.12 618 PHE A O 1
ATOM 4851 N N . ASP A 1 619 ? -47.911 8.942 61.424 1.00 88.25 619 ASP A N 1
ATOM 4852 C CA . ASP A 1 619 ? -48.470 10.005 62.267 1.00 88.25 619 ASP A CA 1
ATOM 4853 C C . ASP A 1 619 ? -49.931 10.355 61.912 1.00 88.25 619 ASP A C 1
ATOM 4855 O O . ASP A 1 619 ? -50.560 11.173 62.584 1.00 88.25 619 ASP A O 1
ATOM 4859 N N . GLY A 1 620 ? -50.493 9.707 60.886 1.00 85.12 620 GLY A N 1
ATOM 4860 C CA . GLY A 1 620 ? -51.851 9.911 60.395 1.00 85.12 620 GLY A CA 1
ATOM 4861 C C . GLY A 1 620 ? -51.989 11.011 59.341 1.00 85.12 620 GLY A C 1
ATOM 4862 O O . GLY A 1 620 ? -53.098 11.198 58.830 1.00 85.12 620 GLY A O 1
ATOM 4863 N N . SER A 1 621 ? -50.908 11.715 58.991 1.00 90.62 621 SER A N 1
ATOM 4864 C CA . SER A 1 621 ? -50.916 12.697 57.905 1.00 90.62 621 SER A CA 1
ATOM 4865 C C . SER A 1 621 ? -51.153 12.019 56.541 1.00 90.62 621 SER A C 1
ATOM 4867 O O . SER A 1 621 ? -50.767 10.863 56.343 1.00 90.62 621 SER A O 1
ATOM 4869 N N . PRO A 1 622 ? -51.851 12.680 55.598 1.00 91.00 622 PRO A N 1
ATOM 4870 C CA . PRO A 1 622 ? -52.090 12.117 54.271 1.00 91.00 622 PRO A CA 1
ATOM 4871 C C . PRO A 1 622 ? -50.786 12.018 53.469 1.00 91.00 622 PRO A C 1
ATOM 4873 O O . PRO A 1 622 ? -49.938 12.906 53.543 1.00 91.00 622 PRO A O 1
ATOM 4876 N N . SER A 1 623 ? -50.646 10.953 52.676 1.00 89.06 623 SER A N 1
ATOM 4877 C CA . SER A 1 623 ? -49.530 10.805 51.736 1.00 89.06 623 SER A CA 1
ATOM 4878 C C . SER A 1 623 ? -49.563 11.897 50.662 1.00 89.06 623 SER A C 1
ATOM 4880 O O . SER A 1 623 ? -50.631 12.327 50.221 1.00 89.06 623 SER A O 1
ATOM 4882 N N . THR A 1 624 ? -48.381 12.321 50.217 1.00 88.12 624 THR A N 1
ATOM 4883 C CA . THR A 1 624 ? -48.207 13.222 49.068 1.00 88.12 624 THR A CA 1
ATOM 4884 C C . THR A 1 624 ? -47.950 12.466 47.760 1.00 88.12 624 THR A C 1
ATOM 4886 O O . THR A 1 624 ? -47.793 13.096 46.714 1.00 88.12 624 THR A O 1
ATOM 4889 N N . ILE A 1 625 ? -47.909 11.127 47.792 1.00 87.31 625 ILE A N 1
ATOM 4890 C CA . ILE A 1 625 ? -47.707 10.291 46.606 1.00 87.31 625 ILE A CA 1
ATOM 4891 C C . ILE A 1 625 ? -48.947 10.394 45.717 1.00 87.31 625 ILE A C 1
ATOM 4893 O O . ILE A 1 625 ? -50.066 10.085 46.128 1.00 87.31 625 ILE A O 1
ATOM 4897 N N . SER A 1 626 ? -48.750 10.814 44.472 1.00 84.25 626 SER A N 1
ATOM 4898 C CA . SER A 1 626 ? -49.824 10.835 43.488 1.00 84.25 626 SER A CA 1
ATOM 4899 C C . SER A 1 626 ? -50.138 9.430 42.972 1.00 84.25 626 SER A C 1
ATOM 4901 O O . SER A 1 626 ? -49.276 8.551 42.906 1.00 84.25 626 SER A O 1
ATOM 4903 N N . VAL A 1 627 ? -51.372 9.239 42.502 1.00 80.88 627 VAL A N 1
ATOM 4904 C CA . VAL A 1 627 ? -51.775 7.994 41.830 1.00 80.88 627 VAL A CA 1
ATOM 4905 C C . VAL A 1 627 ? -50.904 7.725 40.597 1.00 80.88 627 VAL A C 1
ATOM 4907 O O . VAL A 1 627 ? -50.593 6.575 40.320 1.00 80.88 627 VAL A O 1
ATOM 4910 N N . ASN A 1 628 ? -50.459 8.761 39.885 1.00 81.19 628 ASN A N 1
ATOM 4911 C CA . ASN A 1 628 ? -49.634 8.617 38.682 1.00 81.19 628 ASN A CA 1
ATOM 4912 C C . ASN A 1 628 ? -48.286 7.975 38.978 1.00 81.19 628 ASN A C 1
ATOM 4914 O O . ASN A 1 628 ? -47.886 7.032 38.291 1.00 81.19 628 ASN A O 1
ATOM 4918 N N . ARG A 1 629 ? -47.630 8.435 40.048 1.00 83.56 629 ARG A N 1
ATOM 4919 C CA . ARG A 1 629 ? -46.335 7.905 40.468 1.00 83.56 629 ARG A CA 1
ATOM 4920 C C . ARG A 1 629 ? -46.414 6.425 40.846 1.00 83.56 629 ARG A C 1
ATOM 4922 O O . ARG A 1 629 ? -45.489 5.692 40.518 1.00 83.56 629 ARG A O 1
ATOM 4929 N N . LEU A 1 630 ? -47.528 5.963 41.429 1.00 84.38 630 LEU A N 1
ATOM 4930 C CA . LEU A 1 630 ? -47.751 4.538 41.746 1.00 84.38 630 LEU A CA 1
ATOM 4931 C C . LEU A 1 630 ? -47.763 3.624 40.508 1.00 84.38 630 LEU A C 1
ATOM 4933 O O . LEU A 1 630 ? -47.542 2.423 40.629 1.00 84.38 630 LEU A O 1
ATOM 4937 N N . TYR A 1 631 ? -48.020 4.176 39.321 1.00 83.31 631 TYR A N 1
ATOM 4938 C CA . TYR A 1 631 ? -48.012 3.438 38.054 1.00 83.31 631 TYR A CA 1
ATOM 4939 C C . TYR A 1 631 ? -46.823 3.812 37.154 1.00 83.31 631 TYR A C 1
ATOM 4941 O O . TYR A 1 631 ? -46.844 3.509 35.963 1.00 83.31 631 TYR A O 1
ATOM 4949 N N . GLY A 1 632 ? -45.790 4.461 37.707 1.00 78.81 632 GLY A N 1
ATOM 4950 C CA . GLY A 1 632 ? -44.567 4.804 36.977 1.00 78.81 632 GLY A CA 1
ATOM 4951 C C . GLY A 1 632 ? -44.706 5.996 36.027 1.00 78.81 632 GLY A C 1
ATOM 4952 O O . GLY A 1 632 ? -43.863 6.179 35.154 1.00 78.81 632 GLY A O 1
ATOM 4953 N N . PHE A 1 633 ? -45.757 6.808 36.176 1.00 78.81 633 PHE A N 1
ATOM 4954 C CA . PHE A 1 633 ? -45.947 8.022 35.384 1.00 78.81 633 PHE A CA 1
ATOM 4955 C C . PHE A 1 633 ? -45.467 9.255 36.151 1.00 78.81 633 PHE A C 1
ATOM 4957 O O . PHE A 1 633 ? -45.732 9.402 37.347 1.00 78.81 633 PHE A O 1
ATOM 4964 N N . GLU A 1 634 ? -44.804 10.179 35.454 1.00 69.00 634 GLU A N 1
ATOM 4965 C CA . GLU A 1 634 ? -44.529 11.502 36.013 1.00 69.00 634 GLU A CA 1
ATOM 4966 C C . GLU A 1 634 ? -45.839 12.282 36.183 1.00 69.00 634 GLU A C 1
ATOM 4968 O O . GLU A 1 634 ? -46.765 12.171 35.375 1.00 69.00 634 GLU A O 1
ATOM 4973 N N . ASP A 1 635 ? -45.912 13.124 37.216 1.00 60.91 635 ASP A N 1
ATOM 4974 C CA . ASP A 1 635 ? -47.116 13.902 37.544 1.00 60.91 635 ASP A CA 1
ATOM 4975 C C . ASP A 1 635 ? -47.603 14.802 36.396 1.00 60.91 635 ASP A C 1
ATOM 4977 O O . ASP A 1 635 ? -48.779 15.159 36.346 1.00 60.91 635 ASP A O 1
ATOM 4981 N N . ALA A 1 636 ? -46.718 15.125 35.450 1.00 53.91 636 ALA A N 1
ATOM 4982 C CA . ALA A 1 636 ? -47.007 15.973 34.304 1.00 53.91 636 ALA A CA 1
ATOM 4983 C C . ALA A 1 636 ? -47.442 15.217 33.033 1.00 53.91 636 ALA A C 1
ATOM 4985 O O . ALA A 1 636 ? -47.959 15.862 32.121 1.00 53.91 636 ALA A O 1
ATOM 4986 N N . THR A 1 637 ? -47.237 13.895 32.916 1.00 54.12 637 THR A N 1
ATOM 4987 C CA . THR A 1 637 ? -47.190 13.287 31.574 1.00 54.12 637 THR A CA 1
ATOM 4988 C C . THR A 1 637 ? -48.478 12.660 31.042 1.00 54.12 637 THR A C 1
ATOM 4990 O O . THR A 1 637 ? -48.690 12.803 29.841 1.00 54.12 637 THR A O 1
ATOM 4993 N N . LEU A 1 638 ? -49.383 12.018 31.803 1.00 52.47 638 LEU A N 1
ATOM 4994 C CA . LEU A 1 638 ? -50.434 11.215 31.121 1.00 52.47 638 LEU A CA 1
ATOM 4995 C C . LEU A 1 638 ? -51.844 11.111 31.730 1.00 52.47 638 LEU A C 1
ATOM 4997 O O . LEU A 1 638 ? -52.691 10.440 31.138 1.00 52.47 638 LEU A O 1
ATOM 5001 N N . THR A 1 639 ? -52.182 11.812 32.812 1.00 53.69 639 THR A N 1
ATOM 5002 C CA . THR A 1 639 ? -53.580 11.845 33.290 1.00 53.69 639 THR A CA 1
ATOM 5003 C C . THR A 1 639 ? -54.100 13.278 33.378 1.00 53.69 639 THR A C 1
ATOM 5005 O O . THR A 1 639 ? -54.068 13.881 34.455 1.00 53.69 639 THR A O 1
ATOM 5008 N N . PRO A 1 640 ? -54.608 13.868 32.281 1.00 57.12 640 PRO A N 1
ATOM 5009 C CA . PRO A 1 640 ? -55.428 15.058 32.438 1.00 57.12 640 PRO A CA 1
ATOM 5010 C C . PRO A 1 640 ? -56.589 14.709 33.373 1.00 57.12 640 PRO A C 1
ATOM 5012 O O . PRO A 1 640 ? -57.210 13.654 33.228 1.00 57.12 640 PRO A O 1
ATOM 5015 N N . THR A 1 641 ? -56.909 15.587 34.323 1.00 61.41 641 THR A N 1
ATOM 5016 C CA . THR A 1 641 ? -58.198 15.518 35.012 1.00 61.41 641 THR A CA 1
ATOM 5017 C C . THR A 1 641 ? -59.269 15.587 33.928 1.00 61.41 641 THR A C 1
ATOM 5019 O O . THR A 1 641 ? -59.440 16.626 33.290 1.00 61.41 641 THR A O 1
ATOM 5022 N N . LEU A 1 642 ? -59.935 14.463 33.658 1.00 68.12 642 LEU A N 1
ATOM 5023 C CA . LEU A 1 642 ? -60.915 14.341 32.581 1.00 68.12 642 LEU A CA 1
ATOM 5024 C C . LEU A 1 642 ? -62.202 15.069 32.967 1.00 68.12 642 LEU A C 1
ATOM 5026 O O . LEU A 1 642 ? -63.178 14.478 33.426 1.00 68.12 642 LEU A O 1
ATOM 5030 N N . GLN A 1 643 ? -62.165 16.391 32.833 1.00 78.25 643 GLN A N 1
ATOM 5031 C CA . GLN A 1 643 ? -63.332 17.248 32.941 1.00 78.25 643 GLN A CA 1
ATOM 5032 C C . GLN A 1 643 ? -64.124 17.210 31.636 1.00 78.25 643 GLN A C 1
ATOM 5034 O O . GLN A 1 643 ? -63.595 16.885 30.571 1.00 78.25 643 GLN A O 1
ATOM 5039 N N . LEU A 1 644 ? -65.407 17.560 31.718 1.00 80.19 644 LEU A N 1
ATOM 5040 C CA . LEU A 1 644 ? -66.261 17.679 30.544 1.00 80.19 644 LEU A CA 1
ATOM 5041 C C . LEU A 1 644 ? -65.602 18.619 29.517 1.00 80.19 644 LEU A C 1
ATOM 5043 O O . LEU A 1 644 ? -65.224 19.740 29.853 1.00 80.19 644 LEU A O 1
ATOM 5047 N N . ASN A 1 645 ? -65.480 18.153 28.274 1.00 81.06 645 ASN A N 1
ATOM 5048 C CA . ASN A 1 645 ? -64.777 18.774 27.143 1.00 81.06 645 ASN A CA 1
ATOM 5049 C C . ASN A 1 645 ? -63.242 18.682 27.140 1.00 81.06 645 ASN A C 1
ATOM 5051 O O . ASN A 1 645 ? -62.621 19.283 26.261 1.00 81.06 645 ASN A O 1
ATOM 5055 N N . ALA A 1 646 ? -62.612 17.927 28.047 1.00 81.00 646 ALA A N 1
ATOM 5056 C CA . ALA A 1 646 ? -61.180 17.633 27.944 1.00 81.00 646 ALA A CA 1
ATOM 5057 C C . ALA A 1 646 ? -60.868 16.961 26.595 1.00 81.00 646 ALA A C 1
ATOM 5059 O O . ALA A 1 646 ? -61.639 16.120 26.134 1.00 81.00 646 ALA A O 1
ATOM 5060 N N . LYS A 1 647 ? -59.755 17.329 25.951 1.00 81.00 647 LYS A N 1
ATOM 5061 C CA . LYS A 1 647 ? -59.370 16.801 24.633 1.00 81.00 647 LYS A CA 1
ATOM 5062 C C . LYS A 1 647 ? -57.989 16.166 24.660 1.00 81.00 647 LYS A C 1
ATOM 5064 O O . LYS A 1 647 ? -57.113 16.639 25.376 1.00 81.00 647 LYS A O 1
ATOM 5069 N N . GLY A 1 648 ? -57.782 15.136 23.845 1.00 78.88 648 GLY A N 1
ATOM 5070 C CA . GLY A 1 648 ? -56.463 14.559 23.598 1.00 78.88 648 GLY A CA 1
ATOM 5071 C C . GLY A 1 648 ? -56.455 13.038 23.489 1.00 78.88 648 GLY A C 1
ATOM 5072 O O . GLY A 1 648 ? -57.476 12.364 23.632 1.00 78.88 648 GLY A O 1
ATOM 5073 N N . ILE A 1 649 ? -55.261 12.491 23.257 1.00 74.31 649 ILE A N 1
ATOM 5074 C CA . ILE A 1 649 ? -55.058 11.058 23.010 1.00 74.31 649 ILE A CA 1
ATOM 5075 C C . ILE A 1 649 ? -55.445 10.182 24.210 1.00 74.31 649 ILE A C 1
ATOM 5077 O O . ILE A 1 649 ? -55.953 9.080 24.028 1.00 74.31 649 ILE A O 1
ATOM 5081 N N . ALA A 1 650 ? -55.312 10.698 25.435 1.00 75.12 650 ALA A N 1
ATOM 5082 C CA . ALA A 1 650 ? -55.757 10.009 26.645 1.00 75.12 650 ALA A CA 1
ATOM 5083 C C . ALA A 1 650 ? -57.273 9.724 26.633 1.00 75.12 650 ALA A C 1
ATOM 5085 O O . ALA A 1 650 ? -57.707 8.655 27.062 1.00 75.12 650 ALA A O 1
ATOM 5086 N N . VAL A 1 651 ? -58.083 10.637 26.080 1.00 82.56 651 VAL A N 1
ATOM 5087 C CA . VAL A 1 651 ? -59.534 10.439 25.947 1.00 82.56 651 VAL A CA 1
ATOM 5088 C C . VAL A 1 651 ? -59.851 9.396 24.879 1.00 82.56 651 VAL A C 1
ATOM 5090 O O . VAL A 1 651 ? -60.728 8.565 25.091 1.00 82.56 651 VAL A O 1
ATOM 5093 N N . ILE A 1 652 ? -59.106 9.394 23.768 1.00 82.00 652 ILE A N 1
ATOM 5094 C CA . ILE A 1 652 ? -59.236 8.380 22.707 1.00 82.00 652 ILE A CA 1
ATOM 5095 C C . ILE A 1 652 ? -58.989 6.985 23.289 1.00 82.00 652 ILE A C 1
ATOM 5097 O O . ILE A 1 652 ? -59.801 6.078 23.108 1.00 82.00 652 ILE A O 1
ATOM 5101 N N . LEU A 1 653 ? -57.892 6.824 24.033 1.00 82.12 653 LEU A N 1
ATOM 5102 C CA . LEU A 1 653 ? -57.539 5.556 24.671 1.00 82.12 653 LEU A CA 1
ATOM 5103 C C . LEU A 1 653 ? -58.601 5.118 25.689 1.00 82.12 653 LEU A C 1
ATOM 5105 O O . LEU A 1 653 ? -58.976 3.945 25.721 1.00 82.12 653 LEU A O 1
ATOM 5109 N N . LEU A 1 654 ? -59.134 6.054 26.481 1.00 86.69 654 LEU A N 1
ATOM 5110 C CA . LEU A 1 654 ? -60.225 5.775 27.412 1.00 86.69 654 LEU A CA 1
ATOM 5111 C C . LEU A 1 654 ? -61.495 5.309 26.688 1.00 86.69 654 LEU A C 1
ATOM 5113 O O . LEU A 1 654 ? -62.055 4.276 27.052 1.00 86.69 654 LEU A O 1
ATOM 5117 N N . GLN A 1 655 ? -61.942 6.037 25.662 1.00 90.12 655 GLN A N 1
ATOM 5118 C CA . GLN A 1 655 ? -63.135 5.694 24.880 1.00 90.12 655 GLN A CA 1
ATOM 5119 C C . GLN A 1 655 ? -62.998 4.304 24.241 1.00 90.12 655 GLN A C 1
ATOM 5121 O O . GLN A 1 655 ? -63.925 3.495 24.315 1.00 90.12 655 GLN A O 1
ATOM 5126 N N . ALA A 1 656 ? -61.822 3.978 23.692 1.00 88.81 656 ALA A N 1
ATOM 5127 C CA . ALA A 1 656 ? -61.537 2.657 23.130 1.00 88.81 656 ALA A CA 1
ATOM 5128 C C . ALA A 1 656 ? -61.629 1.549 24.188 1.00 88.81 656 ALA A C 1
ATOM 5130 O O . ALA A 1 656 ? -62.215 0.488 23.949 1.00 88.81 656 ALA A O 1
ATOM 5131 N N . LYS A 1 657 ? -61.099 1.803 25.388 1.00 87.19 657 LYS A N 1
ATOM 5132 C CA . LYS A 1 657 ? -61.113 0.827 26.480 1.00 87.19 657 LYS A CA 1
ATOM 5133 C C . LYS A 1 657 ? -62.515 0.616 27.054 1.00 87.19 657 LYS A C 1
ATOM 5135 O O . LYS A 1 657 ? -62.895 -0.522 27.308 1.00 87.19 657 LYS A O 1
ATOM 5140 N N . LEU A 1 658 ? -63.309 1.679 27.178 1.00 89.88 658 LEU A N 1
ATOM 5141 C CA . LEU A 1 658 ? -64.714 1.600 27.587 1.00 89.88 658 LEU A CA 1
ATOM 5142 C C . LEU A 1 658 ? -65.563 0.832 26.567 1.00 89.88 658 LEU A C 1
ATOM 5144 O O . LEU A 1 658 ? -66.378 0.001 26.960 1.00 89.88 658 LEU A O 1
ATOM 5148 N N . ASN A 1 659 ? -65.334 1.038 25.267 1.00 91.06 659 ASN A N 1
ATOM 5149 C CA . ASN A 1 659 ? -65.979 0.238 24.222 1.00 91.06 659 ASN A CA 1
ATOM 5150 C C . ASN A 1 659 ? -65.617 -1.241 24.321 1.00 91.06 659 ASN A C 1
ATOM 5152 O O . ASN A 1 659 ? -66.488 -2.095 24.180 1.00 91.06 659 ASN A O 1
ATOM 5156 N N . THR A 1 660 ? -64.351 -1.541 24.612 1.00 88.44 660 THR A N 1
ATOM 5157 C CA . THR A 1 660 ? -63.892 -2.922 24.810 1.00 88.44 660 THR A CA 1
ATOM 5158 C C . THR A 1 660 ? -64.564 -3.574 26.030 1.00 88.44 660 THR A C 1
ATOM 5160 O O . THR A 1 660 ? -64.858 -4.763 25.991 1.00 88.44 660 THR A O 1
ATOM 5163 N N . ASP A 1 661 ? -64.887 -2.812 27.086 1.00 84.31 661 ASP A N 1
ATOM 5164 C CA . ASP A 1 661 ? -65.664 -3.303 28.246 1.00 84.31 661 ASP A CA 1
ATOM 5165 C C . ASP A 1 661 ? -67.197 -3.296 28.017 1.00 84.31 661 ASP A C 1
ATOM 5167 O O . ASP A 1 661 ? -67.969 -3.627 28.925 1.00 84.31 661 ASP A O 1
ATOM 5171 N N . GLY A 1 662 ? -67.644 -2.961 26.800 1.00 87.06 662 GLY A N 1
ATOM 5172 C CA . GLY A 1 662 ? -69.045 -3.015 26.378 1.00 87.06 662 GLY A CA 1
ATOM 5173 C C . GLY A 1 662 ? -69.862 -1.762 26.697 1.00 87.06 662 GLY A C 1
ATOM 5174 O O . GLY A 1 662 ? -71.030 -1.883 27.071 1.00 87.06 662 GLY A O 1
ATOM 5175 N N . ALA A 1 663 ? -69.273 -0.566 26.593 1.00 86.75 663 ALA A N 1
ATOM 5176 C CA . ALA A 1 663 ? -70.005 0.695 26.741 1.00 86.75 663 ALA A CA 1
ATOM 5177 C C . ALA A 1 663 ? -71.246 0.756 25.826 1.00 86.75 663 ALA A C 1
ATOM 5179 O O . ALA A 1 663 ? -71.173 0.440 24.638 1.00 86.75 663 ALA A O 1
ATOM 5180 N N . ASN A 1 664 ? -72.383 1.178 26.389 1.00 81.81 664 ASN A N 1
ATOM 5181 C CA . ASN A 1 664 ? -73.650 1.332 25.676 1.00 81.81 664 ASN A CA 1
ATOM 5182 C C . ASN A 1 664 ? -74.259 2.722 25.962 1.00 81.81 664 ASN A C 1
ATOM 5184 O O . ASN A 1 664 ? -74.588 2.991 27.121 1.00 81.81 664 ASN A O 1
ATOM 5188 N N . PRO A 1 665 ? -74.436 3.590 24.949 1.00 81.88 665 PRO A N 1
ATOM 5189 C CA . PRO A 1 665 ? -74.087 3.375 23.541 1.00 81.88 665 PRO A CA 1
ATOM 5190 C C . PRO A 1 665 ? -72.570 3.281 23.323 1.00 81.88 665 PRO A C 1
ATOM 5192 O O . PRO A 1 665 ? -71.784 3.792 24.120 1.00 81.88 665 PRO A O 1
ATOM 5195 N N . GLN A 1 666 ? -72.168 2.620 22.234 1.00 86.56 666 GLN A N 1
ATOM 5196 C CA . GLN A 1 666 ? -70.764 2.539 21.838 1.00 86.56 666 GLN A CA 1
ATOM 5197 C C . GLN A 1 666 ? -70.223 3.955 21.589 1.00 86.56 666 GLN A C 1
ATOM 5199 O O . GLN A 1 666 ? -70.809 4.747 20.850 1.00 86.56 666 GLN A O 1
ATOM 5204 N N . LEU A 1 667 ? -69.106 4.282 22.229 1.00 89.62 667 LEU A N 1
ATOM 5205 C CA . LEU A 1 667 ? -68.474 5.592 22.167 1.00 89.62 667 LEU A CA 1
ATOM 5206 C C . LEU A 1 667 ? -67.761 5.784 20.828 1.00 89.62 667 LEU A C 1
ATOM 5208 O O . LEU A 1 667 ? -67.094 4.882 20.323 1.00 89.62 667 LEU A O 1
ATOM 5212 N N . THR A 1 668 ? -67.833 6.989 20.273 1.00 89.19 668 THR A N 1
ATOM 5213 C CA . THR A 1 668 ? -66.972 7.376 19.148 1.00 89.19 668 THR A CA 1
ATOM 5214 C C . THR A 1 668 ? -65.618 7.813 19.701 1.00 89.19 668 THR A C 1
ATOM 5216 O O . THR A 1 668 ? -65.578 8.516 20.706 1.00 89.19 668 THR A O 1
ATOM 5219 N N . LEU A 1 669 ? -64.515 7.427 19.052 1.00 90.81 669 LEU A N 1
ATOM 5220 C CA . LEU A 1 669 ? -63.146 7.810 19.434 1.00 90.81 669 LEU A CA 1
ATOM 5221 C C . LEU A 1 669 ? -62.843 9.277 19.078 1.00 90.81 669 LEU A C 1
ATOM 5223 O O . LEU A 1 669 ? -61.912 9.579 18.337 1.00 90.81 669 LEU A O 1
ATOM 5227 N N . SER A 1 670 ? -63.676 10.194 19.564 1.00 88.06 670 SER A N 1
ATOM 5228 C CA . SER A 1 670 ? -63.629 11.624 19.254 1.00 88.06 670 SER A CA 1
ATOM 5229 C C . SER A 1 670 ? -62.429 12.329 19.883 1.00 88.06 670 SER A C 1
ATOM 5231 O O . SER A 1 670 ? -62.109 13.459 19.514 1.00 88.06 670 SER A O 1
ATOM 5233 N N . GLY A 1 671 ? -61.808 11.704 20.888 1.00 85.50 671 GLY A N 1
ATOM 5234 C CA . GLY A 1 671 ? -60.754 12.324 21.680 1.00 85.50 671 GLY A CA 1
ATOM 5235 C C . GLY A 1 671 ? -61.228 13.527 22.481 1.00 85.50 671 GLY A C 1
ATOM 5236 O O . GLY A 1 671 ? -60.393 14.301 22.933 1.00 85.50 671 GLY A O 1
ATOM 5237 N N . THR A 1 672 ? -62.544 13.690 22.651 1.00 89.38 672 THR A N 1
ATOM 5238 C CA . THR A 1 672 ? -63.175 14.724 23.477 1.00 89.38 672 THR A CA 1
ATOM 5239 C C . THR A 1 672 ? -64.017 14.059 24.557 1.00 89.38 672 THR A C 1
ATOM 5241 O O . THR A 1 672 ? -64.839 13.196 24.262 1.00 89.38 672 THR A O 1
ATOM 5244 N N . TYR A 1 673 ? -63.808 14.447 25.814 1.00 89.62 673 TYR A N 1
ATOM 5245 C CA . TYR A 1 673 ? -64.488 13.880 26.972 1.00 89.62 673 TYR A CA 1
ATOM 5246 C C . TYR A 1 673 ? -65.878 14.507 27.098 1.00 89.62 673 TYR A C 1
ATOM 5248 O O . TYR A 1 673 ? -66.096 15.461 27.842 1.00 89.62 673 TYR A O 1
ATOM 5256 N N . ASP A 1 674 ? -66.803 14.028 26.277 1.00 88.94 674 ASP A N 1
ATOM 5257 C CA . ASP A 1 674 ? -68.186 14.492 26.224 1.00 88.94 674 ASP A CA 1
ATOM 5258 C C . ASP A 1 674 ? -69.072 13.829 27.296 1.00 88.94 674 ASP A C 1
ATOM 5260 O O . ASP A 1 674 ? -68.651 12.941 28.043 1.00 88.94 674 ASP A O 1
ATOM 5264 N N . ALA A 1 675 ? -70.327 14.275 27.384 1.00 89.12 675 ALA A N 1
ATOM 5265 C CA . ALA A 1 675 ? -71.279 13.767 28.372 1.00 89.12 675 ALA A CA 1
ATOM 5266 C C . ALA A 1 675 ? -71.518 12.252 28.228 1.00 89.12 675 ALA A C 1
ATOM 5268 O O . ALA A 1 675 ? -71.703 11.557 29.227 1.00 89.12 675 ALA A O 1
ATOM 5269 N N . VAL A 1 676 ? -71.459 11.730 26.998 1.00 88.88 676 VAL A N 1
ATOM 5270 C CA . VAL A 1 676 ? -71.658 10.304 26.706 1.00 88.88 676 VAL A CA 1
ATOM 5271 C C . VAL A 1 676 ? -70.482 9.483 27.238 1.00 88.88 676 VAL A C 1
ATOM 5273 O O . VAL A 1 676 ? -70.681 8.486 27.934 1.00 88.88 676 VAL A O 1
ATOM 5276 N N . THR A 1 677 ? -69.255 9.948 26.996 1.00 89.69 677 THR A N 1
ATOM 5277 C CA . THR A 1 677 ? -68.029 9.358 27.543 1.00 89.69 677 THR A CA 1
ATOM 5278 C C . THR A 1 677 ? -68.053 9.390 29.071 1.00 89.69 677 THR A C 1
ATOM 5280 O O . THR A 1 677 ? -67.745 8.386 29.711 1.00 89.69 677 THR A O 1
ATOM 5283 N N . GLN A 1 678 ? -68.502 10.496 29.673 1.00 89.62 678 GLN A N 1
ATOM 5284 C CA . GLN A 1 678 ? -68.644 10.611 31.125 1.00 89.62 678 GLN A CA 1
ATOM 5285 C C . GLN A 1 678 ? -69.656 9.607 31.699 1.00 89.62 678 GLN A C 1
ATOM 5287 O O . GLN A 1 678 ? -69.370 8.961 32.708 1.00 89.62 678 GLN A O 1
ATOM 5292 N N . THR A 1 679 ? -70.816 9.432 31.059 1.00 88.19 679 THR A N 1
ATOM 5293 C CA . THR A 1 679 ? -71.811 8.429 31.478 1.00 88.19 679 THR A CA 1
ATOM 5294 C C . THR A 1 679 ? -71.249 7.008 31.384 1.00 88.19 679 THR A C 1
ATOM 5296 O O . THR A 1 679 ? -71.435 6.211 32.303 1.00 88.19 679 THR A O 1
ATOM 5299 N N . ALA A 1 680 ? -70.501 6.690 30.323 1.00 88.75 680 ALA A N 1
ATOM 5300 C CA . ALA A 1 680 ? -69.867 5.382 30.167 1.00 88.75 680 ALA A CA 1
ATOM 5301 C C . ALA A 1 680 ? -68.795 5.110 31.238 1.00 88.75 680 ALA A C 1
ATOM 5303 O O . ALA A 1 680 ? -68.733 4.001 31.771 1.00 88.75 680 ALA A O 1
ATOM 5304 N N . VAL A 1 681 ? -67.999 6.119 31.614 1.00 87.31 681 VAL A N 1
ATOM 5305 C CA . VAL A 1 681 ? -67.057 6.019 32.743 1.00 87.31 681 VAL A CA 1
ATOM 5306 C C . VAL A 1 681 ? -67.794 5.734 34.048 1.00 87.31 681 VAL A C 1
ATOM 5308 O O . VAL A 1 681 ? -67.397 4.831 34.783 1.00 87.31 681 VAL A O 1
ATOM 5311 N N . GLN A 1 682 ? -68.878 6.458 34.337 1.00 86.38 682 GLN A N 1
ATOM 5312 C CA . GLN A 1 682 ? -69.663 6.255 35.559 1.00 86.38 682 GLN A CA 1
ATOM 5313 C C . GLN A 1 682 ? -70.284 4.854 35.612 1.00 86.38 682 GLN A C 1
ATOM 5315 O O . GLN A 1 682 ? -70.218 4.190 36.647 1.00 86.38 682 GLN A O 1
ATOM 5320 N N . ALA A 1 683 ? -70.826 4.370 34.492 1.00 85.06 683 ALA A N 1
ATOM 5321 C CA . ALA A 1 683 ? -71.365 3.018 34.386 1.00 85.06 683 ALA A CA 1
ATOM 5322 C C . ALA A 1 683 ? -70.277 1.952 34.607 1.00 85.06 683 ALA A C 1
ATOM 5324 O O . ALA A 1 683 ? -70.482 0.999 35.361 1.00 85.06 683 ALA A O 1
ATOM 5325 N N . PHE A 1 684 ? -69.095 2.137 34.010 1.00 85.69 684 PHE A N 1
ATOM 5326 C CA . PHE A 1 684 ? -67.941 1.262 34.217 1.00 85.69 684 PHE A CA 1
ATOM 5327 C C . PHE A 1 684 ? -67.491 1.244 35.687 1.00 85.69 684 PHE A C 1
ATOM 5329 O O . PHE A 1 684 ? -67.297 0.173 36.267 1.00 85.69 684 PHE A O 1
ATOM 5336 N N . GLN A 1 685 ? -67.381 2.417 36.318 1.00 82.00 685 GLN A N 1
ATOM 5337 C CA . GLN A 1 685 ? -67.009 2.549 37.728 1.00 82.00 685 GLN A CA 1
ATOM 5338 C C . GLN A 1 685 ? -68.025 1.862 38.644 1.00 82.00 685 GLN A C 1
ATOM 5340 O O . GLN A 1 685 ? -67.623 1.093 39.512 1.00 82.00 685 GLN A O 1
ATOM 5345 N N . GLN A 1 686 ? -69.329 2.054 38.423 1.00 80.38 686 GLN A N 1
ATOM 5346 C CA . GLN A 1 686 ? -70.371 1.370 39.195 1.00 80.38 686 GLN A CA 1
ATOM 5347 C C . GLN A 1 686 ? -70.308 -0.154 39.015 1.00 80.38 686 GLN A C 1
ATOM 5349 O O . GLN A 1 686 ? -70.332 -0.891 40.001 1.00 80.38 686 GLN A O 1
ATOM 5354 N N . LYS A 1 687 ? -70.146 -0.637 37.776 1.00 79.00 687 LYS A N 1
ATOM 5355 C CA . LYS A 1 687 ? -70.016 -2.070 37.454 1.00 79.00 687 LYS A CA 1
ATOM 5356 C C . LYS A 1 687 ? -68.830 -2.720 38.173 1.00 79.00 687 LYS A C 1
ATOM 5358 O O . LYS A 1 687 ? -68.950 -3.840 38.665 1.00 79.00 687 LYS A O 1
ATOM 5363 N N . LYS A 1 688 ? -67.687 -2.033 38.262 1.00 72.69 688 LYS A N 1
ATOM 5364 C CA . LYS A 1 688 ? -66.487 -2.552 38.943 1.00 72.69 688 LYS A CA 1
ATOM 5365 C C . LYS A 1 688 ? -66.541 -2.366 40.466 1.00 72.69 688 LYS A C 1
ATOM 5367 O O . LYS A 1 688 ? -66.113 -3.265 41.185 1.00 72.69 688 LYS A O 1
ATOM 5372 N N . TRP A 1 689 ? -67.138 -1.281 40.965 1.00 55.22 689 TRP A N 1
ATOM 5373 C CA . TRP A 1 689 ? -67.311 -1.011 42.401 1.00 55.22 689 TRP A CA 1
ATOM 5374 C C . TRP A 1 689 ? -68.252 -2.009 43.096 1.00 55.22 689 TRP A C 1
ATOM 5376 O O . TRP A 1 689 ? -68.027 -2.387 44.242 1.00 55.22 689 TRP A O 1
ATOM 5386 N N . PHE A 1 690 ? -69.289 -2.500 42.409 1.00 50.97 690 PHE A N 1
ATOM 5387 C CA . PHE A 1 690 ? -70.155 -3.551 42.963 1.00 50.97 690 PHE A CA 1
ATOM 5388 C C . PHE A 1 690 ? -69.484 -4.933 43.030 1.00 50.97 690 PHE A C 1
ATOM 5390 O O . PHE A 1 690 ? -69.875 -5.753 43.861 1.00 50.97 690 PHE A O 1
ATOM 5397 N N . ASN A 1 691 ? -68.460 -5.190 42.210 1.00 48.28 691 ASN A N 1
ATOM 5398 C CA . ASN A 1 691 ? -67.725 -6.456 42.238 1.00 48.28 691 ASN A CA 1
ATOM 5399 C C . ASN A 1 691 ? -66.647 -6.503 43.331 1.00 48.28 691 ASN A C 1
ATOM 5401 O O . ASN A 1 691 ? -66.413 -7.578 43.874 1.00 48.28 691 ASN A O 1
ATOM 5405 N N . SER A 1 692 ? -66.044 -5.375 43.722 1.00 41.19 692 SER A N 1
ATOM 5406 C CA . SER A 1 692 ? -65.039 -5.360 44.798 1.00 41.19 692 SER A CA 1
ATOM 5407 C C . SER A 1 692 ? -65.632 -5.637 46.188 1.00 41.19 692 SER A C 1
ATOM 5409 O O . SER A 1 692 ? -64.978 -6.269 47.007 1.00 41.19 692 SER A O 1
ATOM 5411 N N . ARG A 1 693 ? -66.901 -5.282 46.448 1.00 40.84 693 ARG A N 1
ATOM 5412 C CA . ARG A 1 693 ? -67.592 -5.625 47.713 1.00 40.84 693 ARG A CA 1
ATOM 5413 C C . ARG A 1 693 ? -68.001 -7.093 47.853 1.00 40.84 693 ARG A C 1
ATOM 5415 O O . ARG A 1 693 ? -68.384 -7.494 48.943 1.00 40.84 693 ARG A O 1
ATOM 5422 N N . ARG A 1 694 ? -67.964 -7.894 46.783 1.00 39.53 694 ARG A N 1
ATOM 5423 C CA . ARG A 1 694 ? -68.258 -9.337 46.872 1.00 39.53 694 ARG A CA 1
ATOM 5424 C C . ARG A 1 694 ? -67.038 -10.175 47.268 1.00 39.53 694 ARG A C 1
ATOM 5426 O O . ARG A 1 694 ? -67.188 -11.385 47.403 1.00 39.53 694 ARG A O 1
ATOM 5433 N N . HIS A 1 695 ? -65.856 -9.572 47.410 1.00 40.66 695 HIS A N 1
ATOM 5434 C CA . HIS A 1 695 ? -64.599 -10.256 47.750 1.00 40.66 695 HIS A CA 1
ATOM 5435 C C . HIS A 1 695 ? -63.875 -9.645 48.971 1.00 40.66 695 HIS A C 1
ATOM 5437 O O . HIS A 1 695 ? -62.690 -9.909 49.158 1.00 40.66 695 HIS A O 1
ATOM 5443 N N . CYS A 1 696 ? -64.575 -8.873 49.812 1.00 29.55 696 CYS A N 1
ATOM 5444 C CA . CYS A 1 696 ? -64.124 -8.547 51.170 1.00 29.55 696 CYS A CA 1
ATOM 5445 C C . CYS A 1 696 ? -64.976 -9.283 52.198 1.00 29.55 696 CYS A C 1
ATOM 5447 O O . CYS A 1 696 ? -66.217 -9.282 52.019 1.00 29.55 696 CYS A O 1
#

Sequence (696 aa):
LQRNPKDLDEARFRDITFVARETGIEQEKIEFIVAAFKLATDPFRQDLQPQVFYGLARTQRLIDLVGLARASITNLQNGLKQASSQDVNIIPAFVSDEELNRTVDLIHRISIDQILNTPAAEGNPALTQILAPILPVVEQQQTLMSQFANHEGEIEQYWTNLRLLPEFQEAGKVEKVQLSFQLNTLTQGNLPLMSAIQAQYPSTRSMARVRPEELVNLIQQTANNIPQGFPGETPEEKLALYSNSIVGLLQGAFPTETVAHVVAKVPDVHFNNVAATSVAQFFNRSTDSSIVPIGEEFDIRSTHIDNFLNKYDNLIFGDIASEEKQKITAQVKRTQRLFHVSTSPETFQVLMESNLNSANDLAQMPFRALQEELGDKINAPELELMHQRAMAASATSLHLALMAYQSATGAHPMVVGEGLKEVPNWASLFGSLDFCDCKHCQSVYSPAAYFVDLLQFLDVPRKSAKPTPLDYLIGNPDKGIVGKRPDLPHIPLTCENTNTPIPYIDLVNEVLESYVAFGKLDETTAKDTGDSTAEELSANPQYVEDTAYTNLQNAVFPYNLPFDRFLEIVRVYLEHLGSSRFAIVEAFNTSSIKKLVAASESLSISAKEFEILTSKQFDGSPSTISVNRLYGFEDATLTPTLQLNAKGIAVILLQAKLNTDGANPQLTLSGTYDAVTQTAVQAFQQKKWFNSRRHC

Secondary structure (DSSP, 8-state):
----GGG--HHHH-HHHHHHHHH---HHHHHHHHHHHHHHHTTTTTSS-HHHHHHHHHHH---SHHHHHHS-HHHHHHHHHHHTSTTT-SSPPPS-HHHHHHHHHHHHHHHHHHHHHS-SSTTSPPHHHHHTTT--SHHHHHHHHHHHHT--S-HHHHHHHHHHSGGG-STTHHHHHHHHHHHHHHTTT-HHHHHHHHHH-SSHHHHTT--HHHHHHHHHHTTT---TT-S-SSHHHHHHHHHHHHHHHHHHH-HHHHHHHHHTTS-GGGGTT--HHHHHHHHHHHT-TTTS-TT----TTT--HHHHHHHHHHHHHTT--HHHHHHHHHHHHHHHHHHTT-SSHHHHHHHHHSS--SHHHHHTS-HHHHHHHHTTTS-HHHHHHHHHHHHHHHHHHHHHHHHHHHHHHS---TTSPPP-TTSPPHHHHHS--------GGGSTTSHHHHHHHHHHHHS-STT-SSPPHHHHHH-BGGGTBPPS-TTGGGS---HHHHH----HHHHHHHHHHHHHHHSS--GGG----TT--HHHHHHS-S---HHHHHHHTT---STT----HHHHHHHHHHHHTT--HHHHHHHT--SHHHHHHHHHHHTT--HHHHHHHHSB-TTSPBP---HHHHTT--TTTS-----TT-BSHHHHHHHHHHHHTT-SSPPP--SB--HHHHHHHHHHHHHHHHHHTT--

Radius of gyration: 47.26 Å; chains: 1; bounding box: 126×64×132 Å

pLDDT: mean 87.47, std 10.57, range [29.55, 97.56]

InterPro domains:
  IPR002477 Peptidoglycan binding-like [PF01471] (650-687)
  IPR018003 Insecticidal toxin complex/plasmid virulence protein [PF03538] (418-516)
  IPR036365 PGBD-like superfamily [SSF47090] (637-687)
  IPR036366 PGBD superfamily [G3DSA:1.10.101.10] (635-691)

Foldseek 3Di:
DDDQLLPADCVPPNRLVVCCVVVVPDSLLSLQLNLLSNVCVPPVVVVDDSLLSSLCCVQVVQRDLVSQQLAALVSSLVSSCQSCDPVNVSDPHDPDVVSSSVVSCSSNQSSQVCQQCDAPDPQADHVVLLCCVLCVDVVLSSVLSNLNSNDDDDVVVSLVVNCVDPVNVPPLSSLLSVLSVVLCVLQVRLSLLSVLCVVPDSHLLRCLLPDLVNSLVSCVVSVVDHGPPQDDDDSVRSSSVSSCSSNVVSCVVNVLLLLLNLLQPQDCVLLVNQHSNLLSLLSVQQQDCVQDPPPRGDDLQDDDLVVNCVPRVCSRQPPDDPVSSVSSSLSNQQLSQLSQLADDSQSSSVCSNDPDRHLQLLQLADLVVQCVVCVVRDPPVRSVSSSVSSVVVVVVVVVVLVVLVCLVPPDDDPPPPRDDPDDPRVCNVPNDPPDDVDDLLPDCPAPLVVLVVVLVVQCPPPPDPDDTSNCQAQNDVVNPHAHPAVQSVLADSDPCVRPADADPVLLVQLQVLCCLQPVHDHVVSHDDNPPDHNVRRVVDPPDDRVSSLVSQQQQLDDPVTNDNPVQVVQQVVQVVVVHGPLRVLVVPPDDPLSVVVSVCVVVVHDQNNCCNVVCAGSVGHGHPDDPQSNVVHDPPDADDPQDQFQADPNLLVLLVVLVVVPQPPRDDSRRTSHPSSVVSVVVVCVVVVVVVVVPD

Organism: NCBI:txid1497020